Protein AF-A0A943WNX3-F1 (afdb_monomer)

pLDDT: mean 79.45, std 24.23, range [22.0, 98.62]

Nearest PDB structures (foldseek):
  4me3-assembly1_A  TM=4.938E-01  e=4.751E-02  Thermoplasma acidophilum
  7dpd-assembly1_A  TM=6.973E-01  e=4.860E-01  Homo sapiens
  7plo-assembly1_3  TM=4.756E-01  e=1.401E-01  Homo sapiens
  7wi7-assembly1_B  TM=4.321E-01  e=3.915E-01  Homo sapiens
  7pt6-assembly1_5  TM=4.446E-01  e=1.094E+00  Saccharomyces cerevisiae S288C

Sequence (394 aa):
MKCPNCNKEVTDDTKFCPECGHNFSHPQQETPVQQQEQSKPEKKKKKPLWLKIVIGVVCLFILFSMLDSCSDSSDSSKSSKVKTASSSSEIEETTATIKSNISSSSTPINIYNKLSKISSIDFTISDKAKTFISEHPNLFPAKSIADCNNYVNYGIEYKHLSKNIENYGDSMVCVNANISGIRELKPEETGFKDIITKISLMDDNFNYFLVYYIGSIDLYEDDSVTIYGIPLGMGIGENAMGGTVTVATIAASAMTKQVDYSAYKEPLEQLRNDYGSDREYALCDLNGDGVNELLISTGFDNSDWKVYVYTINNGEFEALNEFDTGASLLYEAPDGNGVYSVYSHMGYMRIDRISYDGVNVNMTTVSETDNGDEEYTGSNQLTMYNINDYSPLG

Solvent-accessible surface area (backbone atoms only — not comparable to full-atom values): 23777 Å² total; per-residue (Å²): 79,63,40,92,88,75,67,46,83,43,67,84,85,52,58,46,40,92,87,78,62,54,66,63,81,70,77,88,88,85,86,83,89,80,85,88,83,92,77,85,88,80,89,81,82,83,83,76,80,65,66,67,58,58,57,58,55,54,61,63,55,63,77,66,75,78,71,83,73,80,85,83,85,86,84,89,82,84,87,90,82,91,83,91,84,87,80,90,83,86,91,85,90,85,79,88,74,78,83,77,85,85,81,73,89,72,49,54,45,57,47,53,65,47,46,38,71,71,42,94,44,54,40,59,71,23,70,41,22,51,51,41,39,64,78,41,49,72,39,49,42,35,94,45,65,76,76,45,58,89,45,51,37,84,82,53,49,68,73,51,44,78,72,52,33,64,80,41,11,73,36,22,31,61,46,66,32,33,26,77,35,67,47,77,42,45,31,88,80,71,73,42,94,58,40,32,28,41,35,35,32,36,28,97,85,72,50,38,35,40,35,43,31,62,36,86,74,101,75,55,64,74,40,44,30,39,36,37,21,33,40,30,23,63,24,56,44,70,45,100,84,74,45,82,40,69,26,45,29,30,44,32,22,41,74,45,74,57,78,67,44,59,56,53,49,62,62,40,53,50,47,32,73,76,77,38,77,85,46,48,35,33,71,46,54,45,77,73,81,81,54,57,22,44,38,35,62,52,60,93,47,58,90,65,8,28,38,37,37,30,40,66,58,97,77,39,71,41,82,66,45,74,40,88,54,30,71,41,51,52,22,47,29,83,87,72,67,20,33,29,40,40,20,65,60,98,30,28,28,38,34,32,38,40,32,57,78,87,84,51,66,46,75,45,81,76,47,78,42,81,73,33,76,64,80,89,74,85,49,58,66,56,70,72,38,48,59,82,58,55,76,91,35,109

Structure (mmCIF, N/CA/C/O backbone):
data_AF-A0A943WNX3-F1
#
_entry.id   AF-A0A943WNX3-F1
#
loop_
_atom_site.group_PDB
_atom_site.id
_atom_site.type_symbol
_atom_site.label_atom_id
_atom_site.label_alt_id
_atom_site.label_comp_id
_atom_site.label_asym_id
_atom_site.label_entity_id
_atom_site.label_seq_id
_atom_site.pdbx_PDB_ins_code
_atom_site.Cartn_x
_atom_site.Cartn_y
_atom_site.Cartn_z
_atom_site.occupancy
_atom_site.B_iso_or_equiv
_atom_site.auth_seq_id
_atom_site.auth_comp_id
_atom_site.auth_asym_id
_atom_site.auth_atom_id
_atom_site.pdbx_PDB_model_num
ATOM 1 N N . MET A 1 1 ? -25.545 4.829 -19.085 1.00 83.81 1 MET A N 1
ATOM 2 C CA . MET A 1 1 ? -24.415 3.911 -18.819 1.00 83.81 1 MET A CA 1
ATOM 3 C C . MET A 1 1 ? -24.672 3.086 -17.560 1.00 83.81 1 MET A C 1
ATOM 5 O O . MET A 1 1 ? -25.450 3.509 -16.716 1.00 83.81 1 MET A O 1
ATOM 9 N N . LYS A 1 2 ? -24.050 1.910 -17.399 1.00 87.69 2 LYS A N 1
ATOM 10 C CA . LYS A 1 2 ? -24.051 1.209 -16.100 1.00 87.69 2 LYS A CA 1
ATOM 11 C C . LYS A 1 2 ? -22.858 1.680 -15.281 1.00 87.69 2 LYS A C 1
ATOM 13 O O . LYS A 1 2 ? -21.757 1.776 -15.814 1.00 87.69 2 LYS A O 1
ATOM 18 N N . CYS A 1 3 ? -23.074 1.993 -14.007 1.00 84.06 3 CYS A N 1
ATOM 19 C CA . CYS A 1 3 ? -21.983 2.363 -13.115 1.00 84.06 3 CYS A CA 1
ATOM 20 C C . CYS A 1 3 ? -21.041 1.159 -12.937 1.00 84.06 3 CYS A C 1
ATOM 22 O O . CYS A 1 3 ? -21.519 0.117 -12.491 1.00 84.06 3 CYS A O 1
ATOM 24 N N . PRO A 1 4 ? -19.730 1.275 -13.210 1.00 80.88 4 PRO A N 1
ATOM 25 C CA . PRO A 1 4 ? -18.811 0.142 -13.085 1.00 80.88 4 PRO A CA 1
ATOM 26 C C . PRO A 1 4 ? -18.648 -0.324 -11.631 1.00 80.88 4 PRO A C 1
ATOM 28 O O . PRO A 1 4 ? -18.297 -1.472 -11.401 1.00 80.88 4 PRO A O 1
ATOM 31 N N . ASN A 1 5 ? -18.952 0.538 -10.653 1.00 79.31 5 ASN A N 1
ATOM 32 C CA . ASN A 1 5 ? -18.773 0.231 -9.235 1.00 79.31 5 ASN A CA 1
ATOM 33 C C . ASN A 1 5 ? -19.994 -0.451 -8.581 1.00 79.31 5 ASN A C 1
ATOM 35 O O . ASN A 1 5 ? -19.843 -1.305 -7.721 1.00 79.31 5 ASN A O 1
ATOM 39 N N . CYS A 1 6 ? -21.226 -0.093 -8.967 1.00 87.38 6 CYS A N 1
ATOM 40 C CA . CYS A 1 6 ? -22.445 -0.665 -8.355 1.00 87.38 6 CYS A CA 1
ATOM 41 C C . CYS A 1 6 ? -23.406 -1.325 -9.353 1.00 87.38 6 CYS A C 1
ATOM 43 O O . CYS A 1 6 ? -24.478 -1.791 -8.972 1.00 87.38 6 CYS A O 1
ATOM 45 N N . ASN A 1 7 ? -23.046 -1.337 -10.638 1.00 85.94 7 ASN A N 1
ATOM 46 C CA . ASN A 1 7 ? -23.775 -1.954 -11.746 1.00 85.94 7 ASN A CA 1
ATOM 47 C C . ASN A 1 7 ? -25.212 -1.441 -11.989 1.00 85.94 7 ASN A C 1
ATOM 49 O O . ASN A 1 7 ? -25.934 -1.988 -12.826 1.00 85.94 7 ASN A O 1
ATOM 53 N N . LYS A 1 8 ? -25.633 -0.376 -11.291 1.00 86.94 8 LYS A N 1
ATOM 54 C CA . LYS A 1 8 ? -26.914 0.305 -11.519 1.00 86.94 8 LYS A CA 1
ATOM 55 C C . LYS A 1 8 ? -26.873 1.157 -12.785 1.00 86.94 8 LYS A C 1
ATOM 57 O O . LYS A 1 8 ? -25.823 1.674 -13.171 1.00 86.94 8 LYS A O 1
ATOM 62 N N . GLU A 1 9 ? -28.027 1.296 -13.428 1.00 91.19 9 GLU A N 1
ATOM 63 C CA . GLU A 1 9 ? -28.196 2.171 -14.587 1.00 91.19 9 GLU A CA 1
ATOM 64 C C . GLU A 1 9 ? -28.158 3.638 -14.158 1.00 91.19 9 GLU A C 1
ATOM 66 O O . GLU A 1 9 ? -28.839 4.047 -13.220 1.00 91.19 9 GLU A O 1
ATOM 71 N N . VAL A 1 10 ? -27.340 4.422 -14.854 1.00 88.25 10 VAL A N 1
ATOM 72 C CA . VAL A 1 10 ? -27.148 5.853 -14.630 1.00 88.25 10 VAL A CA 1
ATOM 73 C C . VAL A 1 10 ? -27.250 6.583 -15.970 1.00 88.25 10 VAL A C 1
ATOM 75 O O . VAL A 1 10 ? -26.900 6.030 -17.018 1.00 88.25 10 VAL A O 1
ATOM 78 N N . THR A 1 11 ? -27.755 7.814 -15.965 1.00 81.31 11 THR A N 1
ATOM 79 C CA . THR A 1 11 ? -27.837 8.643 -17.172 1.00 81.31 11 THR A CA 1
ATOM 80 C C . THR A 1 11 ? -26.442 9.115 -17.604 1.00 81.31 11 THR A C 1
ATOM 82 O O . THR A 1 11 ? -25.572 9.365 -16.765 1.00 81.31 11 THR A O 1
ATOM 85 N N . ASP A 1 12 ? -26.217 9.201 -18.920 1.00 70.38 12 ASP A N 1
ATOM 86 C CA . ASP A 1 12 ? -24.896 9.457 -19.529 1.00 70.38 12 ASP A CA 1
ATOM 87 C C . ASP A 1 12 ? -24.333 10.867 -19.250 1.00 70.38 12 ASP A C 1
ATOM 89 O O . ASP A 1 12 ? -23.169 11.138 -19.524 1.00 70.38 12 ASP A O 1
ATOM 93 N N . ASP A 1 13 ? -25.139 11.770 -18.696 1.00 73.50 13 ASP A N 1
ATOM 94 C CA . ASP A 1 13 ? -24.815 13.171 -18.409 1.00 73.50 13 ASP A CA 1
ATOM 95 C C . ASP A 1 13 ? -24.453 13.442 -16.936 1.00 73.50 13 ASP A C 1
ATOM 97 O O . ASP A 1 13 ? -24.168 14.581 -16.550 1.00 73.50 13 ASP A O 1
ATOM 101 N N . THR A 1 14 ? -24.442 12.410 -16.089 1.00 76.50 14 THR A N 1
ATOM 102 C CA . THR A 1 14 ? -24.111 12.562 -14.667 1.00 76.50 14 THR A CA 1
ATOM 103 C C . THR A 1 14 ? -22.607 12.509 -14.428 1.00 76.50 14 THR A C 1
ATOM 105 O O . THR A 1 14 ? -21.897 11.648 -14.932 1.00 76.50 14 THR A O 1
ATOM 108 N N . LYS A 1 15 ? -22.105 13.432 -13.601 1.00 81.44 15 LYS A N 1
ATOM 109 C CA . LYS A 1 15 ? -20.692 13.445 -13.182 1.00 81.44 15 LYS A CA 1
ATOM 110 C C . LYS A 1 15 ? -20.386 12.417 -12.094 1.00 81.44 15 LYS A C 1
ATOM 112 O O . LYS A 1 15 ? -19.247 11.986 -11.978 1.00 81.44 15 LYS A O 1
ATOM 117 N N . PHE A 1 16 ? -21.389 12.026 -11.308 1.00 87.94 16 PHE A N 1
ATOM 118 C CA . PHE A 1 16 ? -21.263 11.067 -10.213 1.00 87.94 16 PHE A CA 1
ATOM 119 C C . PHE A 1 16 ? -22.461 10.117 -10.196 1.00 87.94 16 PHE A C 1
ATOM 121 O O . PHE A 1 16 ? -23.589 10.539 -10.449 1.00 87.94 16 PHE A O 1
ATOM 128 N N . CYS A 1 17 ? -22.228 8.854 -9.844 1.00 85.19 17 CYS A N 1
ATOM 129 C CA . CYS A 1 17 ? -23.276 7.868 -9.640 1.00 85.19 17 CYS A CA 1
ATOM 130 C C . CYS A 1 17 ? -24.120 8.267 -8.418 1.00 85.19 17 CYS A C 1
ATOM 132 O O . CYS A 1 17 ? -23.574 8.329 -7.314 1.00 85.19 17 CYS A O 1
ATOM 134 N N . PRO A 1 18 ? -25.437 8.488 -8.562 1.00 81.19 18 PRO A N 1
ATOM 135 C CA . PRO A 1 18 ? -26.294 8.909 -7.452 1.00 81.19 18 PRO A CA 1
ATOM 136 C C . PRO A 1 18 ? -26.465 7.828 -6.375 1.00 81.19 18 PRO A C 1
ATOM 138 O O . PRO A 1 18 ? -26.878 8.129 -5.262 1.00 81.19 18 PRO A O 1
ATOM 141 N N . GLU A 1 19 ? -26.132 6.579 -6.699 1.00 83.06 19 GLU A N 1
ATOM 142 C CA . GLU A 1 19 ? -26.358 5.420 -5.836 1.00 83.06 19 GLU A CA 1
ATOM 143 C C . GLU A 1 19 ? -25.120 5.017 -5.029 1.00 83.06 19 GLU A C 1
ATOM 145 O O . GLU A 1 19 ? -25.255 4.499 -3.926 1.00 83.06 19 GLU A O 1
ATOM 150 N N . CYS A 1 20 ? -23.911 5.251 -5.553 1.00 84.19 20 CYS A N 1
ATOM 151 C CA . CYS A 1 20 ? -22.665 4.867 -4.874 1.00 84.19 20 CYS A CA 1
ATOM 152 C C . CYS A 1 20 ? -21.566 5.940 -4.885 1.00 84.19 20 CYS A C 1
ATOM 154 O O . CYS A 1 20 ? -20.490 5.713 -4.343 1.00 84.19 20 CYS A O 1
ATOM 156 N N . GLY A 1 21 ? -21.797 7.098 -5.512 1.00 77.75 21 GLY A N 1
ATOM 157 C CA . GLY A 1 21 ? -20.849 8.218 -5.542 1.00 77.75 21 GLY A CA 1
ATOM 158 C C . GLY A 1 21 ? -19.697 8.094 -6.546 1.00 77.75 21 GLY A C 1
ATOM 159 O O . GLY A 1 21 ? -18.850 8.981 -6.598 1.00 77.75 21 GLY A O 1
ATOM 160 N N . HIS A 1 22 ? -19.654 7.038 -7.367 1.00 82.31 22 HIS A N 1
ATOM 161 C CA . HIS A 1 22 ? -18.604 6.840 -8.375 1.00 82.31 22 HIS A CA 1
ATOM 162 C C . HIS A 1 22 ? -18.543 7.999 -9.386 1.00 82.31 22 HIS A C 1
ATOM 164 O O . HIS A 1 22 ? -19.540 8.289 -10.042 1.00 82.31 22 HIS A O 1
ATOM 170 N N . ASN A 1 23 ? -17.387 8.652 -9.519 1.00 85.06 23 ASN A N 1
ATOM 171 C CA . ASN A 1 23 ? -17.177 9.785 -10.421 1.00 85.06 23 ASN A CA 1
ATOM 172 C C . ASN A 1 23 ? -16.880 9.305 -11.850 1.00 85.06 23 ASN A C 1
ATOM 174 O O . ASN A 1 23 ? -15.889 8.620 -12.072 1.00 85.06 23 ASN A O 1
ATOM 178 N N . PHE A 1 24 ? -17.702 9.712 -12.816 1.00 81.56 24 PHE A N 1
ATOM 179 C CA . PHE A 1 24 ? -17.542 9.369 -14.234 1.00 81.56 24 PHE A CA 1
ATOM 180 C C . PHE A 1 24 ? -16.605 10.324 -14.995 1.00 81.56 24 PHE A C 1
ATOM 182 O O . PHE A 1 24 ? -16.317 10.115 -16.169 1.00 81.56 24 PHE A O 1
ATOM 189 N N . SER A 1 25 ? -16.122 11.387 -14.346 1.00 68.44 25 SER A N 1
ATOM 190 C CA . SER A 1 25 ? -15.385 12.493 -14.976 1.00 68.44 25 SER A CA 1
ATOM 191 C C . SER A 1 25 ? -13.879 12.239 -15.131 1.00 68.44 25 SER A C 1
ATOM 193 O O . SER A 1 25 ? -13.096 13.176 -15.008 1.00 68.44 25 SER A O 1
ATOM 195 N N . HIS A 1 26 ? -13.453 11.005 -15.399 1.00 41.94 26 HIS A N 1
ATOM 196 C CA . HIS A 1 26 ? -12.096 10.754 -15.891 1.00 41.94 26 HIS A CA 1
ATOM 197 C C . HIS A 1 26 ? -12.128 9.882 -17.144 1.00 41.94 26 HIS A C 1
ATOM 199 O O . HIS A 1 26 ? -12.348 8.675 -17.065 1.00 41.94 26 HIS A O 1
ATOM 205 N N . PRO A 1 27 ? -11.840 10.498 -18.295 1.00 39.72 27 PRO A N 1
ATOM 206 C CA . PRO A 1 27 ? -11.031 9.881 -19.328 1.00 39.72 27 PRO A CA 1
ATOM 207 C C . PRO A 1 27 ? -9.665 10.577 -19.432 1.00 39.72 27 PRO A C 1
ATOM 209 O O . PRO A 1 27 ? -9.538 11.781 -19.210 1.00 39.72 27 PRO A O 1
ATOM 212 N N . GLN A 1 28 ? -8.657 9.782 -19.787 1.00 30.23 28 GLN A N 1
ATOM 213 C CA . GLN A 1 28 ? -7.317 10.208 -20.183 1.00 30.23 28 GLN A CA 1
ATOM 214 C C . GLN A 1 28 ? -7.324 11.276 -21.301 1.00 30.23 28 GLN A C 1
ATOM 216 O O . GLN A 1 28 ? -8.169 11.243 -22.193 1.00 30.23 28 GLN A O 1
ATOM 221 N N . GLN A 1 29 ? -6.258 12.090 -21.264 1.00 32.38 29 GLN A N 1
ATOM 222 C CA . GLN A 1 29 ? -5.521 12.744 -22.362 1.00 32.38 29 GLN A CA 1
ATOM 223 C C . GLN A 1 29 ? -5.806 14.203 -22.807 1.00 32.38 29 GLN A C 1
ATOM 225 O O . GLN A 1 29 ? -6.917 14.610 -23.127 1.00 32.38 29 GLN A O 1
ATOM 230 N N . GLU A 1 30 ? -4.661 14.902 -22.912 1.00 28.94 30 GLU A N 1
ATOM 231 C CA . GLU A 1 30 ? -4.259 16.007 -23.803 1.00 28.94 30 GLU A CA 1
ATOM 232 C C . GLU A 1 30 ? -4.428 17.481 -23.376 1.00 28.94 30 GLU A C 1
ATOM 234 O O . GLU A 1 30 ? -5.476 18.118 -23.466 1.00 28.94 30 GLU A O 1
ATOM 239 N N . THR A 1 31 ? -3.278 18.056 -23.014 1.00 26.09 31 THR A N 1
ATOM 240 C CA . THR A 1 31 ? -2.972 19.488 -22.936 1.00 26.09 31 THR A CA 1
ATOM 241 C C . THR A 1 31 ? -2.815 20.097 -24.337 1.00 26.09 31 THR A C 1
ATOM 243 O O . THR A 1 31 ? -2.039 19.565 -25.131 1.00 26.09 31 THR A O 1
ATOM 246 N N . PRO A 1 32 ? -3.376 21.287 -24.624 1.00 27.69 32 PRO A N 1
ATOM 247 C CA . PRO A 1 32 ? -2.863 22.157 -25.676 1.00 27.69 32 PRO A CA 1
ATOM 248 C C . PRO A 1 32 ? -1.936 23.229 -25.089 1.00 27.69 32 PRO A C 1
ATOM 250 O O . PRO A 1 32 ? -2.307 24.010 -24.212 1.00 27.69 32 PRO A O 1
ATOM 253 N N . VAL A 1 33 ? -0.722 23.270 -25.630 1.00 27.22 33 VAL A N 1
ATOM 254 C CA . VAL A 1 33 ? 0.328 24.272 -25.412 1.00 27.22 33 VAL A CA 1
ATOM 255 C C . VAL A 1 33 ? -0.132 25.667 -25.858 1.00 27.22 33 VAL A C 1
ATOM 257 O O . VAL A 1 33 ? -0.516 25.835 -27.014 1.00 27.22 33 VAL A O 1
ATOM 260 N N . GLN A 1 34 ? 0.025 26.692 -25.008 1.00 27.66 34 GLN A N 1
ATOM 261 C CA . GLN A 1 34 ? 0.265 28.076 -25.448 1.00 27.66 34 GLN A CA 1
ATOM 262 C C . GLN A 1 34 ? 1.310 28.777 -24.564 1.00 27.66 34 GLN A C 1
ATOM 264 O O . GLN A 1 34 ? 1.474 28.478 -23.385 1.00 27.66 34 GLN A O 1
ATOM 269 N N . GLN A 1 35 ? 2.068 29.651 -25.224 1.00 27.45 35 GLN A N 1
ATOM 270 C CA . GLN A 1 35 ? 3.428 30.096 -24.924 1.00 27.45 35 GLN A CA 1
ATOM 271 C C . GLN A 1 35 ? 3.560 31.089 -23.756 1.00 27.45 35 GLN A C 1
ATOM 273 O O . GLN A 1 35 ? 2.637 31.817 -23.404 1.00 27.45 35 GLN A O 1
ATOM 278 N N . GLN A 1 36 ? 4.771 31.095 -23.194 1.00 27.56 36 GLN A N 1
ATOM 279 C CA . GLN A 1 36 ? 5.252 31.869 -22.050 1.00 27.56 36 GLN A CA 1
ATOM 280 C C . GLN A 1 36 ? 5.379 33.376 -22.327 1.00 27.56 36 GLN A C 1
ATOM 282 O O . GLN A 1 36 ? 5.887 33.774 -23.372 1.00 27.56 36 GLN A O 1
ATOM 287 N N . GLU A 1 37 ? 5.125 34.186 -21.296 1.00 23.98 37 GLU A N 1
ATOM 288 C CA . GLU A 1 37 ? 5.891 35.412 -21.045 1.00 23.98 37 GLU A CA 1
ATOM 289 C C . GLU A 1 37 ? 6.423 35.396 -19.600 1.00 23.98 37 GLU A C 1
ATOM 291 O O . GLU A 1 37 ? 5.693 35.176 -18.632 1.00 23.98 37 GLU A O 1
ATOM 296 N N . GLN A 1 38 ? 7.743 35.552 -19.479 1.00 26.80 38 GLN A N 1
ATOM 297 C CA . GLN A 1 38 ? 8.537 35.486 -18.251 1.00 26.80 38 GLN A CA 1
ATOM 298 C C . GLN A 1 38 ? 8.273 36.671 -17.310 1.00 26.80 38 GLN A C 1
ATOM 300 O O . GLN A 1 38 ? 8.471 37.825 -17.686 1.00 26.80 38 GLN A O 1
ATOM 305 N N . SER A 1 39 ? 8.033 36.386 -16.025 1.00 27.61 39 SER A N 1
ATOM 306 C CA . SER A 1 39 ? 8.302 37.339 -14.941 1.00 27.61 39 SER A CA 1
ATOM 307 C C . SER A 1 39 ? 9.097 36.696 -13.795 1.00 27.61 39 SER A C 1
ATOM 309 O O . SER A 1 39 ? 8.667 35.733 -13.168 1.00 27.61 39 SER A O 1
ATOM 311 N N . LYS A 1 40 ? 10.281 37.278 -13.576 1.00 26.88 40 LYS A N 1
ATOM 312 C CA . LYS A 1 40 ? 11.309 37.145 -12.522 1.00 26.88 40 LYS A CA 1
ATOM 313 C C . LYS A 1 40 ? 10.839 36.630 -11.133 1.00 26.88 40 LYS A C 1
ATOM 315 O O . LYS A 1 40 ? 9.821 37.103 -10.638 1.00 26.88 40 LYS A O 1
ATOM 320 N N . PRO A 1 41 ? 11.614 35.765 -10.436 1.00 27.77 41 PRO A N 1
ATOM 321 C CA . PRO A 1 41 ? 11.191 35.165 -9.168 1.00 27.77 41 PRO A CA 1
ATOM 322 C C . PRO A 1 41 ? 11.405 36.086 -7.952 1.00 27.77 41 PRO A C 1
ATOM 324 O O . PRO A 1 41 ? 12.517 36.549 -7.684 1.00 27.77 41 PRO A O 1
ATOM 327 N N . GLU A 1 42 ? 10.343 36.292 -7.167 1.00 30.12 42 GLU A N 1
ATOM 328 C CA . GLU A 1 42 ? 10.416 36.815 -5.798 1.00 30.12 42 GLU A CA 1
ATOM 329 C C . GLU A 1 42 ? 10.741 35.695 -4.794 1.00 30.12 42 GLU A C 1
ATOM 331 O O . GLU A 1 42 ? 10.163 34.607 -4.806 1.00 30.12 42 GLU A O 1
ATOM 336 N N . LYS A 1 43 ? 11.684 35.979 -3.889 1.00 31.00 43 LYS A N 1
ATOM 337 C CA . LYS A 1 43 ? 12.166 35.068 -2.841 1.00 31.00 43 LYS A CA 1
ATOM 338 C C . LYS A 1 43 ? 11.065 34.773 -1.810 1.00 31.00 43 LYS A C 1
ATOM 340 O O . LYS A 1 43 ? 10.656 35.675 -1.079 1.00 31.00 43 LYS A O 1
ATOM 345 N N . LYS A 1 44 ? 10.667 33.504 -1.659 1.00 32.66 44 LYS A N 1
ATOM 346 C CA . LYS A 1 44 ? 9.815 33.045 -0.544 1.00 32.66 44 LYS A CA 1
ATOM 347 C C . LYS A 1 44 ? 10.652 32.622 0.671 1.00 32.66 44 LYS A C 1
ATOM 349 O O . LYS A 1 44 ? 11.680 31.960 0.554 1.00 32.66 44 LYS A O 1
ATOM 354 N N . LYS A 1 45 ? 10.210 33.077 1.848 1.00 31.25 45 LYS A N 1
ATOM 355 C CA . LYS A 1 45 ? 10.857 32.936 3.163 1.00 31.25 45 LYS A CA 1
ATOM 356 C C . LYS A 1 45 ? 10.802 31.489 3.677 1.00 31.25 45 LYS A C 1
ATOM 358 O O . LYS A 1 45 ? 9.767 30.838 3.573 1.00 31.25 45 LYS A O 1
ATOM 363 N N . LYS A 1 46 ? 11.903 31.027 4.283 1.00 34.38 46 LYS A N 1
ATOM 364 C CA . LYS A 1 46 ? 12.020 29.726 4.968 1.00 34.38 46 LYS A CA 1
ATOM 365 C C . LYS A 1 46 ? 11.112 29.684 6.210 1.00 34.38 46 LYS A C 1
ATOM 367 O O . LYS A 1 46 ? 11.084 30.649 6.974 1.00 34.38 46 LYS A O 1
ATOM 372 N N . LYS A 1 47 ? 10.384 28.577 6.410 1.00 38.50 47 LYS A N 1
ATOM 373 C CA . LYS A 1 47 ? 9.572 28.318 7.617 1.00 38.50 47 LYS A CA 1
ATOM 374 C C . LYS A 1 47 ? 10.493 28.052 8.831 1.00 38.50 47 LYS A C 1
ATOM 376 O O . LYS A 1 47 ? 11.537 27.427 8.644 1.00 38.50 47 LYS A O 1
ATOM 381 N N . PRO A 1 48 ? 10.163 28.530 10.049 1.00 33.88 48 PRO A N 1
ATOM 382 C CA . PRO A 1 48 ? 11.067 28.443 11.194 1.00 33.88 48 PRO A CA 1
ATOM 383 C C . PRO A 1 48 ? 11.076 27.050 11.846 1.00 33.88 48 PRO A C 1
ATOM 385 O O . PRO A 1 48 ? 10.039 26.421 12.040 1.00 33.88 48 PRO A O 1
ATOM 388 N N . LEU A 1 49 ? 12.277 26.624 12.240 1.00 39.38 49 LEU A N 1
ATOM 389 C CA . LEU A 1 49 ? 12.682 25.317 12.781 1.00 39.38 49 LEU A CA 1
ATOM 390 C C . LEU A 1 49 ? 12.063 24.938 14.150 1.00 39.38 49 LEU A C 1
ATOM 392 O O . LEU A 1 49 ? 12.295 23.846 14.653 1.00 39.38 49 LEU A O 1
ATOM 396 N N . TRP A 1 50 ? 11.266 25.810 14.772 1.00 36.75 50 TRP A N 1
ATOM 397 C CA . TRP A 1 50 ? 10.749 25.615 16.136 1.00 36.75 50 TRP A CA 1
ATOM 398 C C . TRP A 1 50 ? 9.598 24.600 16.271 1.00 36.75 50 TRP A C 1
ATOM 400 O O . TRP A 1 50 ? 9.301 24.167 17.380 1.00 36.75 50 TRP A O 1
ATOM 410 N N . LEU A 1 51 ? 8.982 24.170 15.163 1.00 39.97 51 LEU A N 1
ATOM 411 C CA . LEU A 1 51 ? 7.853 23.228 15.192 1.00 39.97 51 LEU A CA 1
ATOM 412 C C . LEU A 1 51 ? 8.287 21.804 15.600 1.00 39.97 51 LEU A C 1
ATOM 414 O O . LEU A 1 51 ? 7.528 21.095 16.250 1.00 39.97 51 LEU A O 1
ATOM 418 N N . LYS A 1 52 ? 9.543 21.423 15.315 1.00 42.56 52 LYS A N 1
ATOM 419 C CA . LYS A 1 52 ? 10.122 20.129 15.724 1.00 42.56 52 LYS A CA 1
ATOM 420 C C . LYS A 1 52 ? 10.421 20.046 17.231 1.00 42.56 52 LYS A C 1
ATOM 422 O O . LYS A 1 52 ? 10.500 18.955 17.779 1.00 42.56 52 LYS A O 1
ATOM 427 N N . ILE A 1 53 ? 10.551 21.188 17.913 1.00 44.25 53 ILE A N 1
ATOM 428 C CA . ILE A 1 53 ? 10.846 21.246 19.356 1.00 44.25 53 ILE A CA 1
ATOM 429 C C . ILE A 1 53 ? 9.574 21.008 20.187 1.00 44.25 53 ILE A C 1
ATOM 431 O O . ILE A 1 53 ? 9.651 20.456 21.278 1.00 44.25 53 ILE A O 1
ATOM 435 N N . VAL A 1 54 ? 8.394 21.366 19.665 1.00 45.28 54 VAL A N 1
ATOM 436 C CA . VAL A 1 54 ? 7.114 21.184 20.375 1.00 45.28 54 VAL A CA 1
ATOM 437 C C . VAL A 1 54 ? 6.692 19.709 20.410 1.00 45.28 54 VAL A C 1
ATOM 439 O O . VAL A 1 54 ? 6.217 19.248 21.441 1.00 45.28 54 VAL A O 1
ATOM 442 N N . ILE A 1 55 ? 6.940 18.953 19.335 1.00 49.78 55 ILE A N 1
ATOM 443 C CA . ILE A 1 55 ? 6.608 17.518 19.240 1.00 49.78 55 ILE A CA 1
ATOM 444 C C . ILE A 1 55 ? 7.471 16.693 20.211 1.00 49.78 55 ILE A C 1
ATOM 446 O O . ILE A 1 55 ? 6.940 15.918 21.000 1.00 49.78 55 ILE A O 1
ATOM 450 N N . GLY A 1 56 ? 8.783 16.955 20.270 1.00 42.66 56 GLY A N 1
ATOM 451 C CA . GLY A 1 56 ? 9.687 16.242 21.184 1.00 42.66 56 GLY A CA 1
ATOM 452 C C . GLY A 1 56 ? 9.426 16.492 22.678 1.00 42.66 56 GLY A C 1
ATOM 453 O O . GLY A 1 56 ? 9.706 15.627 23.505 1.00 42.66 56 GLY A O 1
ATOM 454 N N . VAL A 1 57 ? 8.857 17.646 23.051 1.00 46.53 57 VAL A N 1
ATOM 455 C CA . VAL A 1 57 ? 8.496 17.939 24.452 1.00 46.53 57 VAL A CA 1
ATOM 456 C C . VAL A 1 57 ? 7.206 17.218 24.858 1.00 46.53 57 VAL A C 1
ATOM 458 O O . VAL A 1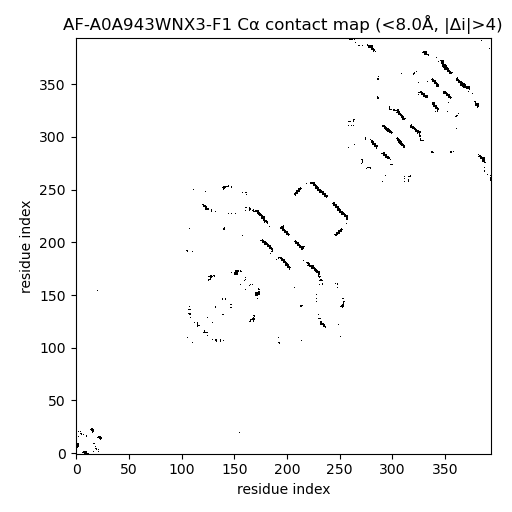 57 ? 7.091 16.809 26.009 1.00 46.53 57 VAL A O 1
ATOM 461 N N . VAL A 1 58 ? 6.269 16.982 23.933 1.00 47.78 58 VAL A N 1
ATOM 462 C CA . VAL A 1 58 ? 5.044 16.208 24.211 1.00 47.78 58 VAL A CA 1
ATOM 463 C C . VAL A 1 58 ? 5.367 14.725 24.444 1.00 47.78 58 VAL A C 1
ATOM 465 O O . VAL A 1 58 ? 4.861 14.153 25.408 1.00 47.78 58 VAL A O 1
ATOM 468 N N . CYS A 1 59 ? 6.287 14.131 23.674 1.00 45.84 59 CYS A N 1
ATOM 469 C CA . CYS A 1 59 ? 6.710 12.732 23.856 1.00 45.84 59 CYS A CA 1
ATOM 470 C C . CYS A 1 59 ? 7.425 12.484 25.203 1.00 45.84 59 CYS A C 1
ATOM 472 O O . CYS A 1 59 ? 7.247 11.436 25.822 1.00 45.84 59 CYS A O 1
ATOM 474 N N . LEU A 1 60 ? 8.181 13.462 25.724 1.00 38.78 60 LEU A N 1
ATOM 475 C CA . LEU A 1 60 ? 8.912 13.321 26.995 1.00 38.78 60 LEU A CA 1
ATOM 476 C C . LEU A 1 60 ? 7.989 13.311 28.235 1.00 38.78 60 LEU A C 1
ATOM 478 O O . LEU A 1 60 ? 8.319 12.687 29.243 1.00 38.78 60 LEU A O 1
ATOM 482 N N . PHE A 1 61 ? 6.828 13.974 28.179 1.00 41.56 61 PHE A N 1
ATOM 483 C CA . PHE A 1 61 ? 5.874 14.026 29.301 1.00 41.56 61 PHE A CA 1
ATOM 484 C C . PHE A 1 61 ? 4.910 12.826 29.355 1.00 41.56 61 PHE A C 1
ATOM 486 O O . PHE A 1 61 ? 4.358 12.528 30.419 1.00 41.56 61 PHE A O 1
ATOM 493 N N . ILE A 1 62 ? 4.751 12.084 28.256 1.00 44.94 62 ILE A N 1
ATOM 494 C CA . ILE A 1 62 ? 3.915 10.872 28.219 1.00 44.94 62 ILE A CA 1
ATOM 495 C C . ILE A 1 62 ? 4.575 9.717 28.998 1.00 44.94 62 ILE A C 1
ATOM 497 O O . ILE A 1 62 ? 3.874 8.925 29.626 1.00 44.94 62 ILE A O 1
ATOM 501 N N . LEU A 1 63 ? 5.910 9.690 29.100 1.00 38.19 63 LEU A N 1
ATOM 502 C CA . LEU A 1 63 ? 6.643 8.692 29.895 1.00 38.19 63 LEU A CA 1
ATOM 503 C C . LEU A 1 63 ? 6.459 8.824 31.422 1.00 38.19 63 LEU A C 1
ATOM 505 O O . LEU A 1 63 ? 6.720 7.862 32.140 1.00 38.19 63 LEU A O 1
ATOM 509 N N . PHE A 1 64 ? 5.993 9.967 31.941 1.00 39.84 64 PHE A N 1
ATOM 510 C CA . PHE A 1 64 ? 5.865 10.200 33.393 1.00 39.84 64 PHE A CA 1
ATOM 511 C C . PHE A 1 64 ? 4.430 10.182 33.937 1.00 39.84 64 PHE A C 1
ATOM 513 O O . PHE A 1 64 ? 4.241 10.272 35.148 1.00 39.84 64 PHE A O 1
ATOM 520 N N . SER A 1 65 ? 3.418 10.021 33.082 1.00 39.78 65 SER A N 1
ATOM 521 C CA . SER A 1 65 ? 2.005 10.119 33.493 1.00 39.78 65 SER A CA 1
ATOM 522 C C . SER A 1 65 ? 1.365 8.777 33.890 1.00 39.78 65 SER A C 1
ATOM 524 O O . SER A 1 65 ? 0.174 8.731 34.171 1.00 39.78 65 SER A O 1
ATOM 526 N N . MET A 1 66 ? 2.139 7.685 33.935 1.00 40.69 66 MET A N 1
ATOM 527 C CA . MET A 1 66 ? 1.678 6.330 34.294 1.00 40.69 66 MET A CA 1
ATOM 528 C C . MET A 1 66 ? 2.513 5.730 35.441 1.00 40.69 66 MET A C 1
ATOM 530 O O . MET A 1 66 ? 2.901 4.565 35.420 1.00 40.69 66 MET A O 1
ATOM 534 N N . LEU A 1 67 ? 2.803 6.541 36.460 1.00 39.00 67 LEU A N 1
ATOM 535 C CA . LEU A 1 67 ? 3.058 6.048 37.815 1.00 39.00 67 LEU A CA 1
ATOM 536 C C . LEU A 1 67 ? 1.774 6.270 38.608 1.00 39.00 67 LEU A C 1
ATOM 538 O O . LEU A 1 67 ? 1.567 7.331 39.196 1.00 39.00 67 LEU A O 1
ATOM 542 N N . ASP A 1 68 ? 0.908 5.259 38.572 1.00 38.12 68 ASP A N 1
ATOM 543 C CA . ASP A 1 68 ? -0.273 5.158 39.422 1.00 38.12 68 ASP A CA 1
ATOM 544 C C . ASP A 1 68 ? 0.188 5.217 40.887 1.00 38.12 68 ASP A C 1
ATOM 546 O O . ASP A 1 68 ? 0.715 4.259 41.461 1.00 38.12 68 ASP A O 1
ATOM 550 N N . SER A 1 69 ? 0.073 6.407 41.476 1.00 31.02 69 SER A N 1
ATOM 551 C CA . SER A 1 69 ? 0.233 6.611 42.908 1.00 31.02 69 SER A CA 1
ATOM 552 C C . SER A 1 69 ? -0.994 6.030 43.591 1.00 31.02 69 SER A C 1
ATOM 554 O O . SER A 1 69 ? -2.023 6.693 43.709 1.00 31.02 69 SER A O 1
ATOM 556 N N . CYS A 1 70 ? -0.865 4.801 44.088 1.00 31.25 70 CYS A N 1
ATOM 557 C CA . CYS A 1 70 ? -1.714 4.313 45.165 1.00 31.25 70 CYS A CA 1
ATOM 558 C C . CYS A 1 70 ? -1.638 5.309 46.330 1.00 31.25 70 CYS A C 1
ATOM 560 O O . CYS A 1 70 ? -0.613 5.429 47.003 1.00 31.25 70 CYS A O 1
ATOM 562 N N . SER A 1 71 ? -2.728 6.035 46.556 1.00 31.89 71 SER A N 1
ATOM 563 C CA . SER A 1 71 ? -2.927 6.827 47.758 1.00 31.89 71 SER A CA 1
ATOM 564 C C . SER A 1 71 ? -3.298 5.894 48.907 1.00 31.89 71 SER A C 1
ATOM 566 O O . SER A 1 71 ? -4.409 5.364 48.927 1.00 31.89 71 SER A O 1
ATOM 568 N N . ASP A 1 72 ? -2.409 5.734 49.881 1.00 28.48 72 ASP A N 1
ATOM 569 C CA . ASP A 1 72 ? -2.854 5.454 51.241 1.00 28.48 72 ASP A CA 1
ATOM 570 C C . ASP A 1 72 ? -1.917 6.122 52.256 1.00 28.48 72 ASP A C 1
ATOM 572 O O . ASP A 1 72 ? -0.694 5.979 52.227 1.00 28.48 72 ASP A O 1
ATOM 576 N N . SER A 1 73 ? -2.523 6.902 53.138 1.00 30.86 73 SER A N 1
ATOM 577 C CA . SER A 1 73 ? -1.925 7.543 54.308 1.00 30.86 73 SER A CA 1
ATOM 578 C C . SER A 1 73 ? -2.879 7.198 55.445 1.00 30.86 73 SER A C 1
ATOM 580 O O . SER A 1 73 ? -4.073 7.428 55.300 1.00 30.86 73 SER A O 1
ATOM 582 N N . SER A 1 74 ? -2.486 6.651 56.588 1.00 30.03 74 SER A N 1
ATOM 583 C CA . SER A 1 74 ? -1.277 6.857 57.383 1.00 30.03 74 SER A CA 1
ATOM 584 C C . SER A 1 74 ? -1.293 5.845 58.538 1.00 30.03 74 SER A C 1
ATOM 586 O O . SER A 1 74 ? -2.356 5.589 59.096 1.00 30.03 74 SER A O 1
ATOM 588 N N . ASP A 1 75 ? -0.147 5.329 58.977 1.00 26.00 75 ASP A N 1
ATOM 589 C CA . ASP A 1 75 ? 0.599 5.844 60.139 1.00 26.00 75 ASP A CA 1
ATOM 590 C C . ASP A 1 75 ? 1.516 4.772 60.768 1.00 26.00 75 ASP A C 1
ATOM 592 O O . ASP A 1 75 ? 1.327 3.562 60.671 1.00 26.00 75 ASP A O 1
ATOM 596 N N . SER A 1 76 ? 2.576 5.279 61.379 1.00 26.14 76 SER A N 1
ATOM 597 C CA . SER A 1 76 ? 3.798 4.621 61.829 1.00 26.14 76 SER A CA 1
ATOM 598 C C . SER A 1 76 ? 3.665 3.629 63.004 1.00 26.14 76 SER A C 1
ATOM 600 O O . SER A 1 76 ? 2.941 3.858 63.968 1.00 26.14 76 SER A O 1
ATOM 602 N N . SER A 1 77 ? 4.498 2.573 63.025 1.00 26.97 77 SER A N 1
ATOM 603 C CA . SER A 1 77 ? 5.663 2.475 63.939 1.00 26.97 77 SER A CA 1
ATOM 604 C C . SER A 1 77 ? 6.269 1.057 64.101 1.00 26.97 77 SER A C 1
ATOM 606 O O . SER A 1 77 ? 5.585 0.061 64.283 1.00 26.97 77 SER A O 1
ATOM 608 N N . LYS A 1 78 ? 7.614 1.044 64.121 1.00 25.98 78 LYS A N 1
ATOM 609 C CA . LYS A 1 78 ? 8.571 0.144 64.814 1.00 25.98 78 LYS A CA 1
ATOM 610 C C . LYS A 1 78 ? 8.643 -1.377 64.521 1.00 25.98 78 LYS A C 1
ATOM 612 O O . LYS A 1 78 ? 7.975 -2.195 65.129 1.00 25.98 78 LYS A O 1
ATOM 617 N N . SER A 1 79 ? 9.758 -1.702 63.852 1.00 24.81 79 SER A N 1
ATOM 618 C CA . SER A 1 79 ? 10.892 -2.515 64.347 1.00 24.81 79 SER A CA 1
ATOM 619 C C . SER A 1 79 ? 10.777 -4.046 64.497 1.00 24.81 79 SER A C 1
ATOM 621 O O . SER A 1 79 ? 10.139 -4.577 65.400 1.00 24.81 79 SER A O 1
ATOM 623 N N . SER A 1 80 ? 11.732 -4.687 63.804 1.00 24.52 80 SER A N 1
ATOM 624 C CA . SER A 1 80 ? 12.520 -5.889 64.151 1.00 24.52 80 SER A CA 1
ATOM 625 C C . SER A 1 80 ? 11.959 -7.306 63.917 1.00 24.52 80 SER A C 1
ATOM 627 O O . SER A 1 80 ? 11.167 -7.815 64.696 1.00 24.52 80 SER A O 1
ATOM 629 N N . LYS A 1 81 ? 12.651 -8.005 62.995 1.00 26.86 81 LYS A N 1
ATOM 630 C CA . LYS A 1 81 ? 13.409 -9.270 63.188 1.00 26.86 81 LYS A CA 1
ATOM 631 C C . LYS A 1 81 ? 12.976 -10.461 62.310 1.00 26.86 81 LYS A C 1
ATOM 633 O O . LYS A 1 81 ? 12.003 -11.147 62.574 1.00 26.86 81 LYS A O 1
ATOM 638 N N . VAL A 1 82 ? 13.833 -10.714 61.316 1.00 24.47 82 VAL A N 1
ATOM 639 C CA . VAL A 1 82 ? 14.264 -11.991 60.708 1.00 24.47 82 VAL A CA 1
ATOM 640 C C . VAL A 1 82 ? 13.760 -13.278 61.385 1.00 24.47 82 VAL A C 1
ATOM 642 O O . VAL A 1 82 ? 14.045 -13.481 62.567 1.00 24.47 82 VAL A O 1
ATOM 645 N N . LYS A 1 83 ? 13.211 -14.211 60.585 1.00 25.70 83 LYS A N 1
ATOM 646 C CA . LYS A 1 83 ? 13.693 -15.608 60.483 1.00 25.70 83 LYS A CA 1
ATOM 647 C C . LYS A 1 83 ? 13.059 -16.402 59.329 1.00 25.70 83 LYS A C 1
ATOM 649 O O . LYS A 1 83 ? 11.848 -16.521 59.211 1.00 25.70 83 LYS A O 1
ATOM 654 N N . THR A 1 84 ? 13.959 -16.972 58.537 1.00 22.00 84 THR A N 1
ATOM 655 C CA . THR A 1 84 ? 13.839 -18.058 57.558 1.00 22.00 84 THR A CA 1
ATOM 656 C C . THR A 1 84 ? 13.436 -19.389 58.211 1.00 22.00 84 THR A C 1
ATOM 658 O O . THR A 1 84 ? 13.970 -19.695 59.276 1.00 22.00 84 THR A O 1
ATOM 661 N N . ALA A 1 85 ? 12.590 -20.193 57.548 1.00 25.23 85 ALA A N 1
ATOM 662 C CA . ALA A 1 85 ? 12.864 -21.587 57.128 1.00 25.23 85 ALA A CA 1
ATOM 663 C C . ALA A 1 85 ? 11.601 -22.465 56.951 1.00 25.23 85 ALA A C 1
ATOM 665 O O . ALA A 1 85 ? 10.684 -22.455 57.764 1.00 25.23 85 ALA A O 1
ATOM 666 N N . SER A 1 86 ? 11.659 -23.238 55.863 1.00 25.20 86 SER A N 1
ATOM 667 C CA . SER A 1 86 ? 10.828 -24.322 55.321 1.00 25.20 86 SER A CA 1
ATOM 668 C C . SER A 1 86 ? 10.230 -25.362 56.283 1.00 25.20 86 SER A C 1
ATOM 670 O O . SER A 1 86 ? 10.894 -25.774 57.228 1.00 25.20 86 SER A O 1
ATOM 672 N N . SER A 1 87 ? 9.082 -25.948 55.903 1.00 27.22 87 SER A N 1
ATOM 673 C CA . SER A 1 87 ? 8.979 -27.293 55.270 1.00 27.22 87 SER A CA 1
ATOM 674 C C . SER A 1 87 ? 7.667 -28.034 55.613 1.00 27.22 87 SER A C 1
ATOM 676 O O . SER A 1 87 ? 7.368 -28.162 56.793 1.00 27.22 87 SER A O 1
ATOM 678 N N . SER A 1 88 ? 7.010 -28.594 54.569 1.00 29.17 88 SER A N 1
ATOM 679 C CA . SER A 1 88 ? 6.238 -29.875 54.480 1.00 29.17 88 SER A CA 1
ATOM 680 C C . SER A 1 88 ? 5.039 -30.110 55.445 1.00 29.17 88 SER A C 1
ATOM 682 O O . SER A 1 88 ? 5.143 -29.790 56.617 1.00 29.17 88 SER A O 1
ATOM 684 N N . SER A 1 89 ? 3.864 -30.669 55.100 1.00 28.92 89 SER A N 1
ATOM 685 C CA . SER A 1 89 ? 3.474 -31.692 54.107 1.00 28.92 89 SER A CA 1
ATOM 686 C C . SER A 1 89 ? 1.928 -31.766 53.948 1.00 28.92 89 SER A C 1
ATOM 688 O O . SER A 1 89 ? 1.211 -31.439 54.886 1.00 28.92 89 SER A O 1
ATOM 690 N N . GLU A 1 90 ? 1.480 -32.294 52.797 1.00 29.22 90 GLU A N 1
ATOM 691 C CA . GLU A 1 90 ? 0.351 -33.242 52.562 1.00 29.22 90 GLU A CA 1
ATOM 692 C C . GLU A 1 90 ? -1.154 -32.857 52.720 1.00 29.22 90 GLU A C 1
ATOM 694 O O . GLU A 1 90 ? -1.725 -32.836 53.802 1.00 29.22 90 GLU A O 1
ATOM 699 N N . ILE A 1 91 ? -1.761 -32.585 51.547 1.00 32.47 91 ILE A N 1
ATOM 700 C CA . ILE A 1 91 ? -2.998 -33.082 50.869 1.00 32.47 91 ILE A CA 1
ATOM 701 C C . ILE A 1 91 ? -4.137 -33.777 51.667 1.00 32.47 91 ILE A C 1
ATOM 703 O O . ILE A 1 91 ? -3.917 -34.830 52.247 1.00 32.47 91 ILE A O 1
ATOM 707 N N . GLU A 1 92 ? -5.374 -33.258 51.517 1.00 31.41 92 GLU A N 1
ATOM 708 C CA . GLU A 1 92 ? -6.632 -33.924 51.044 1.00 31.41 92 GLU A CA 1
ATOM 709 C C . GLU A 1 92 ? -7.783 -32.879 51.061 1.00 31.41 92 GLU A C 1
ATOM 711 O O . GLU A 1 92 ? -8.085 -32.284 52.090 1.00 31.41 92 GLU A O 1
ATOM 716 N N . GLU A 1 93 ? -8.184 -32.317 49.914 1.00 27.66 93 GLU A N 1
ATOM 717 C CA . GLU A 1 93 ? -9.276 -32.719 48.996 1.00 27.66 93 GLU A CA 1
ATOM 718 C C . GLU A 1 93 ? -10.708 -32.405 49.488 1.00 27.66 93 GLU A C 1
ATOM 720 O O . GLU A 1 93 ? -11.275 -33.117 50.307 1.00 27.66 93 GLU A O 1
ATOM 725 N N . THR A 1 94 ? -11.329 -31.347 48.935 1.00 27.36 94 THR A N 1
ATOM 726 C CA . THR A 1 94 ? -12.639 -31.396 48.231 1.00 27.36 94 THR A CA 1
ATOM 727 C C . THR A 1 94 ? -13.039 -30.001 47.731 1.00 27.36 94 THR A C 1
ATOM 729 O O . THR A 1 94 ? -13.792 -29.258 48.358 1.00 27.36 94 THR A O 1
ATOM 732 N N . THR A 1 95 ? -12.538 -29.635 46.552 1.00 27.89 95 THR A N 1
ATOM 733 C CA . THR A 1 95 ? -12.965 -28.438 45.818 1.00 27.89 95 THR A CA 1
ATOM 734 C C . THR A 1 95 ? -14.054 -28.840 44.831 1.00 27.89 95 THR A C 1
ATOM 736 O O . THR A 1 95 ? -13.796 -29.548 43.860 1.00 27.89 95 THR A O 1
ATOM 739 N N . ALA A 1 96 ? -15.281 -28.373 45.061 1.00 33.34 96 ALA A N 1
ATOM 740 C CA . ALA A 1 96 ? -16.359 -28.441 44.084 1.00 33.34 96 ALA A CA 1
ATOM 741 C C . ALA A 1 96 ? -15.963 -27.615 42.849 1.00 33.34 96 ALA A C 1
ATOM 743 O O . ALA A 1 96 ? -16.038 -26.387 42.842 1.00 33.34 96 ALA A O 1
ATOM 744 N N . THR A 1 97 ? -15.479 -28.297 41.811 1.00 26.59 97 THR A N 1
ATOM 745 C CA . THR A 1 97 ? -15.104 -27.675 40.544 1.00 26.59 97 THR A CA 1
ATOM 746 C C . THR A 1 97 ? -16.368 -27.323 39.766 1.00 26.59 97 THR A C 1
ATOM 748 O O . THR A 1 97 ? -17.049 -28.181 39.202 1.00 26.59 97 THR A O 1
ATOM 751 N N . ILE A 1 98 ? -16.667 -26.026 39.745 1.00 35.47 98 ILE A N 1
ATOM 752 C CA . ILE A 1 98 ? -17.506 -25.374 38.744 1.00 35.47 98 ILE A CA 1
ATOM 753 C C . ILE A 1 98 ? -16.964 -25.781 37.373 1.00 35.47 98 ILE A C 1
ATOM 755 O O . ILE A 1 98 ? -15.819 -25.482 37.037 1.00 35.47 98 ILE A O 1
ATOM 759 N N . LYS A 1 99 ? -17.782 -26.497 36.595 1.00 33.84 99 LYS A N 1
ATOM 760 C CA . LYS A 1 99 ? -17.477 -26.810 35.201 1.00 33.84 99 LYS A CA 1
ATOM 761 C C . LYS A 1 99 ? -17.308 -25.506 34.429 1.00 33.84 99 LYS A C 1
ATOM 763 O O . LYS A 1 99 ? -18.252 -24.749 34.216 1.00 33.84 99 LYS A O 1
ATOM 768 N N . SER A 1 100 ? -16.064 -25.297 34.042 1.00 33.94 100 SER A N 1
ATOM 769 C CA . SER A 1 100 ? -15.568 -24.398 33.023 1.00 33.94 100 SER A CA 1
ATOM 770 C C . SER A 1 100 ? -16.359 -24.535 31.720 1.00 33.94 100 SER A C 1
ATOM 772 O O . SER A 1 100 ? -16.343 -25.579 31.076 1.00 33.94 100 SER A O 1
ATOM 774 N N . ASN A 1 101 ? -16.983 -23.440 31.292 1.00 32.91 101 ASN A N 1
ATOM 775 C CA . ASN A 1 101 ? -17.233 -23.181 29.877 1.00 32.91 101 ASN A CA 1
ATOM 776 C C . ASN A 1 101 ? -16.171 -22.186 29.396 1.00 32.91 101 ASN A C 1
ATOM 778 O O . ASN A 1 101 ? -16.415 -20.991 29.269 1.00 32.91 101 ASN A O 1
ATOM 782 N N . ILE A 1 102 ? -14.963 -22.702 29.167 1.00 45.16 102 ILE A N 1
ATOM 783 C CA . ILE A 1 102 ? -13.967 -22.073 28.300 1.00 45.16 102 ILE A CA 1
ATOM 784 C C . ILE A 1 102 ? -14.163 -22.720 26.931 1.00 45.16 102 ILE A C 1
ATOM 786 O O . ILE A 1 102 ? -13.662 -23.814 26.695 1.00 45.16 102 ILE A O 1
ATOM 790 N N . SER A 1 103 ? -14.957 -22.085 26.068 1.00 41.78 103 SER A N 1
ATOM 791 C CA . SER A 1 103 ? -14.928 -22.291 24.614 1.00 41.78 103 SER A CA 1
ATOM 792 C C . SER A 1 103 ? -15.862 -21.284 23.941 1.00 41.78 103 SER A C 1
ATOM 794 O O . SER A 1 103 ? -17.059 -21.518 23.793 1.00 41.78 103 SER A O 1
ATOM 796 N N . SER A 1 104 ? -15.326 -20.141 23.528 1.00 44.16 104 SER A N 1
ATOM 797 C CA . SER A 1 104 ? -15.938 -19.352 22.462 1.00 44.16 104 SER A CA 1
ATOM 798 C C . SER A 1 104 ? -14.815 -18.888 21.556 1.00 44.16 104 SER A C 1
ATOM 800 O O . SER A 1 104 ? -14.046 -18.006 21.933 1.00 44.16 104 SER A O 1
ATOM 802 N N . SER A 1 105 ? -14.688 -19.500 20.381 1.00 47.25 105 SER A N 1
ATOM 803 C CA . SER A 1 105 ? -13.927 -18.907 19.285 1.00 47.25 105 SER A CA 1
ATOM 804 C C . SER A 1 105 ? -14.451 -17.486 19.079 1.00 47.25 105 SER A C 1
ATOM 806 O O . SER A 1 105 ? -15.619 -17.299 18.727 1.00 47.25 105 SER A O 1
ATOM 808 N N . SER A 1 106 ? -13.641 -16.483 19.390 1.00 75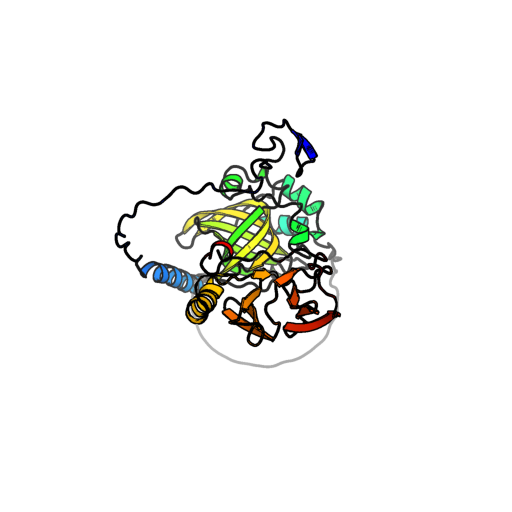.31 106 SER A N 1
ATOM 809 C CA . SER A 1 106 ? -14.038 -15.088 19.291 1.00 75.31 106 SER A CA 1
ATOM 810 C C . SER A 1 106 ? -14.057 -14.694 17.820 1.00 75.31 106 SER A C 1
ATOM 812 O O . SER A 1 106 ? -13.017 -14.431 17.234 1.00 75.31 106 SER A O 1
ATOM 814 N N . THR A 1 107 ? -15.240 -14.691 17.203 1.00 93.69 107 THR A N 1
ATOM 815 C CA . THR A 1 107 ? -15.415 -14.068 15.884 1.00 93.69 107 THR A CA 1
ATOM 816 C C . THR A 1 107 ? -14.949 -12.606 15.945 1.00 93.69 107 THR A C 1
ATOM 818 O O . THR A 1 107 ? -15.084 -11.989 17.010 1.00 93.69 107 THR A O 1
ATOM 821 N N . PRO A 1 108 ? -14.456 -12.010 14.841 1.00 96.81 108 PRO A N 1
ATOM 822 C CA . PRO A 1 108 ? -14.012 -10.614 14.843 1.00 96.81 108 PRO A CA 1
ATOM 823 C C . PRO A 1 108 ? -15.051 -9.653 15.433 1.00 96.81 108 PRO A C 1
ATOM 825 O O . PRO A 1 108 ? -14.738 -8.820 16.281 1.00 96.81 108 PRO A O 1
ATOM 828 N N . ILE A 1 109 ? -16.331 -9.842 15.099 1.00 96.88 109 ILE A N 1
ATOM 829 C CA . ILE A 1 109 ? -17.416 -9.025 15.650 1.00 96.88 109 ILE A CA 1
ATOM 830 C C . ILE A 1 109 ? -17.557 -9.143 17.179 1.00 96.88 109 ILE A C 1
ATOM 832 O O . ILE A 1 109 ? -17.832 -8.153 17.859 1.00 96.88 109 ILE A O 1
ATOM 836 N N . ASN A 1 110 ? -17.337 -10.326 17.760 1.00 95.06 110 ASN A N 1
ATOM 837 C CA . ASN A 1 110 ? -17.378 -10.502 19.214 1.00 95.06 110 ASN A CA 1
ATOM 838 C C . ASN A 1 110 ? -16.201 -9.798 19.896 1.00 95.06 110 ASN A C 1
ATOM 840 O O . ASN A 1 110 ? -16.371 -9.251 20.988 1.00 95.06 110 ASN A O 1
ATOM 844 N N . ILE A 1 111 ? -15.034 -9.780 19.243 1.00 96.06 111 ILE A N 1
ATOM 845 C CA . ILE A 1 111 ? -13.856 -9.045 19.708 1.00 96.06 111 ILE A CA 1
ATOM 846 C C . ILE A 1 111 ? -14.170 -7.549 19.752 1.00 96.06 111 ILE A C 1
ATOM 848 O O . ILE A 1 111 ? -14.108 -6.951 20.827 1.00 96.06 111 ILE A O 1
ATOM 852 N N . TYR A 1 112 ? -14.601 -6.954 18.636 1.00 96.62 112 TYR A N 1
ATOM 853 C CA . TYR A 1 112 ? -14.879 -5.516 18.578 1.00 96.62 112 TYR A CA 1
ATOM 854 C C . TYR A 1 112 ? -16.004 -5.086 19.531 1.00 96.62 112 TYR A C 1
ATOM 856 O O . TYR A 1 112 ? -15.853 -4.090 20.235 1.00 96.62 112 TYR A O 1
ATOM 864 N N . ASN A 1 113 ? -17.083 -5.869 19.656 1.00 95.12 113 ASN A N 1
ATOM 865 C CA . ASN A 1 113 ? -18.160 -5.594 20.621 1.00 95.12 113 ASN A CA 1
ATOM 866 C C . ASN A 1 113 ? -17.704 -5.630 22.087 1.00 95.12 113 ASN A C 1
ATOM 868 O O . ASN A 1 113 ? -18.335 -5.014 22.948 1.00 95.12 113 ASN A O 1
ATOM 872 N N . LYS A 1 114 ? -16.666 -6.408 22.413 1.00 93.94 114 LYS A N 1
ATOM 873 C CA . LYS A 1 114 ? -16.089 -6.420 23.760 1.00 93.94 114 LYS A CA 1
ATOM 874 C C . LYS A 1 114 ? -15.076 -5.288 23.926 1.00 93.94 114 LYS A C 1
ATOM 876 O O . LYS A 1 114 ? -15.110 -4.629 24.960 1.00 93.94 114 LYS A O 1
ATOM 881 N N . LEU A 1 115 ? -14.258 -5.001 22.909 1.00 93.75 115 LEU A N 1
ATOM 882 C CA . LEU A 1 115 ? -13.346 -3.850 22.889 1.00 93.75 115 LEU A CA 1
ATOM 883 C C . LEU A 1 115 ? -14.086 -2.528 23.105 1.00 93.75 115 LEU A C 1
ATOM 885 O O . LEU A 1 115 ? -13.631 -1.720 23.907 1.00 93.75 115 LEU A O 1
ATOM 889 N N . SER A 1 116 ? -15.263 -2.349 22.499 1.00 93.44 116 SER A N 1
ATOM 890 C CA . SER A 1 116 ? -16.083 -1.144 22.687 1.00 93.44 116 SER A CA 1
ATOM 891 C C . SER A 1 116 ? -16.569 -0.927 24.124 1.00 93.44 116 SER A C 1
ATOM 893 O O . SER A 1 116 ? -17.070 0.144 24.435 1.00 93.44 116 SER A O 1
ATOM 895 N N . LYS A 1 117 ? -16.455 -1.940 24.995 1.00 90.75 117 LYS A N 1
ATOM 896 C CA . LYS A 1 117 ? -16.862 -1.885 26.409 1.00 90.75 117 LYS A CA 1
ATOM 897 C C . LYS A 1 117 ? -15.688 -1.779 27.380 1.00 90.75 117 LYS A C 1
ATOM 899 O O . LYS A 1 117 ? -15.902 -1.425 28.532 1.00 90.75 117 LYS A O 1
ATOM 904 N N . ILE A 1 118 ? -14.485 -2.170 26.954 1.00 87.62 118 ILE A N 1
ATOM 905 C CA . ILE A 1 118 ? -13.269 -2.150 27.790 1.00 87.62 118 ILE A CA 1
ATOM 906 C C . ILE A 1 118 ? -12.281 -1.058 27.367 1.00 87.62 118 ILE A C 1
ATOM 908 O O . ILE A 1 118 ? -11.273 -0.833 28.032 1.00 87.62 118 ILE A O 1
ATOM 912 N N . SER A 1 119 ? -12.535 -0.410 26.231 1.00 86.88 119 SER A N 1
ATOM 913 C CA . SER A 1 119 ? -11.778 0.741 25.763 1.00 86.88 119 SER A CA 1
ATOM 914 C C . SER A 1 119 ? -11.941 1.919 26.723 1.00 86.88 119 SER A C 1
ATOM 916 O O . SER A 1 119 ? -13.030 2.179 27.212 1.00 86.88 119 SER A O 1
ATOM 918 N N . SER A 1 120 ? -10.866 2.681 26.934 1.00 85.56 120 SER A N 1
ATOM 919 C CA . SER A 1 120 ? -10.912 3.969 27.647 1.00 85.56 120 SER A CA 1
ATOM 920 C C . SER A 1 120 ? -11.698 5.047 26.890 1.00 85.56 120 SER A C 1
ATOM 922 O O . SER A 1 120 ? -12.046 6.068 27.466 1.00 85.56 120 SER A O 1
ATOM 924 N N . ILE A 1 121 ? -11.918 4.840 25.590 1.00 87.38 121 ILE A N 1
ATOM 925 C CA . ILE A 1 121 ? -12.777 5.670 24.749 1.00 87.38 121 ILE A CA 1
ATOM 926 C C . ILE A 1 121 ? -14.061 4.884 24.525 1.00 87.38 121 ILE A C 1
ATOM 928 O O . ILE A 1 121 ? -14.011 3.821 23.899 1.00 87.38 121 ILE A O 1
ATOM 932 N N . ASP A 1 122 ? -15.179 5.422 25.001 1.00 88.62 122 ASP A N 1
ATOM 933 C CA . ASP A 1 122 ? -16.503 4.870 24.740 1.00 88.62 122 ASP A CA 1
ATOM 934 C C . ASP A 1 122 ? -16.897 5.139 23.286 1.00 88.62 122 ASP A C 1
ATOM 936 O O . ASP A 1 122 ? -16.850 6.274 22.805 1.00 88.62 122 ASP A O 1
ATOM 940 N N . PHE A 1 123 ? -17.306 4.089 22.580 1.00 92.75 123 PHE A N 1
ATOM 941 C CA . PHE A 1 123 ? -17.863 4.185 21.235 1.00 92.75 123 PHE A CA 1
ATOM 942 C C . PHE A 1 123 ? -18.945 3.127 21.033 1.00 92.75 123 PHE A C 1
ATOM 944 O O . PHE A 1 123 ? -18.912 2.043 21.618 1.00 92.75 123 PHE A O 1
ATOM 951 N N . THR A 1 124 ? -19.913 3.436 20.172 1.00 93.31 124 THR A N 1
ATOM 952 C CA . THR A 1 124 ? -20.965 2.492 19.782 1.00 93.31 124 THR A CA 1
ATOM 953 C C . THR A 1 124 ? -20.715 2.010 18.366 1.00 93.31 124 THR A C 1
ATOM 955 O O . THR A 1 124 ? -20.545 2.818 17.459 1.00 93.31 124 THR A O 1
ATOM 958 N N . ILE A 1 125 ? -20.710 0.690 18.179 1.00 96.88 125 ILE A N 1
ATOM 959 C CA . ILE A 1 125 ? -20.567 0.082 16.857 1.00 96.88 125 ILE A CA 1
ATOM 960 C C . ILE A 1 125 ? -21.908 0.160 16.123 1.00 96.88 125 ILE A C 1
ATOM 962 O O . ILE A 1 125 ? -22.913 -0.359 16.626 1.00 96.88 125 ILE A O 1
ATOM 966 N N . SER A 1 126 ? -21.917 0.776 14.939 1.00 96.25 126 SER A N 1
ATOM 967 C CA . SER A 1 126 ? -23.110 0.862 14.086 1.00 96.25 126 SER A CA 1
ATOM 968 C C . SER A 1 126 ? -23.595 -0.519 13.625 1.00 96.25 126 SER A C 1
ATOM 970 O O . SER A 1 126 ? -22.802 -1.444 13.443 1.00 96.25 126 SER A O 1
ATOM 972 N N . ASP A 1 127 ? -24.899 -0.684 13.390 1.00 97.00 127 ASP A N 1
ATOM 973 C CA . ASP A 1 127 ? -25.449 -1.974 12.941 1.00 97.00 127 ASP A CA 1
ATOM 974 C C . ASP A 1 127 ? -24.946 -2.382 11.550 1.00 97.00 127 ASP A C 1
ATOM 976 O O . ASP A 1 127 ? -24.748 -3.573 11.292 1.00 97.00 127 ASP A O 1
ATOM 980 N N . LYS A 1 128 ? -24.641 -1.404 10.687 1.00 97.94 128 LYS A N 1
ATOM 981 C CA . LYS A 1 128 ? -23.953 -1.644 9.413 1.00 97.94 128 LYS A CA 1
ATOM 982 C C . LYS A 1 128 ? -22.578 -2.277 9.627 1.00 97.94 128 LYS A C 1
ATOM 984 O O . LYS A 1 128 ? -22.313 -3.331 9.059 1.00 97.94 128 LYS A O 1
ATOM 989 N N . ALA A 1 129 ? -21.760 -1.702 10.515 1.00 98.25 129 ALA A N 1
ATOM 990 C CA . ALA A 1 129 ? -20.445 -2.250 10.853 1.00 98.25 129 ALA A CA 1
ATOM 991 C C . ALA A 1 129 ? -20.544 -3.653 11.456 1.00 98.25 129 ALA A C 1
ATOM 993 O O . ALA A 1 129 ? -19.787 -4.544 11.073 1.00 98.25 129 ALA A O 1
ATOM 994 N N . LYS A 1 130 ? -21.515 -3.894 12.348 1.00 98.00 130 LYS A N 1
ATOM 995 C CA . LYS A 1 130 ? -21.740 -5.240 12.901 1.00 98.00 130 LYS A CA 1
ATOM 996 C C . LYS A 1 130 ? -22.073 -6.256 11.813 1.00 98.00 130 LYS A C 1
ATOM 998 O O . LYS A 1 130 ? -21.538 -7.364 11.845 1.00 98.00 130 LYS A O 1
ATOM 1003 N N . THR A 1 131 ? -22.950 -5.881 10.883 1.00 98.31 131 THR A N 1
ATOM 1004 C CA . THR A 1 131 ? -23.379 -6.738 9.770 1.00 98.31 131 THR A CA 1
ATOM 1005 C C . THR A 1 131 ? -22.191 -7.061 8.871 1.00 98.31 131 THR A C 1
ATOM 1007 O O . THR A 1 131 ? -21.856 -8.233 8.722 1.00 98.31 131 THR A O 1
ATOM 1010 N N . PHE A 1 132 ? -21.467 -6.038 8.407 1.00 98.38 132 PHE A N 1
ATOM 1011 C CA . PHE A 1 132 ? -20.305 -6.203 7.534 1.00 98.38 132 PHE A CA 1
ATOM 1012 C C . PHE A 1 132 ? -19.240 -7.122 8.149 1.00 98.38 132 PHE A C 1
ATOM 1014 O O . PHE A 1 132 ? -18.812 -8.094 7.532 1.00 98.38 132 PHE A O 1
ATOM 1021 N N . ILE A 1 133 ? -18.831 -6.863 9.396 1.00 98.44 133 ILE A N 1
ATOM 1022 C CA . ILE A 1 133 ? -17.779 -7.649 10.061 1.00 98.44 133 ILE A CA 1
ATOM 1023 C C . ILE A 1 133 ? -18.225 -9.105 10.285 1.00 98.44 133 ILE A C 1
ATOM 1025 O O . ILE A 1 133 ? -17.401 -10.020 10.267 1.00 98.44 133 ILE A O 1
ATOM 1029 N N . SER A 1 134 ? -19.524 -9.337 10.497 1.00 98.00 134 SER A N 1
ATOM 1030 C CA . SER A 1 134 ? -20.074 -10.688 10.672 1.00 98.00 134 SER A CA 1
ATOM 1031 C C . SER A 1 134 ? -20.130 -11.472 9.360 1.00 98.00 134 SER A C 1
ATOM 1033 O O . SER A 1 134 ? -19.908 -12.681 9.372 1.00 98.00 134 SER A O 1
ATOM 1035 N N . GLU A 1 135 ? -20.422 -10.797 8.247 1.00 97.94 135 GLU A N 1
ATOM 1036 C CA . GLU A 1 135 ? -20.494 -11.389 6.905 1.00 97.94 135 GLU A CA 1
ATOM 1037 C C . GLU A 1 135 ? -19.106 -11.595 6.278 1.00 97.94 135 GLU A C 1
ATOM 1039 O O . GLU A 1 135 ? -18.924 -12.516 5.480 1.00 97.94 135 GLU A O 1
ATOM 1044 N N . HIS A 1 136 ? -18.107 -10.808 6.696 1.00 97.56 136 HIS A N 1
ATOM 1045 C CA . HIS A 1 136 ? -16.742 -10.833 6.162 1.00 97.56 136 HIS A CA 1
ATOM 1046 C C . HIS A 1 136 ? -15.657 -11.071 7.236 1.00 97.56 136 HIS A C 1
ATOM 1048 O O . HIS A 1 136 ? -14.716 -10.282 7.358 1.00 97.56 136 HIS A O 1
ATOM 1054 N N . PRO A 1 137 ? -15.720 -12.159 8.028 1.00 96.94 137 PRO A N 1
ATOM 1055 C CA . PRO A 1 137 ? -14.782 -12.380 9.132 1.00 96.94 137 PRO A CA 1
ATOM 1056 C C . PRO A 1 137 ? -13.330 -12.592 8.671 1.00 96.94 137 PRO A C 1
ATOM 1058 O O . PRO A 1 137 ? -12.399 -12.346 9.429 1.00 96.94 137 PRO A O 1
ATOM 1061 N N . ASN A 1 138 ? -13.121 -13.035 7.430 1.00 96.19 138 ASN A N 1
ATOM 1062 C CA . ASN A 1 138 ? -11.804 -13.253 6.827 1.00 96.19 138 ASN A CA 1
ATOM 1063 C C . ASN A 1 138 ? -11.098 -11.961 6.384 1.00 96.19 138 ASN A C 1
ATOM 1065 O O . ASN A 1 138 ? -9.990 -12.048 5.866 1.00 96.19 138 ASN A O 1
ATOM 1069 N N . LEU A 1 139 ? -11.742 -10.799 6.534 1.00 97.50 139 LEU A N 1
ATOM 1070 C CA . LEU A 1 139 ? -11.126 -9.494 6.302 1.00 97.50 139 LEU A CA 1
ATOM 1071 C C . LEU A 1 139 ? -10.537 -8.891 7.585 1.00 97.50 139 LEU A C 1
ATOM 1073 O O . LEU A 1 139 ? -10.003 -7.795 7.530 1.00 97.50 139 LEU A O 1
ATOM 1077 N N . PHE A 1 140 ? -10.607 -9.557 8.740 1.00 97.44 140 PHE A N 1
ATOM 1078 C CA . PHE A 1 140 ? -10.143 -8.994 10.015 1.00 97.44 140 PHE A CA 1
ATOM 1079 C C . PHE A 1 140 ? -9.190 -9.962 10.734 1.00 97.44 140 PHE A C 1
ATOM 1081 O O . PHE A 1 140 ? -9.609 -10.630 11.685 1.00 97.44 140 PHE A O 1
ATOM 1088 N N . PRO A 1 141 ? -7.919 -10.046 10.291 1.00 96.81 141 PRO A N 1
ATOM 1089 C CA . PRO A 1 141 ? -7.299 -9.260 9.213 1.00 96.81 141 PRO A CA 1
ATOM 1090 C C . PRO A 1 141 ? -7.442 -9.892 7.817 1.00 96.81 141 PRO A C 1
ATOM 1092 O O . PRO A 1 141 ? -7.667 -11.096 7.688 1.00 96.81 141 PRO A O 1
ATOM 1095 N N . ALA A 1 142 ? -7.315 -9.072 6.770 1.00 94.75 142 ALA A N 1
ATOM 1096 C CA . ALA A 1 142 ? -7.249 -9.526 5.382 1.00 94.75 142 ALA A CA 1
ATOM 1097 C C . ALA A 1 142 ? -5.878 -10.153 5.075 1.00 94.75 142 ALA A C 1
ATOM 1099 O O . ALA A 1 142 ? -4.892 -9.878 5.757 1.00 94.75 142 ALA A O 1
ATOM 1100 N N . LYS A 1 143 ? -5.800 -10.999 4.038 1.00 88.88 143 LYS A N 1
ATOM 1101 C CA . LYS A 1 143 ? -4.524 -11.624 3.639 1.00 88.88 143 LYS A CA 1
ATOM 1102 C C . LYS A 1 143 ? -3.627 -10.661 2.867 1.00 88.88 143 LYS A C 1
ATOM 1104 O O . LYS A 1 143 ? -2.413 -10.809 2.905 1.00 88.88 143 LYS A O 1
ATOM 1109 N N . SER A 1 144 ? -4.228 -9.716 2.152 1.00 83.12 144 SER A N 1
ATOM 1110 C CA . SER A 1 144 ? -3.543 -8.699 1.361 1.00 83.12 144 SER A CA 1
ATOM 1111 C C . SER A 1 144 ? -4.393 -7.432 1.264 1.00 83.12 144 SER A C 1
ATOM 1113 O O . SER A 1 144 ? -5.609 -7.473 1.458 1.00 83.12 144 SER A O 1
ATOM 1115 N N . ILE A 1 145 ? -3.776 -6.306 0.898 1.00 81.94 145 ILE A N 1
ATOM 1116 C CA . ILE A 1 145 ? -4.503 -5.058 0.603 1.00 81.94 145 ILE A CA 1
ATOM 1117 C C . ILE A 1 145 ? -5.455 -5.250 -0.589 1.00 81.94 145 ILE A C 1
ATOM 1119 O O . ILE A 1 145 ? -6.555 -4.700 -0.597 1.00 81.94 145 ILE A O 1
ATOM 1123 N N . ALA A 1 146 ? -5.082 -6.085 -1.564 1.00 79.31 146 ALA A N 1
ATOM 1124 C CA . ALA A 1 146 ? -5.916 -6.382 -2.726 1.00 79.31 146 ALA A CA 1
ATOM 1125 C C . ALA A 1 146 ? -7.284 -6.978 -2.342 1.00 79.31 146 ALA A C 1
ATOM 1127 O O . ALA A 1 146 ? -8.288 -6.663 -2.984 1.00 79.31 146 ALA A O 1
ATOM 1128 N N . ASP A 1 147 ? -7.353 -7.765 -1.261 1.00 86.81 147 ASP A N 1
ATOM 1129 C CA . ASP A 1 147 ? -8.614 -8.321 -0.749 1.00 86.81 147 ASP A CA 1
ATOM 1130 C C . ASP A 1 147 ? -9.562 -7.233 -0.209 1.00 86.81 147 ASP A C 1
ATOM 1132 O O . ASP A 1 147 ? -10.784 -7.415 -0.210 1.00 86.81 147 ASP A O 1
ATOM 1136 N N . CYS A 1 148 ? -9.017 -6.093 0.227 1.00 87.81 148 CYS A N 1
ATOM 1137 C CA . CYS A 1 148 ? -9.784 -4.960 0.737 1.00 87.81 148 CYS A CA 1
ATOM 1138 C C . CYS A 1 148 ? -10.398 -4.124 -0.391 1.00 87.81 148 CYS A C 1
ATOM 1140 O O . CYS A 1 148 ? -11.504 -3.616 -0.218 1.00 87.81 148 CYS A O 1
ATOM 1142 N N . ASN A 1 149 ? -9.720 -3.992 -1.538 1.00 81.88 149 ASN A N 1
ATOM 1143 C CA . ASN A 1 149 ? -10.034 -3.011 -2.592 1.00 81.88 149 ASN A CA 1
ATOM 1144 C C . ASN A 1 149 ? -11.501 -3.019 -3.058 1.00 81.88 149 ASN A C 1
ATOM 1146 O O . ASN A 1 149 ? -12.055 -1.962 -3.349 1.00 81.88 149 ASN A O 1
ATOM 1150 N N . ASN A 1 150 ? -12.160 -4.182 -3.064 1.00 88.00 150 ASN A N 1
ATOM 1151 C CA . ASN A 1 150 ? -13.572 -4.310 -3.454 1.00 88.00 150 ASN A CA 1
ATOM 1152 C C . ASN A 1 150 ? -14.562 -3.661 -2.468 1.00 88.00 150 ASN A C 1
ATOM 1154 O O . ASN A 1 150 ? -15.734 -3.492 -2.798 1.00 88.00 150 ASN A O 1
ATOM 1158 N N . TYR A 1 151 ? -14.111 -3.317 -1.263 1.00 95.56 151 TYR A N 1
ATOM 1159 C CA . TYR A 1 151 ? -14.932 -2.767 -0.184 1.00 95.56 151 TYR A CA 1
ATOM 1160 C C . TYR A 1 151 ? -14.550 -1.329 0.175 1.00 95.56 151 TYR A C 1
ATOM 1162 O O . TYR A 1 151 ? -15.242 -0.699 0.977 1.00 95.56 151 TYR A O 1
ATOM 1170 N N . VAL A 1 152 ? -13.452 -0.806 -0.380 1.00 92.25 152 VAL A N 1
ATOM 1171 C CA . VAL A 1 152 ? -12.935 0.524 -0.042 1.00 92.25 152 VAL A CA 1
ATOM 1172 C C . VAL A 1 152 ? -13.712 1.605 -0.777 1.00 92.25 152 VAL A C 1
ATOM 1174 O O . VAL A 1 152 ? -13.893 1.567 -1.992 1.00 92.25 152 VAL A O 1
ATOM 1177 N N . ASN A 1 153 ? -14.111 2.633 -0.034 1.00 91.62 153 ASN A N 1
ATOM 1178 C CA . ASN A 1 153 ? -14.616 3.872 -0.596 1.00 91.62 153 ASN A CA 1
ATOM 1179 C C . ASN A 1 153 ? -13.656 5.024 -0.270 1.00 91.62 153 ASN A C 1
ATOM 1181 O O . ASN A 1 153 ? -13.705 5.622 0.807 1.00 91.62 153 ASN A O 1
ATOM 1185 N N . TYR A 1 154 ? -12.816 5.370 -1.248 1.00 86.69 154 TYR A N 1
ATOM 1186 C CA . TYR A 1 154 ? -11.826 6.449 -1.151 1.00 86.69 154 TYR A CA 1
ATOM 1187 C C . TYR A 1 154 ? -12.437 7.854 -0.996 1.00 86.69 154 TYR A C 1
ATOM 1189 O O . TYR A 1 154 ? -11.726 8.800 -0.678 1.00 86.69 154 TYR A O 1
ATOM 1197 N N . GLY A 1 155 ? -13.750 8.015 -1.203 1.00 88.00 155 GLY A N 1
ATOM 1198 C CA . GLY A 1 155 ? -14.449 9.285 -0.987 1.00 88.00 155 GLY A CA 1
ATOM 1199 C C . GLY A 1 155 ? -14.811 9.563 0.477 1.00 88.00 155 GLY A C 1
ATOM 1200 O O . GLY A 1 155 ? -15.220 10.679 0.805 1.00 88.00 155 GLY A O 1
ATOM 1201 N N . ILE A 1 156 ? -14.690 8.577 1.374 1.00 94.00 156 ILE A N 1
ATOM 1202 C CA . ILE A 1 156 ? -15.069 8.731 2.783 1.00 94.00 156 ILE A CA 1
ATOM 1203 C C . ILE A 1 156 ? -13.914 9.343 3.581 1.00 94.00 156 ILE A C 1
ATOM 1205 O O . ILE A 1 156 ? -13.072 8.662 4.152 1.00 94.00 156 ILE A O 1
ATOM 1209 N N . GLU A 1 157 ? -13.911 10.667 3.653 1.00 94.88 157 GLU A N 1
ATOM 1210 C CA . GLU A 1 157 ? -13.029 11.437 4.542 1.00 94.88 157 GLU A CA 1
ATOM 1211 C C . GLU A 1 157 ? -13.544 11.518 5.998 1.00 94.88 157 GLU A C 1
ATOM 1213 O O . GLU A 1 157 ? -14.742 11.361 6.257 1.00 94.88 157 GLU A O 1
ATOM 1218 N N . TYR A 1 158 ? -12.676 11.916 6.941 1.00 96.56 158 TYR A N 1
ATOM 1219 C CA . TYR A 1 158 ? -13.030 12.111 8.358 1.00 96.56 158 TYR A CA 1
ATOM 1220 C C . TYR A 1 158 ? -14.261 13.007 8.567 1.00 96.56 158 TYR A C 1
ATOM 1222 O O . TYR A 1 158 ? -15.103 12.711 9.408 1.00 96.56 158 TYR A O 1
ATOM 1230 N N . LYS A 1 159 ? -14.431 14.071 7.767 1.00 96.12 159 LYS A N 1
ATOM 1231 C CA . LYS A 1 159 ? -15.597 14.975 7.854 1.00 96.12 159 LYS A CA 1
ATOM 1232 C C . LYS A 1 159 ? -16.942 14.274 7.611 1.00 96.12 159 LYS A C 1
ATOM 1234 O O . LYS A 1 159 ? -17.974 14.745 8.083 1.00 96.12 159 LYS A O 1
ATOM 1239 N N . HIS A 1 160 ? -16.951 13.172 6.858 1.00 97.19 160 HIS A N 1
ATOM 1240 C CA . HIS A 1 160 ? -18.146 12.355 6.651 1.00 97.19 160 HIS A CA 1
ATOM 1241 C C . HIS A 1 160 ? -18.429 11.507 7.891 1.00 97.19 160 HIS A C 1
ATOM 1243 O O . HIS A 1 160 ? -19.563 11.486 8.371 1.00 97.19 160 HIS A O 1
ATOM 1249 N N . LEU A 1 161 ? -17.384 10.886 8.448 1.00 97.06 161 LEU A N 1
ATOM 1250 C CA . LEU A 1 161 ? -17.462 10.092 9.673 1.00 97.06 161 LEU A CA 1
ATOM 1251 C C . LEU A 1 161 ? -17.916 10.943 10.865 1.00 97.06 161 LEU A C 1
ATOM 1253 O O . LEU A 1 161 ? -18.874 10.596 11.550 1.00 97.06 161 LEU A O 1
ATOM 1257 N N . SER A 1 162 ? -17.296 12.104 11.071 1.00 95.50 162 SER A N 1
ATOM 1258 C CA . SER A 1 162 ? -17.640 13.004 12.174 1.00 95.50 162 SER A CA 1
ATOM 1259 C C . SER A 1 162 ? -19.060 13.560 12.064 1.00 95.50 162 SER A C 1
ATOM 1261 O O . SER A 1 162 ? -19.698 13.823 13.082 1.00 95.50 162 SER A O 1
ATOM 1263 N N . LYS A 1 163 ? -19.582 13.709 10.839 1.00 95.62 163 LYS A N 1
ATOM 1264 C CA . LYS A 1 163 ? -20.960 14.146 10.604 1.00 95.62 163 LYS A CA 1
ATOM 1265 C C . LYS A 1 163 ? -21.974 13.029 10.846 1.00 95.62 163 LYS A C 1
ATOM 1267 O O . LYS A 1 163 ? -23.019 13.305 11.430 1.00 95.62 163 LYS A O 1
ATOM 1272 N N . ASN A 1 164 ? -21.722 11.819 10.340 1.00 93.81 164 ASN A N 1
ATOM 1273 C CA . ASN A 1 164 ? -22.610 10.668 10.517 1.00 93.81 164 ASN A CA 1
ATOM 1274 C C . ASN A 1 164 ? -21.918 9.334 10.165 1.00 93.81 164 ASN A C 1
ATOM 1276 O O . ASN A 1 164 ? -22.140 8.772 9.092 1.00 93.81 164 ASN A O 1
ATOM 1280 N N . ILE A 1 165 ? -21.098 8.815 11.079 1.00 95.12 165 ILE A N 1
ATOM 1281 C CA . ILE A 1 165 ? -20.367 7.550 10.906 1.00 95.12 165 ILE A CA 1
ATOM 1282 C C . ILE A 1 165 ? -21.275 6.330 10.687 1.00 95.12 165 ILE A C 1
ATOM 1284 O O . ILE A 1 165 ? -20.878 5.389 10.005 1.00 95.12 165 ILE A O 1
ATOM 1288 N N . GLU A 1 166 ? -22.505 6.344 11.211 1.00 93.81 166 GLU A N 1
ATOM 1289 C CA . GLU A 1 166 ? -23.426 5.201 11.147 1.00 93.81 166 GLU A CA 1
ATOM 1290 C C . GLU A 1 166 ? -23.822 4.838 9.713 1.00 93.81 166 GLU A C 1
ATOM 1292 O O . GLU A 1 166 ? -24.160 3.688 9.437 1.00 93.81 166 GLU A O 1
ATOM 1297 N N . ASN A 1 167 ? -23.729 5.791 8.781 1.00 95.38 167 ASN A N 1
ATOM 1298 C CA . ASN A 1 167 ? -24.031 5.567 7.371 1.00 95.38 167 ASN A CA 1
ATOM 1299 C C . ASN A 1 167 ? -22.953 4.784 6.618 1.00 95.38 167 ASN A C 1
ATOM 1301 O O . ASN A 1 167 ? -23.248 4.311 5.522 1.00 95.38 167 ASN A O 1
ATOM 1305 N N . TYR A 1 168 ? -21.751 4.656 7.184 1.00 96.88 168 TYR A N 1
ATOM 1306 C CA . TYR A 1 168 ? -20.555 4.198 6.472 1.00 96.88 168 TYR A CA 1
ATOM 1307 C C . TYR A 1 168 ? -19.995 2.866 6.987 1.00 96.88 168 TYR A C 1
ATOM 1309 O O . TYR A 1 168 ? -18.976 2.405 6.489 1.00 96.88 168 TYR A O 1
ATOM 1317 N N . GLY A 1 169 ? -20.645 2.223 7.963 1.00 95.94 169 GLY A N 1
ATOM 1318 C CA . GLY A 1 169 ? -20.184 0.945 8.527 1.00 95.94 169 GLY A CA 1
ATOM 1319 C C . GLY A 1 169 ? -20.228 -0.253 7.562 1.00 95.94 169 GLY A C 1
ATOM 1320 O O . GLY A 1 169 ? -19.798 -1.336 7.926 1.00 95.94 169 GLY A O 1
ATOM 1321 N N . ASP A 1 170 ? -20.759 -0.092 6.353 1.00 96.50 170 ASP A N 1
ATOM 1322 C CA . ASP A 1 170 ? -20.814 -1.101 5.287 1.00 96.50 170 ASP A CA 1
ATOM 1323 C C . ASP A 1 170 ? -19.748 -0.890 4.196 1.00 96.50 170 ASP A C 1
ATOM 1325 O O . ASP A 1 170 ? -19.729 -1.619 3.208 1.00 96.50 170 ASP A O 1
ATOM 1329 N N . SER A 1 171 ? -18.872 0.108 4.350 1.00 96.12 171 SER A N 1
ATOM 1330 C CA . SER A 1 171 ? -17.781 0.412 3.418 1.00 96.12 171 SER A CA 1
ATOM 1331 C C . SER A 1 171 ? -16.481 0.637 4.179 1.00 96.12 171 SER A C 1
ATOM 1333 O O . SER A 1 171 ? -16.456 1.327 5.199 1.00 96.12 171 SER A O 1
ATOM 1335 N N . MET A 1 172 ? -15.379 0.087 3.674 1.00 98.19 172 MET A N 1
ATOM 1336 C CA . MET A 1 172 ? -14.064 0.359 4.242 1.00 98.19 172 MET A CA 1
ATOM 1337 C C . MET A 1 172 ? -13.627 1.789 3.923 1.00 98.19 172 MET A C 1
ATOM 1339 O O . MET A 1 172 ? -13.814 2.286 2.810 1.00 98.19 172 MET A O 1
ATOM 1343 N N . VAL A 1 173 ? -13.006 2.437 4.901 1.00 97.56 173 VAL A N 1
ATOM 1344 C CA . VAL A 1 173 ? -12.309 3.712 4.730 1.00 97.56 173 VAL A CA 1
ATOM 1345 C C . VAL A 1 173 ? -10.829 3.466 4.446 1.00 97.56 173 VAL A C 1
ATOM 1347 O O . VAL A 1 173 ? -10.270 2.474 4.915 1.00 97.56 173 VAL A O 1
ATOM 1350 N N . CYS A 1 174 ? -10.210 4.382 3.699 1.00 94.50 174 CYS A N 1
ATOM 1351 C CA . CYS A 1 174 ? -8.765 4.450 3.484 1.00 94.50 174 CYS A CA 1
ATOM 1352 C C . CYS A 1 174 ? -8.224 5.675 4.228 1.00 94.50 174 CYS A C 1
ATOM 1354 O O . CYS A 1 174 ? -8.581 6.803 3.887 1.00 94.50 174 CYS A O 1
ATOM 1356 N N . VAL A 1 175 ? -7.403 5.465 5.258 1.00 94.44 175 VAL A N 1
ATOM 1357 C CA . VAL A 1 175 ? -6.894 6.540 6.124 1.00 94.44 175 VAL A CA 1
ATOM 1358 C C . VAL A 1 175 ? -5.376 6.600 6.046 1.00 94.44 175 VAL A C 1
ATOM 1360 O O . VAL A 1 175 ? -4.707 5.621 6.363 1.00 94.44 175 VAL A O 1
ATOM 1363 N N . ASN A 1 176 ? -4.856 7.769 5.678 1.00 93.06 176 ASN A N 1
ATOM 1364 C CA . ASN A 1 176 ? -3.438 8.105 5.743 1.00 93.06 176 ASN A CA 1
ATOM 1365 C C . ASN A 1 176 ? -3.189 8.920 7.014 1.00 93.06 176 ASN A C 1
ATOM 1367 O O . ASN A 1 176 ? -3.795 9.978 7.186 1.00 93.06 176 ASN A O 1
ATOM 1371 N N . ALA A 1 177 ? -2.347 8.420 7.915 1.00 95.75 177 ALA A N 1
ATOM 1372 C CA . ALA A 1 177 ? -2.091 9.061 9.203 1.00 95.75 177 ALA A CA 1
ATOM 1373 C C . ALA A 1 177 ? -0.741 8.634 9.794 1.00 95.75 177 ALA A C 1
ATOM 1375 O O . ALA A 1 177 ? -0.149 7.651 9.358 1.00 95.75 177 ALA A O 1
ATOM 1376 N N . ASN A 1 178 ? -0.285 9.352 10.816 1.00 95.44 178 ASN A N 1
ATOM 1377 C CA . ASN A 1 178 ? 0.905 9.005 11.590 1.00 95.44 178 ASN A CA 1
ATOM 1378 C C . ASN A 1 178 ? 0.514 8.277 12.880 1.00 95.44 178 ASN A C 1
ATOM 1380 O O . ASN A 1 178 ? -0.485 8.635 13.518 1.00 95.44 178 ASN A O 1
ATOM 1384 N N . ILE A 1 179 ? 1.307 7.283 13.280 1.00 97.06 179 ILE A N 1
ATOM 1385 C CA . ILE A 1 179 ? 1.138 6.567 14.544 1.00 97.06 179 ILE A CA 1
ATOM 1386 C C . ILE A 1 179 ? 1.615 7.449 15.694 1.00 97.06 179 ILE A C 1
ATOM 1388 O O . ILE A 1 179 ? 2.804 7.687 15.864 1.00 97.06 179 ILE A O 1
ATOM 1392 N N . SER A 1 180 ? 0.675 7.890 16.530 1.00 95.06 180 SER A N 1
ATOM 1393 C CA . SER A 1 180 ? 0.966 8.647 17.753 1.00 95.06 180 SER A CA 1
ATOM 1394 C C . SER A 1 180 ? 1.055 7.759 18.999 1.00 95.06 180 SER A C 1
ATOM 1396 O O . SER A 1 180 ? 1.145 8.260 20.115 1.00 95.06 180 SER A O 1
ATOM 1398 N N . GLY A 1 181 ? 0.868 6.451 18.839 1.00 95.88 181 GLY A N 1
ATOM 1399 C CA . GLY A 1 181 ? 0.978 5.474 19.910 1.00 95.88 181 GLY A CA 1
ATOM 1400 C C . GLY A 1 181 ? 0.463 4.114 19.465 1.00 95.88 181 GLY A C 1
ATOM 1401 O O . GLY A 1 181 ? -0.595 4.009 18.846 1.00 95.88 181 GLY A O 1
ATOM 1402 N N . ILE A 1 182 ? 1.194 3.063 19.809 1.00 97.38 182 ILE A N 1
ATOM 1403 C CA . ILE A 1 182 ? 0.872 1.687 19.439 1.00 97.38 182 ILE A CA 1
ATOM 1404 C C . ILE A 1 182 ? 1.184 0.760 20.607 1.00 97.38 182 ILE A C 1
ATOM 1406 O O . ILE A 1 182 ? 2.193 0.916 21.291 1.00 97.38 182 ILE A O 1
ATOM 1410 N N . ARG A 1 183 ? 0.288 -0.191 20.877 1.00 96.81 183 ARG A N 1
ATOM 1411 C CA . ARG A 1 183 ? 0.550 -1.261 21.841 1.00 96.81 183 ARG A CA 1
ATOM 1412 C C . ARG A 1 183 ? -0.245 -2.514 21.534 1.00 96.81 183 ARG A C 1
ATOM 1414 O O . ARG A 1 183 ? -1.398 -2.449 21.105 1.00 96.81 183 ARG A O 1
ATOM 1421 N N . GLU A 1 184 ? 0.343 -3.651 21.861 1.00 97.50 184 GLU A N 1
ATOM 1422 C CA . GLU A 1 184 ? -0.356 -4.928 21.871 1.00 97.50 184 GLU A CA 1
ATOM 1423 C C . GLU A 1 184 ? -1.150 -5.091 23.170 1.00 97.50 184 GLU A C 1
ATOM 1425 O O . GLU A 1 184 ? -0.655 -4.816 24.263 1.00 97.50 184 GLU A O 1
ATOM 1430 N N . LEU A 1 185 ? -2.395 -5.540 23.044 1.00 95.31 185 LEU A N 1
ATOM 1431 C CA . LEU A 1 185 ? -3.241 -5.982 24.142 1.00 95.31 185 LEU A CA 1
ATOM 1432 C C . LEU A 1 185 ? -3.196 -7.505 24.175 1.00 95.31 185 LEU A C 1
ATOM 1434 O O . LEU A 1 185 ? -3.660 -8.168 23.239 1.00 95.31 185 LEU A O 1
ATOM 1438 N N . LYS A 1 186 ? -2.641 -8.066 25.247 1.00 94.38 186 LYS A N 1
ATOM 1439 C CA . LYS A 1 186 ? -2.433 -9.512 25.334 1.00 94.38 186 LYS A CA 1
ATOM 1440 C C . LYS A 1 186 ? -3.714 -10.270 25.722 1.00 94.38 186 LYS A C 1
ATOM 1442 O O . LYS A 1 186 ? -4.640 -9.677 26.296 1.00 94.38 186 LYS A O 1
ATOM 1447 N N . PRO A 1 187 ? -3.795 -11.586 25.443 1.00 93.19 187 PRO A N 1
ATOM 1448 C CA . PRO A 1 187 ? -4.893 -12.450 25.883 1.00 93.19 187 PRO A CA 1
ATOM 1449 C C . PRO A 1 187 ? -5.253 -12.312 27.368 1.00 93.19 187 PRO A C 1
ATOM 1451 O O . PRO A 1 187 ? -6.429 -12.293 27.719 1.00 93.19 187 PRO A O 1
ATOM 1454 N N . GLU A 1 188 ? -4.265 -12.160 28.247 1.00 91.38 188 GLU A N 1
ATOM 1455 C CA . GLU A 1 188 ? -4.457 -11.987 29.690 1.00 91.38 188 GLU A CA 1
ATOM 1456 C C . GLU A 1 188 ? -5.101 -10.645 30.081 1.00 91.38 188 GLU A C 1
ATOM 1458 O O . GLU A 1 188 ? -5.828 -10.593 31.072 1.00 91.38 188 GLU A O 1
ATOM 1463 N N . GLU A 1 189 ? -4.891 -9.578 29.303 1.00 88.06 189 GLU A N 1
ATOM 1464 C CA . GLU A 1 189 ? -5.506 -8.261 29.533 1.00 88.06 189 GLU A CA 1
ATOM 1465 C C . GLU A 1 189 ? -6.943 -8.216 29.009 1.00 88.06 189 GLU A C 1
ATOM 1467 O O . GLU A 1 189 ? -7.835 -7.610 29.602 1.00 88.06 189 GLU A O 1
ATOM 1472 N N . THR A 1 190 ? -7.170 -8.848 27.860 1.00 88.62 190 THR A N 1
ATOM 1473 C CA . THR A 1 190 ? -8.420 -8.714 27.109 1.00 88.62 190 THR A CA 1
ATOM 1474 C C . THR A 1 190 ? -9.388 -9.871 27.329 1.00 88.62 190 THR A C 1
ATOM 1476 O O . THR A 1 190 ? -10.593 -9.745 27.087 1.00 88.62 190 THR A O 1
ATOM 1479 N N . GLY A 1 191 ? -8.886 -11.024 27.765 1.00 88.56 191 GLY A N 1
ATOM 1480 C CA . GLY A 1 191 ? -9.602 -12.294 27.790 1.00 88.56 191 GLY A CA 1
ATOM 1481 C C . GLY A 1 191 ? -9.970 -12.825 26.399 1.00 88.56 191 GLY A C 1
ATOM 1482 O O . GLY A 1 191 ? -10.923 -13.600 26.302 1.00 88.56 191 GLY A O 1
ATOM 1483 N N . PHE A 1 192 ? -9.313 -12.362 25.330 1.00 89.44 192 PHE A N 1
ATOM 1484 C CA . PHE A 1 192 ? -9.411 -12.951 23.990 1.00 89.44 192 PHE A CA 1
ATOM 1485 C C . PHE A 1 192 ? -8.365 -14.050 23.803 1.00 89.44 192 PHE A C 1
ATOM 1487 O O . PHE A 1 192 ? -7.421 -14.153 24.578 1.00 89.44 192 PHE A O 1
ATOM 1494 N N . LYS A 1 193 ? -8.530 -14.881 22.769 1.00 91.06 193 LYS A N 1
ATOM 1495 C CA . LYS A 1 193 ? -7.477 -15.818 22.353 1.00 91.06 193 LYS A CA 1
ATOM 1496 C C . LYS A 1 193 ? -6.372 -15.099 21.573 1.00 91.06 193 LYS A C 1
ATOM 1498 O O . LYS A 1 193 ? -5.207 -15.469 21.683 1.00 91.06 193 LYS A O 1
ATOM 1503 N N . ASP A 1 194 ? -6.764 -14.109 20.783 1.00 92.31 194 ASP A N 1
ATOM 1504 C CA . ASP A 1 194 ? -5.894 -13.377 19.874 1.00 92.31 194 ASP A CA 1
ATOM 1505 C C . ASP A 1 194 ? -5.272 -12.159 20.570 1.00 92.31 194 ASP A C 1
ATOM 1507 O O . ASP A 1 194 ? -5.893 -11.536 21.436 1.00 92.31 194 ASP A O 1
ATOM 1511 N N . ILE A 1 195 ? -4.048 -11.813 20.172 1.00 95.62 195 ILE A N 1
ATOM 1512 C CA . ILE A 1 195 ? -3.450 -10.508 20.477 1.00 95.62 195 ILE A CA 1
ATOM 1513 C C . ILE A 1 195 ? -4.201 -9.450 19.669 1.00 95.62 195 ILE A C 1
ATOM 1515 O O . ILE A 1 195 ? -4.545 -9.688 18.513 1.00 95.62 195 ILE A O 1
ATOM 1519 N N . ILE A 1 196 ? -4.443 -8.282 20.261 1.00 97.38 196 ILE A N 1
ATOM 1520 C CA . ILE A 1 196 ? -5.038 -7.140 19.560 1.00 97.38 196 ILE A CA 1
ATOM 1521 C C . ILE A 1 196 ? -4.035 -5.997 19.549 1.00 97.38 196 ILE A C 1
ATOM 1523 O O . ILE A 1 196 ? -3.672 -5.497 20.610 1.00 97.38 196 ILE A O 1
ATOM 1527 N N . THR A 1 197 ? -3.639 -5.522 18.376 1.00 97.81 197 THR A N 1
ATOM 1528 C CA . THR A 1 197 ? -2.859 -4.287 18.272 1.00 97.81 197 THR A CA 1
ATOM 1529 C C . THR A 1 197 ? -3.807 -3.087 18.332 1.00 97.81 197 THR A C 1
ATOM 1531 O O . THR A 1 197 ? -4.691 -2.930 17.486 1.00 97.81 197 THR A O 1
ATOM 1534 N N . LYS A 1 198 ? -3.649 -2.246 19.361 1.00 97.56 198 LYS A N 1
ATOM 1535 C CA . LYS A 1 198 ? -4.365 -0.975 19.540 1.00 97.56 198 LYS A CA 1
ATOM 1536 C C . LYS A 1 198 ? -3.464 0.169 19.084 1.00 97.56 198 LYS A C 1
ATOM 1538 O O . LYS A 1 198 ? -2.356 0.309 19.600 1.00 97.56 198 LYS A O 1
ATOM 1543 N N . ILE A 1 199 ? -3.965 1.010 18.183 1.00 97.75 199 ILE A N 1
ATOM 1544 C CA . ILE A 1 199 ? -3.191 2.083 17.550 1.00 97.75 199 ILE A CA 1
ATOM 1545 C C . ILE A 1 199 ? -3.950 3.405 17.665 1.00 97.75 199 ILE A C 1
ATOM 1547 O O . ILE A 1 199 ? -5.135 3.483 17.344 1.00 97.75 199 ILE A O 1
ATOM 1551 N N . SER A 1 200 ? -3.264 4.442 18.125 1.00 96.25 200 SER A N 1
ATOM 1552 C CA . SER A 1 200 ? -3.718 5.829 18.089 1.00 96.25 200 SER A CA 1
ATOM 1553 C C . SER A 1 200 ? -3.063 6.521 16.901 1.00 96.25 200 SER A C 1
ATOM 1555 O O . SER A 1 200 ? -1.845 6.450 16.742 1.00 96.25 200 SER A O 1
ATOM 1557 N N . LEU A 1 201 ? -3.864 7.191 16.076 1.00 96.19 201 LEU A N 1
ATOM 1558 C CA . LEU A 1 201 ? -3.381 7.862 14.872 1.00 96.19 201 LEU A CA 1
ATOM 1559 C C . LEU A 1 201 ? -3.818 9.313 14.823 1.00 96.19 201 LEU A C 1
ATOM 1561 O O . LEU A 1 201 ? -4.878 9.678 15.347 1.00 96.19 201 LEU A O 1
ATOM 1565 N N . MET A 1 202 ? -3.038 10.099 14.092 1.00 95.38 202 MET A N 1
ATOM 1566 C CA . MET A 1 202 ? -3.353 11.478 13.759 1.00 95.38 202 MET A CA 1
ATOM 1567 C C . MET A 1 202 ? -3.051 11.742 12.287 1.00 95.38 202 MET A C 1
ATOM 1569 O O . MET A 1 202 ? -1.930 11.504 11.837 1.00 95.38 202 MET A O 1
ATOM 1573 N N . ASP A 1 203 ? -4.049 12.208 11.538 1.00 94.75 203 ASP A N 1
ATOM 1574 C CA . ASP A 1 203 ? -3.817 12.681 10.170 1.00 94.75 203 ASP A CA 1
ATOM 1575 C C . ASP A 1 203 ? -3.227 14.105 10.158 1.00 94.75 203 ASP A C 1
ATOM 1577 O O . ASP A 1 203 ? -3.158 14.789 11.184 1.00 94.75 203 ASP A O 1
ATOM 1581 N N . ASP A 1 204 ? -2.828 14.578 8.977 1.00 91.00 204 ASP A N 1
ATOM 1582 C CA . ASP A 1 204 ? -2.227 15.909 8.796 1.00 91.00 204 ASP A CA 1
ATOM 1583 C C . ASP A 1 204 ? -3.180 17.071 9.127 1.00 91.00 204 ASP A C 1
ATOM 1585 O O . ASP A 1 204 ? -2.749 18.207 9.342 1.00 91.00 204 ASP A O 1
ATOM 1589 N N . ASN A 1 205 ? -4.483 16.791 9.192 1.00 93.62 205 ASN A N 1
ATOM 1590 C CA . ASN A 1 205 ? -5.522 17.747 9.556 1.00 93.62 205 ASN A CA 1
ATOM 1591 C C . ASN A 1 205 ? -5.830 17.721 11.063 1.00 93.62 205 ASN A C 1
ATOM 1593 O O . ASN A 1 205 ? -6.787 18.369 11.493 1.00 93.62 205 ASN A O 1
ATOM 1597 N N . PHE A 1 206 ? -5.019 17.018 11.861 1.00 92.44 206 PHE A N 1
ATOM 1598 C CA . PHE A 1 206 ? -5.201 16.818 13.300 1.00 92.44 206 PHE A CA 1
ATOM 1599 C C . PHE A 1 206 ? -6.504 16.089 13.660 1.00 92.44 206 PHE A C 1
ATOM 1601 O O . PHE A 1 206 ? -7.050 16.280 14.749 1.00 92.44 206 PHE A O 1
ATOM 1608 N N . ASN A 1 207 ? -7.020 15.248 12.762 1.00 95.56 207 ASN A N 1
ATOM 1609 C CA . ASN A 1 207 ? -8.110 14.342 13.090 1.00 95.56 207 ASN A CA 1
ATOM 1610 C C . ASN A 1 207 ? -7.556 13.090 13.770 1.00 95.56 207 ASN A C 1
ATOM 1612 O O . ASN A 1 207 ? -6.545 12.527 13.349 1.00 95.56 207 ASN A O 1
ATOM 1616 N N . TYR A 1 208 ? -8.251 12.642 14.812 1.00 95.31 208 TYR A N 1
ATOM 1617 C CA . TYR A 1 208 ? -7.813 11.533 15.650 1.00 95.31 208 TYR A CA 1
ATOM 1618 C C . TYR A 1 208 ? -8.549 10.247 15.297 1.00 95.31 208 TYR A C 1
ATOM 1620 O O . TYR A 1 208 ? -9.781 10.235 15.165 1.00 95.31 208 TYR A O 1
ATOM 1628 N N . PHE A 1 209 ? -7.801 9.149 15.237 1.00 97.12 209 PHE A N 1
ATOM 1629 C CA . PHE A 1 209 ? -8.350 7.816 15.029 1.00 97.12 209 PHE A CA 1
ATOM 1630 C C . PHE A 1 209 ? -7.869 6.854 16.110 1.00 97.12 209 PHE A C 1
ATOM 1632 O O . PHE A 1 209 ? -6.736 6.935 16.583 1.00 97.12 209 PHE A O 1
ATOM 1639 N N . LEU A 1 210 ? -8.745 5.923 16.474 1.00 97.25 210 LEU A N 1
ATOM 1640 C CA . LEU A 1 210 ? -8.424 4.779 17.312 1.00 97.25 210 LEU A CA 1
ATOM 1641 C C . LEU A 1 210 ? -8.680 3.512 16.504 1.00 97.25 210 LEU A C 1
ATOM 1643 O O . LEU A 1 210 ? -9.815 3.214 16.132 1.00 97.25 210 LEU A O 1
ATOM 1647 N N . VAL A 1 211 ? -7.623 2.761 16.248 1.00 98.12 211 VAL A N 1
ATOM 1648 C CA . VAL A 1 211 ? -7.650 1.602 15.366 1.00 98.12 211 VAL A CA 1
ATOM 1649 C C . VAL A 1 211 ? -7.373 0.333 16.157 1.00 98.12 211 VAL A C 1
ATOM 1651 O O . VAL A 1 211 ? -6.495 0.295 17.021 1.00 98.12 211 VAL A O 1
ATOM 1654 N N . TYR A 1 212 ? -8.143 -0.710 15.856 1.00 98.00 212 TYR A N 1
ATOM 1655 C CA . TYR A 1 212 ? -7.972 -2.044 16.415 1.00 98.00 212 TYR A CA 1
ATOM 1656 C C . TYR A 1 212 ? -7.714 -3.055 15.303 1.00 98.00 212 TYR A C 1
ATOM 1658 O O . TYR A 1 212 ? -8.576 -3.278 14.447 1.00 98.00 212 TYR A O 1
ATOM 1666 N N . TYR A 1 213 ? -6.555 -3.700 15.362 1.00 98.06 213 TYR A N 1
ATOM 1667 C CA . TYR A 1 213 ? -6.145 -4.770 14.460 1.00 98.06 213 TYR A CA 1
ATOM 1668 C C . TYR A 1 213 ? -6.063 -6.095 15.223 1.00 98.06 213 TYR A C 1
ATOM 1670 O O . TYR A 1 213 ? -5.516 -6.147 16.325 1.00 98.06 213 TYR A O 1
ATOM 1678 N N . ILE A 1 214 ? -6.646 -7.158 14.666 1.00 97.50 214 ILE A N 1
ATOM 1679 C CA . ILE A 1 214 ? -6.613 -8.495 15.271 1.00 97.50 214 ILE A CA 1
ATOM 1680 C C . ILE A 1 214 ? -5.315 -9.172 14.826 1.00 97.50 214 ILE A C 1
ATOM 1682 O O . ILE A 1 214 ? -5.169 -9.533 13.662 1.00 97.50 214 ILE A O 1
ATOM 1686 N N . GLY A 1 215 ? -4.386 -9.348 15.760 1.00 95.94 215 GLY A N 1
ATOM 1687 C CA . GLY A 1 215 ? -3.038 -9.857 15.529 1.00 95.94 215 GLY A CA 1
ATOM 1688 C C . GLY A 1 215 ? -1.948 -8.835 15.850 1.00 95.94 215 GLY A C 1
ATOM 1689 O O . GLY A 1 215 ? -2.221 -7.693 16.231 1.00 95.94 215 GLY A O 1
ATOM 1690 N N . SER A 1 216 ? -0.705 -9.281 15.695 1.00 94.94 216 SER A N 1
ATOM 1691 C CA . SER A 1 216 ? 0.504 -8.454 15.758 1.00 94.94 216 SER A CA 1
ATOM 1692 C C . SER A 1 216 ? 0.856 -7.922 14.368 1.00 94.94 216 SER A C 1
ATOM 1694 O O . SER A 1 216 ? 0.572 -8.580 13.364 1.00 94.94 216 SER A O 1
ATOM 1696 N N . ILE A 1 217 ? 1.474 -6.746 14.308 1.00 93.12 217 ILE A N 1
ATOM 1697 C CA . ILE A 1 217 ? 1.955 -6.127 13.069 1.00 93.12 217 ILE A CA 1
ATOM 1698 C C . ILE A 1 217 ? 3.271 -5.389 13.339 1.00 93.12 217 ILE A C 1
ATOM 1700 O O . ILE A 1 217 ? 3.447 -4.835 14.423 1.00 93.12 217 ILE A O 1
ATOM 1704 N N . ASP A 1 218 ? 4.185 -5.404 12.369 1.00 92.31 218 ASP A N 1
ATOM 1705 C CA . ASP A 1 218 ? 5.488 -4.733 12.445 1.00 92.31 218 ASP A CA 1
ATOM 1706 C C . ASP A 1 218 ? 5.341 -3.243 12.093 1.00 92.31 218 ASP A C 1
ATOM 1708 O O . ASP A 1 218 ? 5.629 -2.806 10.983 1.00 92.31 218 ASP A O 1
ATOM 1712 N N . LEU A 1 219 ? 4.772 -2.484 13.030 1.00 92.81 219 LEU A N 1
ATOM 1713 C CA . LEU A 1 219 ? 4.614 -1.032 12.965 1.00 92.81 219 LEU A CA 1
ATOM 1714 C C . LEU A 1 219 ? 4.990 -0.433 14.319 1.00 92.81 219 LEU A C 1
ATOM 1716 O O . LEU A 1 219 ? 4.747 -1.037 15.368 1.00 92.81 219 LEU A O 1
ATOM 1720 N N . TYR A 1 220 ? 5.531 0.778 14.297 1.00 94.06 220 TYR A N 1
ATOM 1721 C CA . TYR A 1 220 ? 6.048 1.456 15.477 1.00 94.06 220 TYR A CA 1
ATOM 1722 C C . TYR A 1 220 ? 5.472 2.864 15.617 1.00 94.06 220 TYR A C 1
ATOM 1724 O O . TYR A 1 220 ? 4.820 3.404 14.724 1.00 94.06 220 TYR A O 1
ATOM 1732 N N . GLU A 1 221 ? 5.669 3.453 16.794 1.00 94.50 221 GLU A N 1
ATOM 1733 C CA . GLU A 1 221 ? 5.389 4.872 17.001 1.00 94.50 221 GLU A CA 1
ATOM 1734 C C . GLU A 1 221 ? 6.196 5.717 16.002 1.00 94.50 221 GLU A C 1
ATOM 1736 O O . GLU A 1 221 ? 7.292 5.325 15.608 1.00 94.50 221 GLU A O 1
ATOM 1741 N N . ASP A 1 222 ? 5.629 6.848 15.579 1.00 90.69 222 ASP A N 1
ATOM 1742 C CA . ASP A 1 222 ? 6.153 7.754 14.548 1.00 90.69 222 ASP A CA 1
ATOM 1743 C C . ASP A 1 222 ? 6.114 7.238 13.094 1.00 90.69 222 ASP A C 1
ATOM 1745 O O . ASP A 1 222 ? 6.394 8.014 12.178 1.00 90.69 222 ASP A O 1
ATOM 1749 N N . ASP A 1 223 ? 5.691 5.994 12.830 1.00 92.19 223 ASP A N 1
ATOM 1750 C CA . ASP A 1 223 ? 5.477 5.532 11.453 1.00 92.19 223 ASP A CA 1
ATOM 1751 C C . ASP A 1 223 ? 4.292 6.260 10.784 1.00 92.19 223 ASP A C 1
ATOM 1753 O O . ASP A 1 223 ? 3.204 6.399 11.356 1.00 92.19 223 ASP A O 1
ATOM 1757 N N . SER A 1 224 ? 4.472 6.665 9.524 1.00 91.56 224 SER A N 1
ATOM 1758 C CA . SER A 1 224 ? 3.378 7.066 8.632 1.00 91.56 224 SER A CA 1
ATOM 1759 C C . SER A 1 224 ? 2.752 5.822 8.006 1.00 91.56 224 SER A C 1
ATOM 1761 O O . SER A 1 224 ? 3.465 4.964 7.492 1.00 91.56 224 SER A O 1
ATOM 1763 N N . VAL A 1 225 ? 1.424 5.702 8.030 1.00 93.88 225 VAL A N 1
ATOM 1764 C CA . VAL A 1 225 ? 0.714 4.484 7.611 1.00 93.88 225 VAL A CA 1
ATOM 1765 C C . VAL A 1 225 ? -0.521 4.774 6.766 1.00 93.88 225 VAL A C 1
ATOM 1767 O O . VAL A 1 225 ? -1.154 5.825 6.886 1.00 93.88 225 VAL A O 1
ATOM 1770 N N . THR A 1 226 ? -0.875 3.814 5.916 1.00 92.81 226 THR A N 1
ATOM 1771 C CA . THR A 1 226 ? -2.159 3.743 5.215 1.00 92.81 226 THR A CA 1
ATOM 1772 C C . THR A 1 226 ? -2.957 2.573 5.770 1.00 92.81 226 THR A C 1
ATOM 1774 O O . THR A 1 226 ? -2.459 1.451 5.866 1.00 92.81 226 THR A O 1
ATOM 1777 N N . ILE A 1 227 ? -4.208 2.833 6.138 1.00 95.50 227 ILE A N 1
ATOM 1778 C CA . ILE A 1 227 ? -5.086 1.871 6.805 1.00 95.50 227 ILE A CA 1
ATOM 1779 C C . ILE A 1 227 ? -6.352 1.665 6.001 1.00 95.50 227 ILE A C 1
ATOM 1781 O O . ILE A 1 227 ? -7.008 2.627 5.607 1.00 95.50 227 ILE A O 1
ATOM 1785 N N . TYR A 1 228 ? -6.730 0.399 5.866 1.00 96.94 228 TYR A N 1
ATOM 1786 C CA . TYR A 1 228 ? -7.988 -0.047 5.290 1.00 96.94 228 TYR A CA 1
ATOM 1787 C C . TYR A 1 228 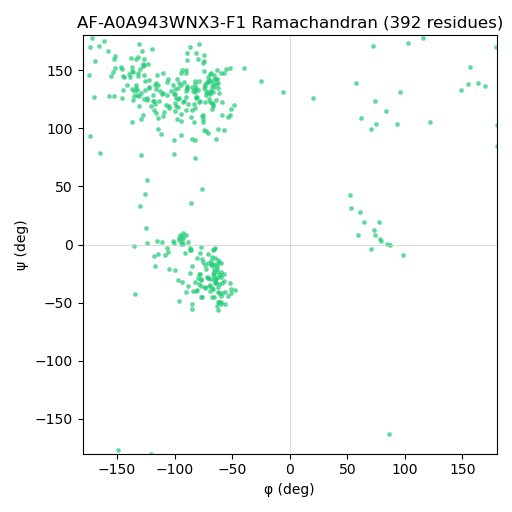? -8.813 -0.713 6.385 1.00 96.94 228 TYR A C 1
ATOM 1789 O O . TYR A 1 228 ? -8.350 -1.652 7.037 1.00 96.94 228 TYR A O 1
ATOM 1797 N N . GLY A 1 229 ? -10.031 -0.237 6.629 1.00 97.94 229 GLY A N 1
ATOM 1798 C CA . GLY A 1 229 ? -10.842 -0.791 7.709 1.00 97.94 229 GLY A CA 1
ATOM 1799 C C . GLY A 1 229 ? -12.259 -0.255 7.774 1.00 97.94 229 GLY A C 1
ATOM 1800 O O . GLY A 1 229 ? -12.606 0.707 7.096 1.00 97.94 229 GLY A O 1
ATOM 1801 N N . ILE A 1 230 ? -13.086 -0.883 8.607 1.00 98.62 230 ILE A N 1
ATOM 1802 C CA . ILE A 1 230 ? -14.487 -0.494 8.782 1.00 98.62 230 ILE A CA 1
ATOM 1803 C C . ILE A 1 230 ? -14.607 0.540 9.901 1.00 98.62 230 ILE A C 1
ATOM 1805 O O . ILE A 1 230 ? -14.152 0.273 11.020 1.00 98.62 230 ILE A O 1
ATOM 1809 N N . PRO A 1 231 ? -15.242 1.698 9.646 1.00 98.31 231 PRO A N 1
ATOM 1810 C CA . PRO A 1 231 ? -15.530 2.658 10.695 1.00 98.31 231 PRO A CA 1
ATOM 1811 C C . PRO A 1 231 ? -16.573 2.065 11.653 1.00 98.31 231 PRO A C 1
ATOM 1813 O O . PRO A 1 231 ? -17.678 1.692 11.260 1.00 98.31 231 PRO A O 1
ATOM 1816 N N . LEU A 1 232 ? -16.210 1.961 12.928 1.00 98.00 232 LEU A N 1
ATOM 1817 C CA . LEU A 1 232 ? -17.048 1.362 13.964 1.00 98.00 232 LEU A CA 1
ATOM 1818 C C . LEU A 1 232 ? -18.023 2.391 14.538 1.00 98.00 232 LEU A C 1
ATOM 1820 O O . LEU A 1 232 ? -19.229 2.146 14.577 1.00 98.00 232 LEU A O 1
ATOM 1824 N N . GLY A 1 233 ? -17.499 3.544 14.952 1.00 96.50 233 GLY A N 1
ATOM 1825 C CA . GLY A 1 233 ? -18.253 4.619 15.589 1.00 96.50 233 GLY A CA 1
ATOM 1826 C C . GLY A 1 233 ? -17.372 5.807 15.972 1.00 96.50 233 GLY A C 1
ATOM 1827 O O . GLY A 1 233 ? -16.142 5.725 15.916 1.00 96.50 233 GLY A O 1
ATOM 1828 N N . MET A 1 234 ? -17.992 6.921 16.363 1.00 95.88 234 MET A N 1
ATOM 1829 C CA . MET A 1 234 ? -17.273 8.051 16.952 1.00 95.88 234 MET A CA 1
ATOM 1830 C C . MET A 1 234 ? -17.198 7.850 18.464 1.00 95.88 234 MET A C 1
ATOM 1832 O O . MET A 1 234 ? -18.189 7.477 19.093 1.00 95.88 234 MET A O 1
ATOM 1836 N N . GLY A 1 235 ? -16.029 8.109 19.031 1.00 92.75 235 GLY A N 1
ATOM 1837 C CA . GLY A 1 235 ? -15.806 8.173 20.465 1.00 92.75 235 GLY A CA 1
ATOM 1838 C C . GLY A 1 235 ? -15.300 9.545 20.890 1.00 92.75 235 GLY A C 1
ATOM 1839 O O . GLY A 1 235 ? -14.921 10.381 20.064 1.00 92.75 235 GLY A O 1
ATOM 1840 N N . ILE A 1 236 ? -15.295 9.771 22.198 1.00 90.12 236 ILE A N 1
ATOM 1841 C CA . ILE A 1 236 ? -14.772 10.989 22.813 1.00 90.12 236 ILE A CA 1
ATOM 1842 C C . ILE A 1 236 ? -13.603 10.592 23.713 1.00 90.12 236 ILE A C 1
ATOM 1844 O O . ILE A 1 236 ? -13.754 9.740 24.584 1.00 90.12 236 ILE A O 1
ATOM 1848 N N . GLY A 1 237 ? -12.440 11.189 23.471 1.00 85.81 237 GLY A N 1
ATOM 1849 C CA . GLY A 1 237 ? -11.239 11.012 24.281 1.00 85.81 237 GLY A CA 1
ATOM 1850 C C . GLY A 1 237 ? -10.752 12.332 24.870 1.00 85.81 237 GLY A C 1
ATOM 1851 O O . GLY A 1 237 ? -11.318 13.399 24.619 1.00 85.81 237 GLY A O 1
ATOM 1852 N N . GLU A 1 238 ? -9.659 12.260 25.620 1.00 83.81 238 GLU A N 1
ATOM 1853 C CA . GLU A 1 238 ? -8.949 13.420 26.154 1.00 83.81 238 GLU A CA 1
ATOM 1854 C C . GLU A 1 238 ? -7.541 13.479 25.561 1.00 83.81 238 GLU A C 1
ATOM 1856 O O . GLU A 1 238 ? -6.872 12.455 25.409 1.00 83.81 238 GLU A O 1
ATOM 1861 N N . ASN A 1 239 ? -7.086 14.679 25.203 1.00 79.00 239 ASN A N 1
ATOM 1862 C CA . ASN A 1 239 ? -5.699 14.907 24.814 1.00 79.00 239 ASN A CA 1
ATOM 1863 C C . ASN A 1 239 ? -4.820 15.194 26.045 1.00 79.00 239 ASN A C 1
ATOM 1865 O O . ASN A 1 239 ? -5.314 15.458 27.139 1.00 79.00 239 ASN A O 1
ATOM 1869 N N . ALA A 1 240 ? -3.499 15.213 25.855 1.00 75.31 240 ALA A N 1
ATOM 1870 C CA . ALA A 1 240 ? -2.530 15.450 26.931 1.00 75.31 240 ALA A CA 1
ATOM 1871 C C . ALA A 1 240 ? -2.690 16.806 27.656 1.00 75.31 240 ALA A C 1
ATOM 1873 O O . ALA A 1 240 ? -2.150 16.991 28.742 1.00 75.31 240 ALA A O 1
ATOM 1874 N N . MET A 1 241 ? -3.426 17.760 27.074 1.00 79.75 241 MET A N 1
ATOM 1875 C CA . MET A 1 241 ? -3.729 19.061 27.682 1.00 79.75 241 MET A CA 1
ATOM 1876 C C . MET A 1 241 ? -5.086 19.077 28.413 1.00 79.75 241 MET A C 1
ATOM 1878 O O . MET A 1 241 ? -5.548 20.148 28.804 1.00 79.75 241 MET A O 1
ATOM 1882 N N . GLY A 1 242 ? -5.746 17.923 28.570 1.00 79.44 242 GLY A N 1
ATOM 1883 C CA . GLY A 1 242 ? -7.071 17.795 29.189 1.00 79.44 242 GLY A CA 1
ATOM 1884 C C . GLY A 1 242 ? -8.222 18.303 28.313 1.00 79.44 242 GLY A C 1
ATOM 1885 O O . GLY A 1 242 ? -9.335 18.498 28.795 1.00 79.44 242 GLY A O 1
ATOM 1886 N N . GLY A 1 243 ? -7.965 18.564 27.029 1.00 84.88 243 GLY A N 1
ATOM 1887 C CA . GLY A 1 243 ? -8.988 18.954 26.068 1.00 84.88 243 GLY A CA 1
ATOM 1888 C C . GLY A 1 243 ? -9.723 17.738 25.514 1.00 84.88 243 GLY A C 1
ATOM 1889 O O . GLY A 1 243 ? -9.110 16.719 25.200 1.00 84.88 243 GLY A O 1
ATOM 1890 N N . THR A 1 244 ? -11.035 17.866 25.343 1.00 88.00 244 THR A N 1
ATOM 1891 C CA . THR A 1 244 ? -11.861 16.843 24.702 1.00 88.00 244 THR A CA 1
ATOM 1892 C C . THR A 1 244 ? -11.550 16.756 23.209 1.00 88.00 244 THR A C 1
ATOM 1894 O O . THR A 1 244 ? -11.572 17.768 22.506 1.00 88.00 244 THR A O 1
ATOM 1897 N N . VAL A 1 245 ? -11.304 15.545 22.712 1.00 89.69 245 VAL A N 1
ATOM 1898 C CA . VAL A 1 245 ? -11.088 15.262 21.288 1.00 89.69 245 VAL A CA 1
ATOM 1899 C C . VAL A 1 245 ? -12.095 14.233 20.794 1.00 89.69 245 VAL A C 1
ATOM 1901 O O . VAL A 1 245 ? -12.448 13.292 21.501 1.00 89.69 245 VAL A O 1
ATOM 1904 N N . THR A 1 246 ? -12.581 14.420 19.569 1.00 93.75 246 THR A N 1
ATOM 1905 C CA . THR A 1 246 ? -13.451 13.437 18.914 1.00 93.75 246 THR A CA 1
ATOM 1906 C C . THR A 1 246 ? -12.582 12.465 18.125 1.00 93.75 246 THR A C 1
ATOM 1908 O O . THR A 1 246 ? -11.702 12.886 17.376 1.00 93.75 246 THR A O 1
ATOM 1911 N N . VAL A 1 247 ? -12.825 11.169 18.288 1.00 95.81 247 VAL A N 1
ATOM 1912 C CA . VAL A 1 247 ? -11.980 10.107 17.738 1.00 95.81 247 VAL A CA 1
ATOM 1913 C C . VAL A 1 247 ? -12.828 9.181 16.875 1.00 95.81 247 VAL A C 1
ATOM 1915 O O . VAL A 1 247 ? -13.842 8.661 17.338 1.00 95.81 247 VAL A O 1
ATOM 1918 N N . ALA A 1 248 ? -12.432 8.965 15.623 1.00 97.56 248 ALA A N 1
ATOM 1919 C CA . ALA A 1 248 ? -13.058 7.949 14.782 1.00 97.56 248 ALA A CA 1
ATOM 1920 C C . ALA A 1 248 ? -12.465 6.576 15.120 1.00 97.56 248 ALA A C 1
ATOM 1922 O O . ALA A 1 248 ? -11.249 6.398 15.103 1.00 97.56 248 ALA A O 1
ATOM 1923 N N . THR A 1 249 ? -13.311 5.602 15.445 1.00 97.88 249 THR A N 1
ATOM 1924 C CA . THR A 1 249 ? -12.864 4.244 15.782 1.00 97.88 249 THR A CA 1
ATOM 1925 C C . THR A 1 249 ? -12.972 3.328 14.567 1.00 97.88 249 THR A C 1
ATOM 1927 O O . THR A 1 249 ? -13.976 3.373 13.855 1.00 97.88 249 THR A O 1
ATOM 1930 N N . ILE A 1 250 ? -11.944 2.520 14.297 1.00 98.44 250 ILE A N 1
ATOM 1931 C CA . ILE A 1 250 ? -11.851 1.691 13.085 1.00 98.44 250 ILE A CA 1
ATOM 1932 C C . ILE A 1 250 ? -11.438 0.259 13.451 1.00 98.44 250 ILE A C 1
ATOM 1934 O O . ILE A 1 250 ? -10.482 0.040 14.196 1.00 98.44 250 ILE A O 1
ATOM 1938 N N . ALA A 1 251 ? -12.144 -0.721 12.888 1.00 98.44 251 ALA A N 1
ATOM 1939 C CA . ALA A 1 251 ? -11.688 -2.104 12.807 1.00 98.44 251 ALA A CA 1
ATOM 1940 C C . ALA A 1 251 ? -10.762 -2.232 11.594 1.00 98.44 251 ALA A C 1
ATOM 1942 O O . ALA A 1 251 ? -11.235 -2.188 10.457 1.00 98.44 251 ALA A O 1
ATOM 1943 N N . ALA A 1 252 ? -9.452 -2.336 11.824 1.00 98.19 252 ALA A N 1
ATOM 1944 C CA . ALA A 1 252 ? -8.485 -2.459 10.740 1.00 98.19 252 ALA A CA 1
ATOM 1945 C C . ALA A 1 252 ? -8.547 -3.846 10.103 1.00 98.19 252 ALA A C 1
ATOM 1947 O O . ALA A 1 252 ? -8.525 -4.867 10.791 1.00 98.19 252 ALA A O 1
ATOM 1948 N N . SER A 1 253 ? -8.595 -3.841 8.776 1.00 97.81 253 SER A N 1
ATOM 1949 C CA . SER A 1 253 ? -8.548 -5.019 7.922 1.00 97.81 253 SER A CA 1
ATOM 1950 C C . SER A 1 253 ? -7.126 -5.276 7.426 1.00 97.81 253 SER A C 1
ATOM 1952 O O . SER A 1 253 ? -6.610 -6.381 7.580 1.00 97.81 253 SER A O 1
ATOM 1954 N N . ALA A 1 254 ? -6.473 -4.233 6.910 1.00 94.38 254 ALA A N 1
ATOM 1955 C CA . ALA A 1 254 ? -5.081 -4.243 6.475 1.00 94.38 254 ALA A CA 1
ATOM 1956 C C . ALA A 1 254 ? -4.443 -2.875 6.741 1.00 94.38 254 ALA A C 1
ATOM 1958 O O . ALA A 1 254 ? -5.133 -1.851 6.766 1.00 94.38 254 ALA A O 1
ATOM 1959 N N . MET A 1 255 ? -3.129 -2.860 6.944 1.00 91.56 255 MET A N 1
ATOM 1960 C CA . MET A 1 255 ? -2.348 -1.646 7.171 1.00 91.56 255 MET A CA 1
ATOM 1961 C C . MET A 1 255 ? -0.984 -1.808 6.515 1.00 91.56 255 MET A C 1
ATOM 1963 O O . MET A 1 255 ? -0.436 -2.907 6.514 1.00 91.56 255 MET A O 1
ATOM 1967 N N . THR A 1 256 ? -0.448 -0.718 5.982 1.00 86.38 256 THR A N 1
ATOM 1968 C CA . THR A 1 256 ? 0.909 -0.674 5.435 1.00 86.38 256 THR A CA 1
ATOM 1969 C C . THR A 1 256 ? 1.602 0.600 5.869 1.00 86.38 256 THR A C 1
ATOM 1971 O O . THR A 1 256 ? 0.956 1.638 6.046 1.00 86.38 256 THR A O 1
ATOM 1974 N N . LYS A 1 257 ? 2.920 0.526 6.021 1.00 87.56 257 LYS A N 1
ATOM 1975 C CA . LYS A 1 257 ? 3.755 1.713 6.150 1.00 87.56 257 LYS A CA 1
ATOM 1976 C C . LYS A 1 257 ? 3.677 2.509 4.847 1.00 87.56 257 LYS A C 1
ATOM 1978 O O . LYS A 1 257 ? 3.648 1.931 3.761 1.00 87.56 257 LYS A O 1
ATOM 1983 N N . GLN A 1 258 ? 3.574 3.828 4.957 1.00 85.06 258 GLN A N 1
ATOM 1984 C CA . GLN A 1 258 ? 3.734 4.712 3.811 1.00 85.06 258 GLN A CA 1
ATOM 1985 C C . GLN A 1 258 ? 5.215 4.779 3.459 1.00 85.06 258 GLN A C 1
ATOM 1987 O O . GLN A 1 258 ? 6.066 4.947 4.333 1.00 85.06 258 GLN A O 1
ATOM 1992 N N . VAL A 1 259 ? 5.504 4.663 2.170 1.00 83.06 259 VAL A N 1
ATOM 1993 C CA . VAL A 1 259 ? 6.853 4.831 1.640 1.00 83.06 259 VAL A CA 1
ATOM 1994 C C . VAL A 1 259 ? 7.020 6.286 1.226 1.00 83.06 259 VAL A C 1
ATOM 1996 O O . VAL A 1 259 ? 6.256 6.793 0.404 1.00 83.06 259 VAL A O 1
ATOM 1999 N N . ASP A 1 260 ? 8.021 6.959 1.788 1.00 83.19 260 ASP A N 1
ATOM 2000 C CA . ASP A 1 260 ? 8.427 8.283 1.329 1.00 83.19 260 ASP A CA 1
ATOM 2001 C C . ASP A 1 260 ? 9.354 8.149 0.114 1.00 83.19 260 ASP A C 1
ATOM 2003 O O . ASP A 1 260 ? 10.578 8.079 0.231 1.00 83.19 260 ASP A O 1
ATOM 2007 N N . TYR A 1 261 ? 8.757 8.142 -1.077 1.00 89.69 261 TYR A N 1
ATOM 2008 C CA . TYR A 1 261 ? 9.494 8.079 -2.339 1.00 89.69 261 TYR A CA 1
ATOM 2009 C C . TYR A 1 261 ? 10.360 9.318 -2.610 1.00 89.69 261 TYR A C 1
ATOM 2011 O O . TYR A 1 261 ? 11.140 9.329 -3.566 1.00 89.69 261 TYR A O 1
ATOM 2019 N N . SER A 1 262 ? 10.313 10.354 -1.761 1.00 87.00 262 SER A N 1
ATOM 2020 C CA . SER A 1 262 ? 11.233 11.484 -1.866 1.00 87.00 262 SER A CA 1
ATOM 2021 C C . SER A 1 262 ? 12.699 11.093 -1.650 1.00 87.00 262 SER A C 1
ATOM 2023 O O . SER A 1 262 ? 13.575 11.807 -2.144 1.00 87.00 262 SER A O 1
ATOM 2025 N N . ALA A 1 263 ? 12.971 9.936 -1.032 1.00 89.69 263 ALA A N 1
ATOM 2026 C CA . ALA A 1 263 ? 14.305 9.339 -0.956 1.00 89.69 263 ALA A CA 1
ATOM 2027 C C . ALA A 1 263 ? 14.938 9.098 -2.346 1.00 89.69 263 ALA A C 1
ATOM 2029 O O . ALA A 1 263 ? 16.157 9.152 -2.488 1.00 89.69 263 ALA A O 1
ATOM 2030 N N . TYR A 1 264 ? 14.131 8.933 -3.401 1.00 94.19 264 TYR A N 1
ATOM 2031 C CA . TYR A 1 264 ? 14.616 8.815 -4.781 1.00 94.19 264 TYR A CA 1
ATOM 2032 C C . TYR A 1 264 ? 15.008 10.150 -5.434 1.00 94.19 264 TYR A C 1
ATOM 2034 O O . TYR A 1 264 ? 15.570 10.155 -6.527 1.00 94.19 264 TYR A O 1
ATOM 2042 N N . LYS A 1 265 ? 14.766 11.306 -4.803 1.00 91.75 265 LYS A N 1
ATOM 2043 C CA . LYS A 1 265 ? 15.081 12.608 -5.423 1.00 91.75 265 LYS A CA 1
ATOM 2044 C C . LYS A 1 265 ? 16.583 12.814 -5.607 1.00 91.75 265 LYS A C 1
ATOM 2046 O O . LYS A 1 265 ? 17.003 13.236 -6.677 1.00 91.75 265 LYS A O 1
ATOM 2051 N N . GLU A 1 266 ? 17.391 12.497 -4.599 1.00 88.94 266 GLU A N 1
ATOM 2052 C CA . GLU A 1 266 ? 18.850 12.653 -4.672 1.00 88.94 266 GLU A CA 1
ATOM 2053 C C . GLU A 1 266 ? 19.501 11.834 -5.808 1.00 88.94 266 GLU A C 1
ATOM 2055 O O . GLU A 1 266 ? 20.208 12.435 -6.623 1.00 88.94 266 GLU A O 1
ATOM 2060 N N . PRO A 1 267 ? 19.243 10.517 -5.961 1.00 88.69 267 PRO A N 1
ATOM 2061 C CA . PRO A 1 267 ? 19.819 9.744 -7.065 1.00 88.69 267 PRO A CA 1
ATOM 2062 C C . PRO A 1 267 ? 19.329 10.218 -8.442 1.00 88.69 267 PRO A C 1
ATOM 2064 O O . PRO A 1 267 ? 20.108 10.226 -9.395 1.00 88.69 267 PRO A O 1
ATOM 2067 N N . LEU A 1 268 ? 18.083 10.692 -8.564 1.00 93.69 268 LEU A N 1
ATOM 2068 C CA . LEU A 1 268 ? 17.586 11.290 -9.811 1.00 93.69 268 LEU A CA 1
ATOM 2069 C C . LEU A 1 268 ? 18.275 12.626 -10.136 1.00 93.69 268 LEU A C 1
ATOM 2071 O O . 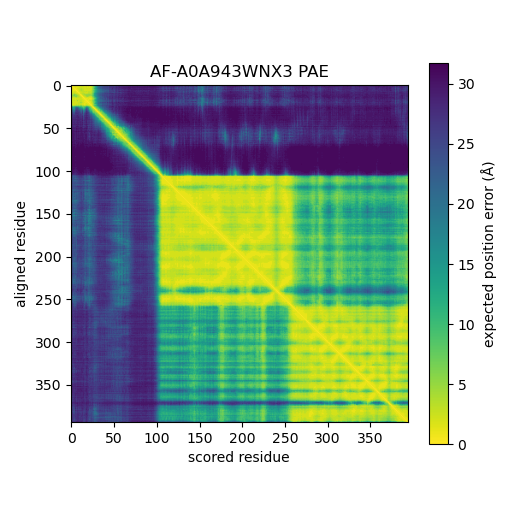LEU A 1 268 ? 18.576 12.908 -11.298 1.00 93.69 268 LEU A O 1
ATOM 2075 N N . GLU A 1 269 ? 18.578 13.446 -9.126 1.00 92.38 269 GLU A N 1
ATOM 2076 C CA . GLU A 1 269 ? 19.359 14.671 -9.318 1.00 92.38 269 GLU A CA 1
ATOM 2077 C C . GLU A 1 269 ? 20.798 14.377 -9.739 1.00 92.38 269 GLU A C 1
ATOM 2079 O O . GLU A 1 269 ? 21.336 15.091 -10.591 1.00 92.38 269 GLU A O 1
ATOM 2084 N N . GLN A 1 270 ? 21.410 13.332 -9.177 1.00 90.06 270 GLN A N 1
ATOM 2085 C CA . GLN A 1 270 ? 22.726 12.870 -9.603 1.00 90.06 270 GLN A CA 1
ATOM 2086 C C . GLN A 1 270 ? 22.693 12.407 -11.062 1.00 90.06 270 GLN A C 1
ATOM 2088 O O . GLN A 1 270 ? 23.474 12.905 -11.872 1.00 90.06 270 GLN A O 1
ATOM 2093 N N . LEU A 1 271 ? 21.732 11.552 -11.424 1.00 90.38 271 LEU A N 1
ATOM 2094 C CA . LEU A 1 271 ? 21.546 11.091 -12.798 1.00 90.38 271 LEU A CA 1
ATOM 2095 C C . LEU A 1 271 ? 21.417 12.263 -13.778 1.00 90.38 271 LEU A C 1
ATOM 2097 O O . LEU A 1 271 ? 22.055 12.272 -14.831 1.00 90.38 271 LEU A O 1
ATOM 2101 N N . ARG A 1 272 ? 20.626 13.280 -13.419 1.00 92.25 272 ARG A N 1
ATOM 2102 C CA . ARG A 1 272 ? 20.469 14.494 -14.226 1.00 92.25 272 ARG A CA 1
ATOM 2103 C C . ARG A 1 272 ? 21.795 15.214 -14.457 1.00 92.25 272 ARG A C 1
ATOM 2105 O O . ARG A 1 272 ? 22.022 15.735 -15.547 1.00 92.25 272 ARG A O 1
ATOM 2112 N N . ASN A 1 273 ? 22.633 15.306 -13.428 1.00 92.69 273 ASN A N 1
ATOM 2113 C CA . ASN A 1 273 ? 23.922 15.986 -13.523 1.00 92.69 273 ASN A CA 1
ATOM 2114 C C . ASN A 1 273 ? 24.913 15.201 -14.391 1.00 92.69 273 ASN A C 1
ATOM 2116 O O . ASN A 1 273 ? 25.686 15.819 -15.122 1.00 92.69 273 ASN A O 1
ATOM 2120 N N . ASP A 1 274 ? 24.855 13.870 -14.331 1.00 90.88 274 ASP A N 1
ATOM 2121 C CA . ASP A 1 274 ? 25.789 12.984 -15.025 1.00 90.88 274 ASP A CA 1
ATOM 2122 C C . ASP A 1 274 ? 25.411 12.780 -16.503 1.00 90.88 274 ASP A C 1
ATOM 2124 O O . ASP A 1 274 ? 26.284 12.805 -17.372 1.00 90.88 274 ASP A O 1
ATOM 2128 N N . TYR A 1 275 ? 24.116 12.637 -16.810 1.00 89.19 275 TYR A N 1
ATOM 2129 C CA . TYR A 1 275 ? 23.636 12.243 -18.143 1.00 89.19 275 TYR A CA 1
ATOM 2130 C C . TYR A 1 275 ? 22.759 13.284 -18.851 1.00 89.19 275 TYR A C 1
ATOM 2132 O O . TYR A 1 275 ? 22.490 13.146 -20.045 1.00 89.19 275 TYR A O 1
ATOM 2140 N N . GLY A 1 276 ? 22.342 14.346 -18.159 1.00 90.25 276 GLY A N 1
ATOM 2141 C CA . GLY A 1 276 ? 21.476 15.390 -18.707 1.00 90.25 276 GLY A CA 1
ATOM 2142 C C . GLY A 1 276 ? 20.015 15.276 -18.267 1.00 90.25 276 GLY A C 1
ATOM 2143 O O . GLY A 1 276 ? 19.605 14.342 -17.588 1.00 90.25 276 GLY A O 1
ATOM 2144 N N . SER A 1 277 ? 19.215 16.284 -18.625 1.00 89.00 277 SER A N 1
ATOM 2145 C CA . SER A 1 277 ? 17.845 16.478 -18.120 1.00 89.00 277 SER A CA 1
ATOM 2146 C C . SER A 1 277 ? 16.745 15.743 -18.888 1.00 89.00 277 SER A C 1
ATOM 2148 O O . SER A 1 277 ? 15.582 15.833 -18.511 1.00 89.00 277 SER A O 1
ATOM 2150 N N . ASP A 1 278 ? 17.081 15.084 -19.987 1.00 89.62 278 ASP A N 1
ATOM 2151 C CA . ASP A 1 278 ? 16.172 14.349 -20.871 1.00 89.62 278 ASP A CA 1
ATOM 2152 C C . ASP A 1 278 ? 16.071 12.857 -20.522 1.00 89.62 278 ASP A C 1
ATOM 2154 O O . ASP A 1 278 ? 15.440 12.104 -21.255 1.00 89.62 278 ASP A O 1
ATOM 2158 N N . ARG A 1 279 ? 16.673 12.425 -19.407 1.00 91.94 279 ARG A N 1
ATOM 2159 C CA . ARG A 1 279 ? 16.550 11.048 -18.918 1.00 91.94 279 ARG A CA 1
ATOM 2160 C C . ARG A 1 279 ? 15.183 10.781 -18.296 1.00 91.94 279 ARG A C 1
ATOM 2162 O O . ARG A 1 279 ? 14.441 11.701 -17.933 1.00 91.94 279 ARG A O 1
ATOM 2169 N N . GLU A 1 280 ? 14.879 9.498 -18.162 1.00 95.00 280 GLU A N 1
ATOM 2170 C CA . GLU A 1 280 ? 13.622 8.995 -17.623 1.00 95.00 280 GLU A CA 1
ATOM 2171 C C . GLU A 1 280 ? 13.870 7.909 -16.573 1.00 95.00 280 GLU A C 1
ATOM 2173 O O . GLU A 1 280 ? 14.951 7.319 -16.507 1.00 95.00 280 GLU A O 1
ATOM 2178 N N . TYR A 1 281 ? 12.860 7.651 -15.753 1.00 96.50 281 TYR A N 1
ATOM 2179 C CA . TYR A 1 281 ? 12.843 6.580 -14.765 1.00 96.50 281 TYR A CA 1
ATOM 2180 C C . TYR A 1 281 ? 11.483 5.880 -14.756 1.00 96.50 281 TYR A C 1
ATOM 2182 O O . TYR A 1 281 ? 10.487 6.442 -15.208 1.00 96.50 281 TYR A O 1
ATOM 2190 N N . ALA A 1 282 ? 11.437 4.666 -14.219 1.00 96.94 282 ALA A N 1
ATOM 2191 C CA . ALA A 1 282 ? 10.205 3.931 -13.957 1.00 96.94 282 ALA A CA 1
ATOM 2192 C C . ALA A 1 282 ? 10.110 3.560 -12.475 1.00 96.94 282 ALA A C 1
ATOM 2194 O O . ALA A 1 282 ? 11.123 3.450 -11.783 1.00 96.94 282 ALA A O 1
ATOM 2195 N N . LEU A 1 283 ? 8.879 3.357 -12.011 1.00 95.31 283 LEU A N 1
ATOM 2196 C CA . LEU A 1 283 ? 8.573 2.822 -10.689 1.00 95.31 283 LEU A CA 1
ATOM 2197 C C . LEU A 1 283 ? 7.811 1.511 -10.864 1.00 95.31 283 LEU A C 1
ATOM 2199 O O . LEU A 1 283 ? 6.831 1.475 -11.611 1.00 95.31 283 LEU A O 1
ATOM 2203 N N . CYS A 1 284 ? 8.265 0.450 -10.206 1.00 92.38 284 CYS A N 1
ATOM 2204 C CA . CYS A 1 284 ? 7.635 -0.864 -10.278 1.00 92.38 284 CYS A CA 1
ATOM 2205 C C . CYS A 1 284 ? 7.915 -1.647 -8.996 1.00 92.38 284 CYS A C 1
ATOM 2207 O O . CYS A 1 284 ? 9.072 -1.769 -8.619 1.00 92.38 284 CYS A O 1
ATOM 2209 N N . ASP A 1 285 ? 6.870 -2.174 -8.359 1.00 90.69 285 ASP A N 1
ATOM 2210 C CA . ASP A 1 285 ? 6.976 -3.135 -7.255 1.00 90.69 285 ASP A CA 1
ATOM 2211 C C . ASP A 1 285 ? 7.468 -4.488 -7.799 1.00 90.69 285 ASP A C 1
ATOM 2213 O O . ASP A 1 285 ? 6.711 -5.278 -8.370 1.00 90.69 285 ASP A O 1
ATOM 2217 N N . LEU A 1 286 ? 8.780 -4.702 -7.709 1.00 90.44 286 LEU A N 1
ATOM 2218 C CA . LEU A 1 286 ? 9.505 -5.802 -8.335 1.00 90.44 286 LEU A CA 1
ATOM 2219 C C . LEU A 1 286 ? 9.414 -7.091 -7.513 1.00 90.44 286 LEU A C 1
ATOM 2221 O O . LEU A 1 286 ? 9.469 -8.186 -8.082 1.00 90.44 286 LEU A O 1
ATOM 2225 N N . ASN A 1 287 ? 9.333 -6.974 -6.186 1.00 85.12 287 ASN A N 1
ATOM 2226 C CA . ASN A 1 287 ? 9.327 -8.103 -5.252 1.00 85.12 287 ASN A CA 1
ATOM 2227 C C . ASN A 1 287 ? 7.929 -8.389 -4.653 1.00 85.12 287 ASN A C 1
ATOM 2229 O O . ASN A 1 287 ? 7.754 -9.423 -4.000 1.00 85.12 287 ASN A O 1
ATOM 2233 N N . GLY A 1 288 ? 6.938 -7.534 -4.918 1.00 77.94 288 GLY A N 1
ATOM 2234 C CA . GLY A 1 288 ? 5.562 -7.660 -4.446 1.00 77.94 288 GLY A CA 1
ATOM 2235 C C . GLY A 1 288 ? 5.365 -7.253 -2.984 1.00 77.94 288 GLY A C 1
ATOM 2236 O O . GLY A 1 288 ? 4.396 -7.707 -2.366 1.00 77.94 288 GLY A O 1
ATOM 2237 N N . ASP A 1 289 ? 6.282 -6.477 -2.402 1.00 75.88 289 ASP A N 1
ATOM 2238 C CA . ASP A 1 289 ? 6.213 -6.033 -1.006 1.00 75.88 289 ASP A CA 1
ATOM 2239 C C . ASP A 1 289 ? 5.402 -4.735 -0.814 1.00 75.88 289 ASP A C 1
ATOM 2241 O O . ASP A 1 289 ? 5.138 -4.327 0.321 1.00 75.88 289 ASP A O 1
ATOM 2245 N N . GLY A 1 290 ? 4.924 -4.134 -1.909 1.00 77.38 290 GLY A N 1
ATOM 2246 C CA . GLY A 1 290 ? 4.160 -2.888 -1.913 1.00 77.38 290 GLY A CA 1
ATOM 2247 C C . GLY A 1 290 ? 5.018 -1.620 -1.968 1.00 77.38 290 GLY A C 1
ATOM 2248 O O . GLY A 1 290 ? 4.458 -0.517 -1.989 1.00 77.38 290 GLY A O 1
ATOM 2249 N N . VAL A 1 291 ? 6.346 -1.750 -2.006 1.00 86.44 291 VAL A N 1
ATOM 2250 C CA . VAL A 1 291 ? 7.305 -0.680 -2.282 1.00 86.44 291 VAL A CA 1
ATOM 2251 C C . VAL A 1 291 ? 7.673 -0.732 -3.762 1.00 86.44 291 VAL A C 1
ATOM 2253 O O . VAL A 1 291 ? 8.099 -1.749 -4.281 1.00 86.44 291 VAL A O 1
ATOM 2256 N N . ASN A 1 292 ? 7.525 0.381 -4.476 1.00 91.69 292 ASN A N 1
ATOM 2257 C CA . ASN A 1 292 ? 7.998 0.461 -5.851 1.00 91.69 292 ASN A CA 1
ATOM 2258 C C . ASN A 1 292 ? 9.516 0.679 -5.875 1.00 91.69 292 ASN A C 1
ATOM 2260 O O . ASN A 1 292 ? 10.020 1.703 -5.394 1.00 91.69 292 ASN A O 1
ATOM 2264 N N . GLU A 1 293 ? 10.240 -0.220 -6.527 1.00 94.50 293 GLU A N 1
ATOM 2265 C CA . GLU A 1 293 ? 11.624 0.005 -6.921 1.00 94.50 293 GLU A CA 1
ATOM 2266 C C . GLU A 1 293 ? 11.718 1.120 -7.968 1.00 94.50 293 GLU A C 1
ATOM 2268 O O . GLU A 1 293 ? 10.860 1.270 -8.843 1.00 94.50 293 GLU A O 1
ATOM 2273 N N . LEU A 1 294 ? 12.809 1.880 -7.902 1.00 96.56 294 LEU A N 1
ATOM 2274 C CA . LEU A 1 294 ? 13.214 2.827 -8.931 1.00 96.56 294 LEU A CA 1
ATOM 2275 C C . LEU A 1 294 ? 14.080 2.113 -9.970 1.00 96.56 294 LEU A C 1
ATOM 2277 O O . LEU A 1 294 ? 15.162 1.619 -9.646 1.00 96.56 294 LEU A O 1
ATOM 2281 N N . LEU A 1 295 ? 13.634 2.123 -11.226 1.00 97.00 295 LEU A N 1
ATOM 2282 C CA . LEU A 1 295 ? 14.389 1.608 -12.364 1.00 97.00 295 LEU A CA 1
ATOM 2283 C C . LEU A 1 295 ? 14.847 2.756 -13.261 1.00 97.00 295 LEU A C 1
ATOM 2285 O O . LEU A 1 295 ? 14.049 3.601 -13.670 1.00 97.00 295 LEU A O 1
ATOM 2289 N N . ILE A 1 296 ? 16.132 2.762 -13.609 1.00 95.31 296 ILE A N 1
ATOM 2290 C CA . ILE A 1 296 ? 16.733 3.776 -14.479 1.00 95.31 296 ILE A CA 1
ATOM 2291 C C . ILE A 1 296 ? 17.473 3.075 -15.613 1.00 95.31 296 ILE A C 1
ATOM 2293 O O . ILE A 1 296 ? 18.501 2.448 -15.378 1.00 95.31 296 ILE A O 1
ATOM 2297 N N . SER A 1 297 ? 16.965 3.210 -16.838 1.00 94.75 297 SER A N 1
ATOM 2298 C CA . SER A 1 297 ? 17.614 2.729 -18.064 1.00 94.75 297 SER A CA 1
ATOM 2299 C C . SER A 1 297 ? 18.356 3.899 -18.716 1.00 94.75 297 SER A C 1
ATOM 2301 O O . SER A 1 297 ? 17.721 4.830 -19.212 1.00 94.75 297 SER A O 1
ATOM 2303 N N . THR A 1 298 ? 19.690 3.912 -18.666 1.00 93.69 298 THR A N 1
ATOM 2304 C CA . THR A 1 298 ? 20.496 5.048 -19.149 1.00 93.69 298 THR A CA 1
ATOM 2305 C C . THR A 1 298 ? 21.881 4.620 -19.636 1.00 93.69 298 THR A C 1
ATOM 2307 O O . THR A 1 298 ? 22.473 3.670 -19.131 1.00 93.69 298 THR A O 1
ATOM 2310 N N . GLY A 1 299 ? 22.422 5.384 -20.581 1.00 91.38 299 GLY A N 1
ATOM 2311 C CA . GLY A 1 299 ? 23.781 5.281 -21.109 1.00 91.38 299 GLY A CA 1
ATOM 2312 C C . GLY A 1 299 ? 24.082 6.460 -22.034 1.00 91.38 299 GLY A C 1
ATOM 2313 O O . GLY A 1 299 ? 23.217 7.317 -22.269 1.00 91.38 299 GLY A O 1
ATOM 2314 N N . PHE A 1 300 ? 25.305 6.527 -22.555 1.00 88.56 300 PHE A N 1
ATOM 2315 C CA . PHE A 1 300 ? 25.643 7.421 -23.665 1.00 88.56 300 PHE A CA 1
ATOM 2316 C C . PHE A 1 300 ? 25.518 6.705 -25.012 1.00 88.56 300 PHE A C 1
ATOM 2318 O O . PHE A 1 300 ? 25.137 7.333 -26.002 1.00 88.56 300 PHE A O 1
ATOM 2325 N N . ASP A 1 301 ? 25.792 5.400 -25.047 1.00 90.06 301 ASP A N 1
ATOM 2326 C CA . ASP A 1 301 ? 25.609 4.534 -26.204 1.00 90.06 301 ASP A CA 1
ATOM 2327 C C . ASP A 1 301 ? 25.280 3.087 -25.790 1.00 90.06 301 ASP A C 1
ATOM 2329 O O . ASP A 1 301 ? 25.098 2.770 -24.622 1.00 90.06 301 ASP A O 1
ATOM 2333 N N . ASN A 1 302 ? 25.153 2.177 -26.759 1.00 88.06 302 ASN A N 1
ATOM 2334 C CA . ASN A 1 302 ? 24.790 0.784 -26.479 1.00 88.06 302 ASN A CA 1
ATOM 2335 C C . ASN A 1 302 ? 25.816 0.016 -25.632 1.00 88.06 302 ASN A C 1
ATOM 2337 O O . ASN A 1 302 ? 25.472 -1.029 -25.088 1.00 88.06 302 ASN A O 1
ATOM 2341 N N . SER A 1 303 ? 27.070 0.462 -25.577 1.00 88.94 303 SER A N 1
ATOM 2342 C CA . SER A 1 303 ? 28.149 -0.264 -24.906 1.00 88.94 303 SER A CA 1
ATOM 2343 C C . SER A 1 303 ? 28.246 0.040 -23.416 1.00 88.94 303 SER A C 1
ATOM 2345 O O . SER A 1 303 ? 28.740 -0.801 -22.670 1.00 88.94 303 SER A O 1
ATOM 2347 N N . ASP A 1 304 ? 27.767 1.210 -22.990 1.00 91.75 304 ASP A N 1
ATOM 2348 C CA . ASP A 1 304 ? 27.764 1.638 -21.591 1.00 91.75 304 ASP A CA 1
ATOM 2349 C C . ASP A 1 304 ? 26.361 1.706 -20.974 1.00 91.75 304 ASP A C 1
ATOM 2351 O O . ASP A 1 304 ? 26.217 2.069 -19.805 1.00 91.75 304 ASP A O 1
ATOM 2355 N N . TRP A 1 305 ? 25.331 1.340 -21.741 1.00 94.25 305 TRP A N 1
ATOM 2356 C CA . TRP A 1 305 ? 23.951 1.395 -21.289 1.00 94.25 305 TRP A CA 1
ATOM 2357 C C . TRP A 1 305 ? 23.634 0.347 -20.227 1.00 94.25 305 TRP A C 1
ATOM 2359 O O . TRP A 1 305 ? 23.765 -0.867 -20.443 1.00 94.25 305 TRP A O 1
ATOM 2369 N N . LYS A 1 306 ? 23.117 0.836 -19.102 1.00 95.75 306 LYS A N 1
ATOM 2370 C CA . LYS A 1 306 ? 22.768 0.037 -17.936 1.00 95.75 306 LYS A CA 1
ATOM 2371 C C . LYS A 1 306 ? 21.334 0.267 -17.496 1.00 95.75 306 LYS A C 1
ATOM 2373 O O . LYS A 1 306 ? 20.763 1.338 -17.702 1.00 95.75 306 LYS A O 1
ATOM 2378 N N . VAL A 1 307 ? 20.784 -0.745 -16.835 1.00 97.12 307 VAL A N 1
ATOM 2379 C CA . VAL A 1 307 ? 19.601 -0.601 -15.987 1.00 97.12 307 VAL A CA 1
ATOM 2380 C C . VAL A 1 307 ? 20.046 -0.647 -14.535 1.00 97.12 307 VAL A C 1
ATOM 2382 O O . VAL A 1 307 ? 20.612 -1.645 -14.090 1.00 97.12 307 VAL A O 1
ATOM 2385 N N . TYR A 1 308 ? 19.785 0.431 -13.807 1.00 95.38 308 TYR A N 1
ATOM 2386 C CA . TYR A 1 308 ? 19.991 0.522 -12.367 1.00 95.38 308 TYR A CA 1
ATOM 2387 C C . TYR A 1 308 ? 18.685 0.240 -11.637 1.00 95.38 308 TYR A C 1
ATOM 2389 O O . TYR A 1 308 ? 17.631 0.716 -12.064 1.00 95.38 308 TYR A O 1
ATOM 2397 N N . VAL A 1 309 ? 18.767 -0.508 -10.538 1.00 96.62 309 VAL A N 1
ATOM 2398 C CA . VAL A 1 309 ? 17.622 -0.856 -9.693 1.00 96.62 309 VAL A CA 1
ATOM 2399 C C . VAL A 1 309 ? 17.903 -0.420 -8.262 1.00 96.62 309 VAL A C 1
ATOM 2401 O O . VAL A 1 309 ? 18.901 -0.828 -7.659 1.00 96.62 309 VAL A O 1
ATOM 2404 N N . TYR A 1 310 ? 17.004 0.389 -7.714 1.00 95.12 310 TYR A N 1
ATOM 2405 C CA . TYR A 1 310 ? 17.057 0.884 -6.342 1.00 95.12 310 TYR A CA 1
ATOM 2406 C C . TYR A 1 310 ? 15.740 0.596 -5.628 1.00 95.12 310 TYR A C 1
ATOM 2408 O O . TYR A 1 310 ? 14.699 0.527 -6.274 1.00 95.12 310 TYR A O 1
ATOM 2416 N N . THR A 1 311 ? 15.779 0.481 -4.305 1.00 93.69 311 THR A N 1
ATOM 2417 C CA . THR A 1 311 ? 14.586 0.350 -3.461 1.00 93.69 311 THR A CA 1
ATOM 2418 C C . THR A 1 311 ? 14.631 1.339 -2.296 1.00 93.69 311 THR A C 1
ATOM 2420 O O . THR A 1 311 ? 15.636 2.027 -2.078 1.00 93.69 311 THR A O 1
ATOM 2423 N N . ILE A 1 312 ? 13.534 1.417 -1.547 1.00 90.50 312 ILE A N 1
ATOM 2424 C CA . ILE A 1 312 ? 13.473 2.101 -0.258 1.00 90.50 312 ILE A CA 1
ATOM 2425 C C . ILE A 1 312 ? 13.220 1.051 0.807 1.00 90.50 312 ILE A C 1
ATOM 2427 O O . ILE A 1 312 ? 12.116 0.533 0.948 1.00 90.50 312 ILE A O 1
ATOM 2431 N N . ASN A 1 313 ? 14.243 0.783 1.605 1.00 84.50 313 ASN A N 1
ATOM 2432 C CA . ASN A 1 313 ? 14.179 -0.190 2.676 1.00 84.50 313 ASN A CA 1
ATOM 2433 C C . ASN A 1 313 ? 14.149 0.541 4.018 1.00 84.50 313 ASN A C 1
ATOM 2435 O O . ASN A 1 313 ? 15.048 1.314 4.344 1.00 84.50 313 ASN A O 1
ATOM 2439 N N . ASN A 1 314 ? 13.089 0.333 4.801 1.00 74.75 314 ASN A N 1
ATOM 2440 C CA . ASN A 1 314 ? 12.884 1.002 6.092 1.00 74.75 314 ASN A CA 1
ATOM 2441 C C . ASN A 1 314 ? 12.974 2.541 6.040 1.00 74.75 314 ASN A C 1
ATOM 2443 O O . ASN A 1 314 ? 13.347 3.178 7.024 1.00 74.75 314 ASN A O 1
ATOM 2447 N N . GLY A 1 315 ? 12.587 3.141 4.911 1.00 75.06 315 GLY A N 1
ATOM 2448 C CA . GLY A 1 315 ? 12.637 4.591 4.694 1.00 75.06 315 GLY A CA 1
ATOM 2449 C C . GLY A 1 315 ? 13.993 5.117 4.215 1.00 75.06 315 GLY A C 1
ATOM 2450 O O . GLY A 1 315 ? 14.117 6.314 3.977 1.00 75.06 315 GLY A O 1
ATOM 2451 N N . GLU A 1 316 ? 14.985 4.246 4.038 1.00 82.56 316 GLU A N 1
ATOM 2452 C CA . GLU A 1 316 ? 16.307 4.596 3.525 1.00 82.56 316 GLU A CA 1
ATOM 2453 C C . GLU A 1 316 ? 16.464 4.123 2.078 1.00 82.56 316 GLU A C 1
ATOM 2455 O O . GLU A 1 316 ? 15.992 3.052 1.695 1.00 82.56 316 GLU A O 1
ATOM 2460 N N . PHE A 1 317 ? 17.147 4.928 1.269 1.00 90.06 317 PHE A N 1
ATOM 2461 C CA . PHE A 1 317 ? 17.498 4.565 -0.099 1.00 90.06 317 PHE A CA 1
ATOM 2462 C C . PHE A 1 317 ? 18.529 3.430 -0.117 1.00 90.06 317 PHE A C 1
ATOM 2464 O O . PHE A 1 317 ? 19.565 3.509 0.547 1.00 90.06 317 PHE A O 1
ATOM 2471 N N . GLU A 1 318 ? 18.285 2.412 -0.938 1.00 92.19 318 GLU A N 1
ATOM 2472 C CA . GLU A 1 318 ? 19.177 1.269 -1.107 1.00 92.19 318 GLU A CA 1
ATOM 2473 C C . GLU A 1 318 ? 19.401 0.969 -2.597 1.00 92.19 318 GLU A C 1
ATOM 2475 O O . GLU A 1 318 ? 18.458 0.826 -3.375 1.00 92.19 318 GLU A O 1
ATOM 2480 N N . ALA A 1 319 ? 20.667 0.855 -3.008 1.00 93.25 319 ALA A N 1
ATOM 2481 C CA . ALA A 1 319 ? 21.025 0.394 -4.345 1.00 93.25 319 ALA A CA 1
ATOM 2482 C C . ALA A 1 319 ? 21.070 -1.131 -4.378 1.00 93.25 319 ALA A C 1
ATOM 2484 O O . ALA A 1 319 ? 21.908 -1.736 -3.712 1.00 93.25 319 ALA A O 1
ATOM 2485 N N . LEU A 1 320 ? 20.181 -1.735 -5.169 1.00 94.12 320 LEU A N 1
ATOM 2486 C CA . LEU A 1 320 ? 20.059 -3.185 -5.250 1.00 94.12 320 LEU A CA 1
ATOM 2487 C C . LEU A 1 320 ? 21.060 -3.770 -6.244 1.00 94.12 320 LEU A C 1
ATOM 2489 O O . LEU A 1 320 ? 21.831 -4.657 -5.882 1.00 94.12 320 LEU A O 1
ATOM 2493 N N . ASN A 1 321 ? 21.046 -3.305 -7.499 1.00 95.81 321 ASN A N 1
ATOM 2494 C CA . ASN A 1 321 ? 21.969 -3.797 -8.524 1.00 95.81 321 ASN A CA 1
ATOM 2495 C C . ASN A 1 321 ? 22.027 -2.895 -9.772 1.00 95.81 321 ASN A C 1
ATOM 2497 O O . ASN A 1 321 ? 21.196 -2.003 -9.956 1.00 95.81 321 ASN A O 1
ATOM 2501 N N . GLU A 1 322 ? 22.984 -3.178 -10.657 1.00 95.56 322 GLU A N 1
ATOM 2502 C CA . GLU A 1 322 ? 23.089 -2.609 -12.003 1.00 95.56 322 GLU A CA 1
ATOM 2503 C C . GLU A 1 322 ? 23.328 -3.713 -13.044 1.00 95.56 322 GLU A C 1
ATOM 2505 O O . GLU A 1 322 ? 24.0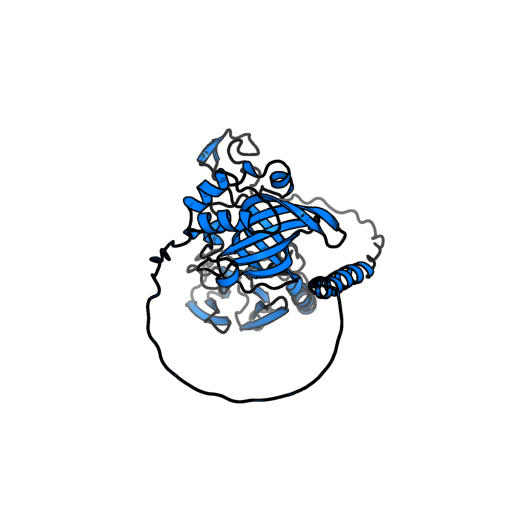15 -4.698 -12.774 1.00 95.56 322 GLU A O 1
ATOM 2510 N N . PHE A 1 323 ? 22.772 -3.549 -14.246 1.00 97.06 323 PHE A N 1
ATOM 2511 C CA . PHE A 1 323 ? 22.849 -4.559 -15.303 1.00 97.06 323 PHE A CA 1
ATOM 2512 C C . PHE A 1 323 ? 23.187 -3.955 -16.663 1.00 97.06 323 PHE A C 1
ATOM 2514 O O . PHE A 1 323 ? 22.534 -3.008 -17.097 1.00 97.06 323 PHE A O 1
ATOM 2521 N N . ASP A 1 324 ? 24.154 -4.544 -17.369 1.00 96.12 324 ASP A N 1
ATOM 2522 C CA . ASP A 1 324 ? 24.506 -4.172 -18.743 1.00 96.12 324 ASP A CA 1
ATOM 2523 C C . ASP A 1 324 ? 23.460 -4.710 -19.733 1.00 96.12 324 ASP A C 1
ATOM 2525 O O . ASP A 1 324 ? 23.391 -5.913 -20.005 1.00 96.12 324 ASP A O 1
ATOM 2529 N N . THR A 1 325 ? 22.638 -3.821 -20.291 1.00 93.19 325 THR A N 1
ATOM 2530 C CA . THR A 1 325 ? 21.470 -4.217 -21.102 1.00 93.19 325 THR A CA 1
ATOM 2531 C C . THR A 1 325 ? 21.547 -3.768 -22.558 1.00 93.19 325 THR A C 1
ATOM 2533 O O . THR A 1 325 ? 20.867 -4.357 -23.398 1.00 93.19 325 THR A O 1
ATOM 2536 N N . GLY A 1 326 ? 22.396 -2.786 -22.886 1.00 90.88 326 GLY A N 1
ATOM 2537 C CA . GLY A 1 326 ? 22.252 -2.024 -24.132 1.00 90.88 326 GLY A CA 1
ATOM 2538 C C . GLY A 1 326 ? 21.057 -1.065 -24.051 1.00 90.88 326 GLY A C 1
ATOM 2539 O O . GLY A 1 326 ? 20.295 -1.126 -23.087 1.00 90.88 326 GLY A O 1
ATOM 2540 N N . ALA A 1 327 ? 20.888 -0.164 -25.029 1.00 90.56 327 ALA A N 1
ATOM 2541 C CA . ALA A 1 327 ? 19.790 0.808 -25.013 1.00 90.56 327 ALA A CA 1
ATOM 2542 C C . ALA A 1 327 ? 18.430 0.105 -25.106 1.00 90.56 327 ALA A C 1
ATOM 2544 O O . ALA A 1 327 ? 17.935 -0.198 -26.192 1.00 90.56 327 ALA A O 1
ATOM 2545 N N . SER A 1 328 ? 17.874 -0.209 -23.940 1.00 91.69 328 SER A N 1
ATOM 2546 C CA . SER A 1 328 ? 16.738 -1.101 -23.776 1.00 91.69 328 SER A CA 1
ATOM 2547 C C . SER A 1 328 ? 15.525 -0.359 -23.232 1.00 91.69 328 SER A C 1
ATOM 2549 O O . SER A 1 328 ? 15.632 0.570 -22.423 1.00 91.69 328 SER A O 1
ATOM 2551 N N . LEU A 1 329 ? 14.356 -0.804 -23.680 1.00 95.00 329 LEU A N 1
ATOM 2552 C CA . LEU A 1 329 ? 13.065 -0.378 -23.153 1.00 95.00 329 LEU A CA 1
ATOM 2553 C C . LEU A 1 329 ? 12.597 -1.374 -22.086 1.00 95.00 329 LEU A C 1
ATOM 2555 O O . LEU A 1 329 ? 12.893 -2.567 -22.169 1.00 95.00 329 LEU A O 1
ATOM 2559 N N . LEU A 1 330 ? 11.877 -0.879 -21.078 1.00 97.69 330 LEU A N 1
ATOM 2560 C CA . LEU A 1 330 ? 11.422 -1.678 -19.940 1.00 97.69 330 LEU A CA 1
ATOM 2561 C C . LEU A 1 330 ? 9.937 -2.024 -20.067 1.00 97.69 330 LEU A C 1
ATOM 2563 O O . LEU A 1 330 ? 9.117 -1.140 -20.301 1.00 97.69 330 LEU A O 1
ATOM 2567 N N . TYR A 1 331 ? 9.590 -3.292 -19.869 1.00 97.00 331 TYR A N 1
ATOM 2568 C CA . TYR A 1 331 ? 8.233 -3.826 -19.990 1.00 97.00 331 TYR A CA 1
ATOM 2569 C C . TYR A 1 331 ? 7.850 -4.643 -18.759 1.00 97.00 331 TYR A C 1
ATOM 2571 O O . TYR A 1 331 ? 8.699 -5.273 -18.133 1.00 97.00 331 TYR A O 1
ATOM 2579 N N . GLU A 1 332 ? 6.561 -4.694 -18.438 1.00 94.31 332 GLU A N 1
ATOM 2580 C CA . GLU A 1 332 ? 6.048 -5.616 -17.421 1.00 94.31 332 GLU A CA 1
ATOM 2581 C C . GLU A 1 332 ? 6.303 -7.065 -17.861 1.00 94.31 332 GLU A C 1
ATOM 2583 O O . GLU A 1 332 ? 6.049 -7.419 -19.019 1.00 94.31 332 GLU A O 1
ATOM 2588 N N . ALA A 1 333 ? 6.789 -7.929 -16.966 1.00 92.62 333 ALA A N 1
ATOM 2589 C CA . ALA A 1 333 ? 6.853 -9.353 -17.274 1.00 92.62 333 ALA A CA 1
ATOM 2590 C C . ALA A 1 333 ? 5.418 -9.920 -17.386 1.00 92.62 333 ALA A C 1
ATOM 2592 O O . ALA A 1 333 ? 4.611 -9.704 -16.479 1.00 92.62 333 ALA A O 1
ATOM 2593 N N . PRO A 1 334 ? 5.069 -10.686 -18.441 1.00 90.81 334 PRO A N 1
ATOM 2594 C CA . PRO A 1 334 ? 3.707 -11.201 -18.633 1.00 90.81 334 PRO A CA 1
ATOM 2595 C C . PRO A 1 334 ? 3.186 -12.101 -17.503 1.00 90.81 334 PRO A C 1
ATOM 2597 O O . PRO A 1 334 ? 1.978 -12.263 -17.346 1.00 90.81 334 PRO A O 1
ATOM 2600 N N . ASP A 1 335 ? 4.088 -12.723 -16.740 1.00 88.50 335 ASP A N 1
ATOM 2601 C CA . ASP A 1 335 ? 3.759 -13.570 -15.589 1.00 88.50 335 ASP A CA 1
ATOM 2602 C C . ASP A 1 335 ? 3.650 -12.785 -14.268 1.00 88.50 335 ASP A C 1
ATOM 2604 O O . ASP A 1 335 ? 3.400 -13.385 -13.222 1.00 88.50 335 ASP A O 1
ATOM 2608 N N . GLY A 1 336 ? 3.821 -11.460 -14.315 1.00 84.19 336 GLY A N 1
ATOM 2609 C CA . GLY A 1 336 ? 3.756 -10.564 -13.165 1.00 84.19 336 GLY A CA 1
ATOM 2610 C C . GLY A 1 336 ? 4.966 -10.634 -12.236 1.00 84.19 336 GLY A C 1
ATOM 2611 O O . GLY A 1 336 ? 4.918 -10.050 -11.160 1.00 84.19 336 GLY A O 1
ATOM 2612 N N . ASN A 1 337 ? 6.036 -11.347 -12.603 1.00 87.25 337 ASN A N 1
ATOM 2613 C CA . ASN A 1 337 ? 7.228 -11.452 -11.764 1.00 87.25 337 ASN A CA 1
ATOM 2614 C C . ASN A 1 337 ? 8.422 -10.730 -12.418 1.00 87.25 337 ASN A C 1
ATOM 2616 O O . ASN A 1 337 ? 9.159 -11.281 -13.241 1.00 87.25 337 ASN A O 1
ATOM 2620 N N . GLY A 1 338 ? 8.623 -9.478 -12.022 1.00 91.38 338 GLY A N 1
ATOM 2621 C CA . GLY A 1 338 ? 9.727 -8.646 -12.481 1.00 91.38 338 GLY A CA 1
ATOM 2622 C C . GLY A 1 338 ? 9.455 -7.890 -13.782 1.00 91.38 338 GLY A C 1
ATOM 2623 O O . GLY A 1 338 ? 8.318 -7.719 -14.222 1.00 91.38 338 GLY A O 1
ATOM 2624 N N . VAL A 1 339 ? 10.537 -7.424 -14.397 1.00 96.88 339 VAL A N 1
ATOM 2625 C CA . VAL A 1 339 ? 10.536 -6.509 -15.545 1.00 96.88 339 VAL A CA 1
ATOM 2626 C C . VAL A 1 339 ? 11.362 -7.109 -16.675 1.00 96.88 339 VAL A C 1
ATOM 2628 O O . VAL A 1 339 ? 12.417 -7.699 -16.443 1.00 96.88 339 VAL A O 1
ATOM 2631 N N . TYR A 1 340 ? 10.899 -6.956 -17.910 1.00 97.44 340 TYR A N 1
ATOM 2632 C CA . TYR A 1 340 ? 11.669 -7.276 -19.106 1.00 97.44 340 TYR A CA 1
ATOM 2633 C C . TYR A 1 340 ? 12.418 -6.041 -19.600 1.00 97.44 340 TYR A C 1
ATOM 2635 O O . TYR A 1 340 ? 11.813 -5.015 -19.894 1.00 97.44 340 TYR A O 1
ATOM 2643 N N . SER A 1 341 ? 13.736 -6.155 -19.721 1.00 97.12 341 SER A N 1
ATOM 2644 C CA . SER A 1 341 ? 14.582 -5.247 -20.488 1.00 97.12 341 SER A CA 1
ATOM 2645 C C . SER A 1 341 ? 14.679 -5.786 -21.914 1.00 97.12 341 SER A C 1
ATOM 2647 O O . SER A 1 341 ? 15.165 -6.895 -22.143 1.00 97.12 341 SER A O 1
ATOM 2649 N N . VAL A 1 342 ? 14.158 -5.025 -22.874 1.00 96.19 342 VAL A N 1
ATOM 2650 C CA . VAL A 1 342 ? 14.122 -5.404 -24.288 1.00 96.19 342 VAL A CA 1
ATOM 2651 C C . VAL A 1 342 ? 15.095 -4.524 -25.055 1.00 96.19 342 VAL A C 1
ATOM 2653 O O . VAL A 1 342 ? 14.870 -3.326 -25.232 1.00 96.19 342 VAL A O 1
ATOM 2656 N N . TYR A 1 343 ? 16.178 -5.133 -25.519 1.00 94.25 343 TYR A N 1
ATOM 2657 C CA . TYR A 1 343 ? 17.173 -4.509 -26.379 1.00 94.25 343 TYR A CA 1
ATOM 2658 C C . TYR A 1 343 ? 16.942 -4.937 -27.828 1.00 94.25 343 TYR A C 1
ATOM 2660 O O . TYR A 1 343 ? 16.853 -6.133 -28.105 1.00 94.25 343 TYR A O 1
ATOM 2668 N N . SER A 1 344 ? 16.877 -3.975 -28.754 1.00 90.88 344 SER A N 1
ATOM 2669 C CA . SER A 1 344 ? 16.824 -4.249 -30.194 1.00 90.88 344 SER A CA 1
ATOM 2670 C C . SER A 1 344 ? 17.771 -3.336 -30.968 1.00 90.88 344 SER A C 1
ATOM 2672 O O . SER A 1 344 ? 17.745 -2.114 -30.816 1.00 90.88 344 SER A O 1
ATOM 2674 N N . HIS A 1 345 ? 18.632 -3.926 -31.799 1.00 88.56 345 HIS A N 1
ATOM 2675 C CA . HIS A 1 345 ? 19.580 -3.190 -32.628 1.00 88.56 345 HIS A CA 1
ATOM 2676 C C . HIS A 1 345 ? 20.014 -4.007 -33.851 1.00 88.56 345 HIS A C 1
ATOM 2678 O O . HIS A 1 345 ? 20.495 -5.127 -33.721 1.00 88.56 345 HIS A O 1
ATOM 2684 N N . MET A 1 346 ? 19.907 -3.423 -35.051 1.00 88.12 346 MET A N 1
ATOM 2685 C CA . MET A 1 346 ? 20.369 -4.021 -36.319 1.00 88.12 346 MET A CA 1
ATOM 2686 C C . MET A 1 346 ? 19.850 -5.451 -36.584 1.00 88.12 346 MET A C 1
ATOM 2688 O O . MET A 1 346 ? 20.609 -6.309 -37.032 1.00 88.12 346 MET A O 1
ATOM 2692 N N . GLY A 1 347 ? 18.566 -5.705 -36.312 1.00 87.56 347 GLY A N 1
ATOM 2693 C CA . GLY A 1 347 ? 17.937 -7.016 -36.515 1.00 87.56 347 GLY A CA 1
ATOM 2694 C C . GLY A 1 347 ? 18.246 -8.036 -35.417 1.00 87.56 347 GLY A C 1
ATOM 2695 O O . GLY A 1 347 ? 17.815 -9.177 -35.509 1.00 87.56 347 GLY A O 1
ATOM 2696 N N . TYR A 1 348 ? 18.954 -7.645 -34.358 1.00 90.69 348 TYR A N 1
ATOM 2697 C CA . TYR A 1 348 ? 19.122 -8.450 -33.154 1.00 90.69 348 TYR A CA 1
A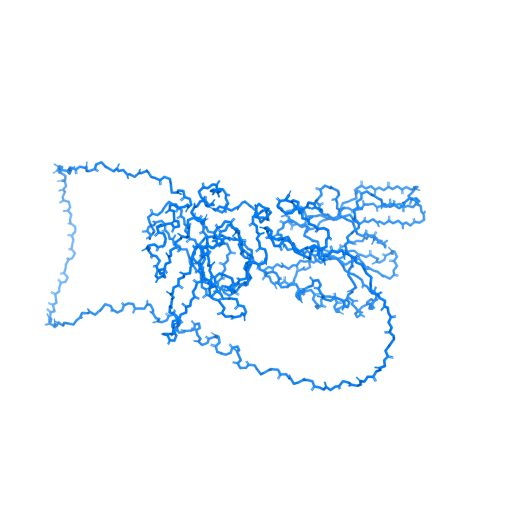TOM 2698 C C . TYR A 1 348 ? 18.162 -7.975 -32.064 1.00 90.69 348 TYR A C 1
ATOM 2700 O O . TYR A 1 348 ? 18.095 -6.775 -31.803 1.00 90.69 348 TYR A O 1
ATOM 2708 N N . MET A 1 349 ? 17.474 -8.905 -31.400 1.00 94.00 349 MET A N 1
ATOM 2709 C CA . MET A 1 349 ? 16.682 -8.637 -30.199 1.00 94.00 349 MET A CA 1
ATOM 2710 C C . MET A 1 349 ? 17.102 -9.562 -29.057 1.00 94.00 349 MET A C 1
ATOM 2712 O O . MET A 1 349 ? 17.162 -10.781 -29.238 1.00 94.00 349 MET A O 1
ATOM 2716 N N . ARG A 1 350 ? 17.299 -8.981 -27.870 1.00 94.94 350 ARG A N 1
ATOM 2717 C CA . ARG A 1 350 ? 17.475 -9.687 -26.597 1.00 94.94 350 ARG A CA 1
ATOM 2718 C C . ARG A 1 350 ? 16.423 -9.231 -25.598 1.00 94.94 350 ARG A C 1
ATOM 2720 O O . ARG A 1 350 ? 16.179 -8.036 -25.452 1.00 94.94 350 ARG A O 1
ATOM 2727 N N . ILE A 1 351 ? 15.828 -10.196 -24.911 1.00 96.44 351 ILE A N 1
ATOM 2728 C CA . ILE A 1 351 ? 14.901 -9.970 -23.808 1.00 96.44 351 ILE A CA 1
ATOM 2729 C C . ILE A 1 351 ? 15.543 -10.544 -22.554 1.00 96.44 351 ILE A C 1
ATOM 2731 O O . ILE A 1 351 ? 15.693 -11.762 -22.431 1.00 96.44 351 ILE A O 1
ATOM 2735 N N . ASP A 1 352 ? 15.888 -9.665 -21.624 1.00 97.75 352 ASP A N 1
ATOM 2736 C CA . ASP A 1 352 ? 16.387 -10.021 -20.305 1.00 97.75 352 ASP A CA 1
ATOM 2737 C C . ASP A 1 352 ? 15.306 -9.765 -19.256 1.00 97.75 352 ASP A C 1
ATOM 2739 O O . ASP A 1 352 ? 14.601 -8.762 -19.299 1.00 97.75 352 ASP A O 1
ATOM 2743 N N . ARG A 1 353 ? 15.172 -10.663 -18.286 1.00 97.06 353 ARG A N 1
ATOM 2744 C CA . ARG A 1 353 ? 14.289 -10.507 -17.132 1.00 97.06 353 ARG A CA 1
ATOM 2745 C C . ARG A 1 353 ? 15.095 -10.056 -15.933 1.00 97.06 353 ARG A C 1
ATOM 2747 O O . ARG A 1 353 ? 15.981 -10.788 -15.496 1.00 97.06 353 ARG A O 1
ATOM 2754 N N . ILE A 1 354 ? 14.720 -8.913 -15.379 1.00 97.62 354 ILE A N 1
ATOM 2755 C CA . ILE A 1 354 ? 15.172 -8.405 -14.088 1.00 97.62 354 ILE A CA 1
ATOM 2756 C C . ILE A 1 354 ? 14.111 -8.788 -13.053 1.00 97.62 354 ILE A C 1
ATOM 2758 O O . ILE A 1 354 ? 12.951 -8.400 -13.181 1.00 97.62 354 ILE A O 1
ATOM 2762 N N . SER A 1 355 ? 14.478 -9.583 -12.052 1.00 94.12 355 SER A N 1
ATOM 2763 C CA . SER A 1 355 ? 13.532 -10.083 -11.044 1.00 94.12 355 SER A CA 1
ATOM 2764 C C . SER A 1 355 ? 14.210 -10.380 -9.711 1.00 94.12 355 SER A C 1
ATOM 2766 O O . SER A 1 355 ? 15.420 -10.618 -9.657 1.00 94.12 355 SER A O 1
ATOM 2768 N N . TYR A 1 356 ? 13.410 -10.420 -8.648 1.00 90.06 356 TYR A N 1
ATOM 2769 C CA . TYR A 1 356 ? 13.853 -10.768 -7.302 1.00 90.06 356 TYR A CA 1
ATOM 2770 C C . TYR A 1 356 ? 13.882 -12.297 -7.109 1.00 90.06 356 TYR A C 1
ATOM 2772 O O . TYR A 1 356 ? 12.916 -12.981 -7.441 1.00 90.06 356 TYR A O 1
ATOM 2780 N N . ASP A 1 357 ? 14.971 -12.854 -6.567 1.00 84.06 357 ASP A N 1
ATOM 2781 C CA . ASP A 1 357 ? 15.083 -14.299 -6.264 1.00 84.06 357 ASP A CA 1
ATOM 2782 C C . ASP A 1 357 ? 14.742 -14.660 -4.803 1.00 84.06 357 ASP A C 1
ATOM 2784 O O . ASP A 1 357 ? 14.886 -15.810 -4.381 1.00 84.06 357 ASP A O 1
ATOM 2788 N N . GLY A 1 358 ? 14.284 -13.672 -4.032 1.00 73.12 358 GLY A N 1
ATOM 2789 C CA . GLY A 1 358 ? 14.021 -13.768 -2.595 1.00 73.12 358 GLY A CA 1
ATOM 2790 C C . GLY A 1 358 ? 15.154 -13.224 -1.721 1.00 73.12 358 GLY A C 1
ATOM 2791 O O . GLY A 1 3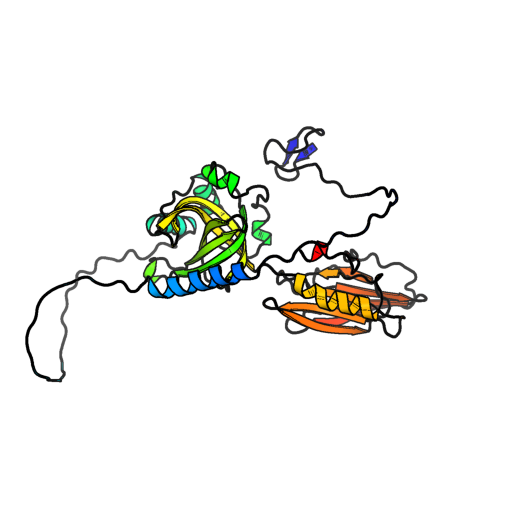58 ? 14.951 -13.076 -0.518 1.00 73.12 358 GLY A O 1
ATOM 2792 N N . VAL A 1 359 ? 16.318 -12.903 -2.300 1.00 75.44 359 VAL A N 1
ATOM 2793 C CA . VAL A 1 359 ? 17.447 -12.275 -1.591 1.00 75.44 359 VAL A CA 1
ATOM 2794 C C . VAL A 1 359 ? 18.043 -11.108 -2.380 1.00 75.44 359 VAL A C 1
ATOM 2796 O O . VAL A 1 359 ? 18.366 -10.085 -1.788 1.00 75.44 359 VAL A O 1
ATOM 2799 N N . ASN A 1 360 ? 18.209 -11.246 -3.697 1.00 88.12 360 ASN A N 1
ATOM 2800 C CA . ASN A 1 360 ? 18.814 -10.232 -4.558 1.00 88.12 360 ASN A CA 1
ATOM 2801 C C . ASN A 1 360 ? 17.990 -10.005 -5.829 1.00 88.12 360 ASN A C 1
ATOM 2803 O O . ASN A 1 360 ? 17.251 -10.877 -6.298 1.00 88.12 360 ASN A O 1
ATOM 2807 N N . VAL A 1 361 ? 18.203 -8.841 -6.443 1.00 95.00 361 VAL A N 1
ATOM 2808 C CA . VAL A 1 361 ? 17.780 -8.588 -7.822 1.00 95.00 361 VAL A CA 1
ATOM 2809 C C . VAL A 1 361 ? 18.806 -9.207 -8.763 1.00 95.00 361 VAL A C 1
ATOM 2811 O O . VAL A 1 361 ? 20.002 -8.915 -8.672 1.00 95.00 361 VAL A O 1
ATOM 2814 N N . ASN A 1 362 ? 18.331 -10.035 -9.690 1.00 95.44 362 ASN A N 1
ATOM 2815 C CA . ASN A 1 362 ? 19.150 -10.683 -10.708 1.00 95.44 362 ASN A CA 1
ATOM 2816 C C . ASN A 1 362 ? 18.591 -10.421 -12.106 1.00 95.44 362 ASN A C 1
ATOM 2818 O O . ASN A 1 362 ? 17.401 -10.148 -12.266 1.00 95.44 362 ASN A O 1
ATOM 2822 N N . MET A 1 363 ? 19.449 -10.589 -13.113 1.00 96.69 363 MET A N 1
ATOM 2823 C CA . MET A 1 363 ? 19.068 -10.551 -14.519 1.00 96.69 363 MET A CA 1
ATOM 2824 C C . MET A 1 363 ? 19.301 -11.911 -15.178 1.00 96.69 363 MET A C 1
ATOM 2826 O O . MET A 1 363 ? 20.351 -12.528 -14.999 1.00 96.69 363 MET A O 1
ATOM 2830 N N . THR A 1 364 ? 18.322 -12.380 -15.947 1.00 96.38 364 THR A N 1
ATOM 2831 C CA . THR A 1 364 ? 18.406 -13.633 -16.708 1.00 96.38 364 THR A CA 1
ATOM 2832 C C . THR A 1 364 ? 17.909 -13.429 -18.128 1.00 96.38 364 THR A C 1
ATOM 2834 O O . THR A 1 364 ? 16.853 -12.842 -18.336 1.00 96.38 364 THR A O 1
ATOM 2837 N N . THR A 1 365 ? 18.637 -13.935 -19.116 1.00 97.19 365 THR A N 1
ATOM 2838 C CA . THR A 1 365 ? 18.206 -13.847 -20.512 1.00 97.19 365 THR A CA 1
ATOM 2839 C C . THR A 1 365 ? 17.062 -14.820 -20.777 1.00 97.19 365 THR A C 1
ATOM 2841 O O . THR A 1 365 ? 17.185 -16.026 -20.557 1.00 97.19 365 THR A O 1
ATOM 2844 N N . VAL A 1 366 ? 15.936 -14.283 -21.244 1.00 96.19 366 VAL A N 1
ATOM 2845 C CA . VAL A 1 366 ? 14.718 -15.035 -21.579 1.00 96.19 366 VAL A CA 1
ATOM 2846 C C . VAL A 1 366 ? 14.743 -15.474 -23.039 1.00 96.19 366 VAL A C 1
ATOM 2848 O O . VAL A 1 366 ? 14.347 -16.596 -23.353 1.00 96.19 366 VAL A O 1
ATOM 2851 N N . SER A 1 367 ? 15.196 -14.595 -23.936 1.00 93.88 367 SER A N 1
ATOM 2852 C CA . SER A 1 367 ? 15.217 -14.846 -25.377 1.00 93.88 367 SER A CA 1
ATOM 2853 C C . SER A 1 367 ? 16.283 -14.007 -26.076 1.00 93.88 367 SER A C 1
ATOM 2855 O O . SER A 1 367 ? 16.483 -12.847 -25.725 1.00 93.88 367 SER A O 1
ATOM 2857 N N . GLU A 1 368 ? 16.898 -14.572 -27.115 1.00 93.81 368 GLU A N 1
ATOM 2858 C CA . GLU A 1 368 ? 17.805 -13.890 -28.046 1.00 93.81 368 GLU A CA 1
ATOM 2859 C C . GLU A 1 368 ? 17.486 -14.328 -29.478 1.00 93.81 368 GLU A C 1
ATOM 2861 O O . GLU A 1 368 ? 17.298 -15.519 -29.743 1.00 93.81 368 GLU A O 1
ATOM 2866 N N . THR A 1 369 ? 17.391 -13.373 -30.405 1.00 89.50 369 THR A N 1
ATOM 2867 C CA . THR A 1 369 ? 17.023 -13.635 -31.804 1.00 89.50 369 THR A CA 1
ATOM 2868 C C . THR A 1 369 ? 17.765 -12.720 -32.777 1.00 89.50 369 THR A C 1
ATOM 2870 O O . THR A 1 369 ? 17.776 -11.507 -32.597 1.00 89.50 369 THR A O 1
ATOM 2873 N N . ASP A 1 370 ? 18.313 -13.302 -33.849 1.00 83.56 370 ASP A N 1
ATOM 2874 C CA . ASP A 1 370 ? 19.099 -12.609 -34.890 1.00 83.56 370 ASP A CA 1
ATOM 2875 C C . ASP A 1 370 ? 18.256 -12.072 -36.075 1.00 83.56 370 ASP A C 1
ATOM 2877 O O . ASP A 1 370 ? 18.815 -11.639 -37.079 1.00 83.56 370 ASP A O 1
ATOM 2881 N N . ASN A 1 371 ? 16.917 -12.126 -35.989 1.00 71.44 371 ASN A N 1
ATOM 2882 C CA . ASN A 1 371 ? 15.973 -11.570 -36.982 1.00 71.44 371 ASN A CA 1
ATOM 2883 C C . ASN A 1 371 ? 14.885 -10.693 -36.316 1.00 71.44 371 ASN A C 1
ATOM 2885 O O . ASN A 1 371 ? 13.726 -10.692 -36.730 1.00 71.44 371 ASN A O 1
ATOM 2889 N N . GLY A 1 372 ? 15.238 -10.005 -35.232 1.00 62.91 372 GLY A N 1
ATOM 2890 C CA . GLY A 1 372 ? 14.369 -9.158 -34.414 1.00 62.91 372 GLY A CA 1
ATOM 2891 C C . GLY A 1 372 ? 14.050 -7.793 -35.031 1.00 62.91 372 GLY A C 1
ATOM 2892 O O . GLY A 1 372 ? 14.157 -6.782 -34.344 1.00 62.91 372 GLY A O 1
ATOM 2893 N N . ASP A 1 373 ? 13.664 -7.753 -36.310 1.00 63.38 373 ASP A N 1
ATOM 2894 C CA . ASP A 1 373 ? 13.186 -6.525 -36.974 1.00 63.38 373 ASP A CA 1
ATOM 2895 C C . ASP A 1 373 ? 11.789 -6.091 -36.477 1.00 63.38 373 ASP A C 1
ATOM 2897 O O . ASP A 1 373 ? 11.297 -5.018 -36.831 1.00 63.38 373 ASP A O 1
ATOM 2901 N N . GLU A 1 374 ? 11.132 -6.931 -35.673 1.00 71.25 374 GLU A N 1
ATOM 2902 C CA . GLU A 1 374 ? 9.810 -6.679 -35.107 1.00 71.25 374 GLU A CA 1
ATOM 2903 C C . GLU A 1 374 ? 9.911 -6.001 -33.736 1.00 71.25 374 GLU A C 1
ATOM 2905 O O . GLU A 1 374 ? 10.755 -6.339 -32.910 1.00 71.25 374 GLU A O 1
ATOM 2910 N N . GLU A 1 375 ? 9.027 -5.037 -33.483 1.00 83.00 375 GLU A N 1
ATOM 2911 C CA . GLU A 1 375 ? 8.870 -4.414 -32.170 1.00 83.00 375 GLU A CA 1
ATOM 2912 C C . GLU A 1 375 ? 8.317 -5.434 -31.163 1.00 83.00 375 GLU A C 1
ATOM 2914 O O . GLU A 1 375 ? 7.418 -6.222 -31.478 1.00 83.00 375 GLU A O 1
ATOM 2919 N N . TYR A 1 376 ? 8.833 -5.424 -29.933 1.00 88.69 376 TYR A N 1
ATOM 2920 C CA . TYR A 1 376 ? 8.299 -6.287 -28.887 1.00 88.69 376 TYR A CA 1
ATOM 2921 C C . TYR A 1 376 ? 6.892 -5.832 -28.481 1.00 88.69 376 TYR A C 1
ATOM 2923 O O . TYR A 1 376 ? 6.684 -4.705 -28.043 1.00 88.69 376 TYR A O 1
ATOM 2931 N N . THR A 1 377 ? 5.927 -6.745 -28.594 1.00 89.56 377 THR A N 1
ATOM 2932 C CA . THR A 1 377 ? 4.503 -6.510 -28.286 1.00 89.56 377 THR A CA 1
ATOM 2933 C C . THR A 1 377 ? 3.949 -7.511 -27.266 1.00 89.56 377 THR A C 1
ATOM 2935 O O . THR A 1 377 ? 2.737 -7.638 -27.099 1.00 89.56 377 THR A O 1
ATOM 2938 N N . GLY A 1 378 ? 4.831 -8.252 -26.583 1.00 89.00 378 GLY A N 1
ATOM 2939 C CA . GLY A 1 378 ? 4.445 -9.334 -25.669 1.00 89.00 378 GLY A CA 1
ATOM 2940 C C . GLY A 1 378 ? 3.843 -8.867 -24.340 1.00 89.00 378 GLY A C 1
ATOM 2941 O O . GLY A 1 378 ? 3.182 -9.655 -23.666 1.00 89.00 378 GLY A O 1
ATOM 2942 N N . SER A 1 379 ? 4.049 -7.603 -23.966 1.00 94.44 379 SER A N 1
ATOM 2943 C CA . SER A 1 379 ? 3.491 -6.988 -22.758 1.00 94.44 379 SER A CA 1
ATOM 2944 C C . SER A 1 379 ? 3.511 -5.462 -22.843 1.00 94.44 379 SER A C 1
ATOM 2946 O O . SER A 1 379 ? 4.016 -4.885 -23.807 1.00 94.44 379 SER A O 1
ATOM 2948 N N . ASN A 1 380 ? 2.930 -4.804 -21.837 1.00 94.06 380 ASN A N 1
ATOM 2949 C CA . ASN A 1 380 ? 2.914 -3.350 -21.746 1.00 94.06 380 ASN A CA 1
ATOM 2950 C C . ASN A 1 380 ? 4.297 -2.820 -21.366 1.00 94.06 380 ASN A C 1
ATOM 2952 O O . ASN A 1 380 ? 4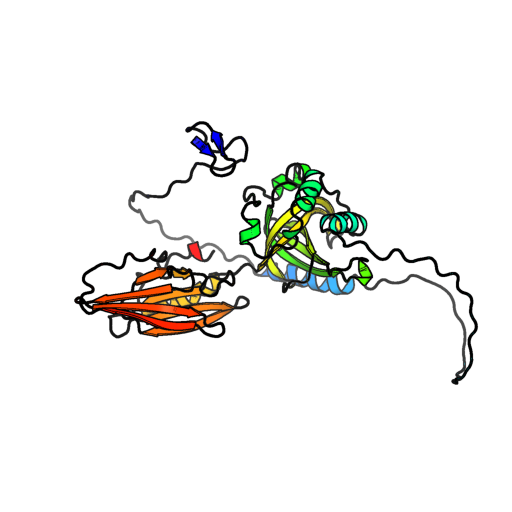.966 -3.369 -20.488 1.00 94.06 380 ASN A O 1
ATOM 2956 N N . GLN A 1 381 ? 4.706 -1.731 -22.012 1.00 95.69 381 GLN A N 1
ATOM 2957 C CA . GLN A 1 381 ? 5.867 -0.968 -21.575 1.00 95.69 381 GLN A CA 1
ATOM 2958 C C . GLN A 1 381 ? 5.576 -0.345 -20.204 1.00 95.69 381 GLN A C 1
ATOM 2960 O O . GLN A 1 381 ? 4.451 0.098 -19.953 1.00 95.69 381 GLN A O 1
ATOM 2965 N N . LEU A 1 382 ? 6.581 -0.291 -19.329 1.00 96.19 382 LEU A N 1
ATOM 2966 C CA . LEU A 1 382 ? 6.470 0.446 -18.075 1.00 96.19 382 LEU A CA 1
ATOM 2967 C C . LEU A 1 382 ? 6.197 1.926 -18.351 1.00 96.19 382 LEU A C 1
ATOM 2969 O O . LEU A 1 382 ? 6.688 2.504 -19.325 1.00 96.19 382 LEU A O 1
ATOM 2973 N N . THR A 1 383 ? 5.439 2.554 -17.452 1.00 95.81 383 THR A N 1
ATOM 2974 C CA . THR A 1 383 ? 5.270 4.008 -17.491 1.00 95.81 383 THR A CA 1
ATOM 2975 C C . THR A 1 383 ? 6.602 4.664 -17.145 1.00 95.81 383 THR A C 1
ATOM 2977 O O . THR A 1 383 ? 7.104 4.503 -16.032 1.00 95.81 383 THR A O 1
ATOM 2980 N N . MET A 1 384 ? 7.155 5.403 -18.105 1.00 95.75 384 MET A N 1
ATOM 2981 C CA . MET A 1 384 ? 8.378 6.181 -17.938 1.00 95.75 384 MET A CA 1
ATOM 2982 C C . MET A 1 384 ? 8.029 7.621 -17.555 1.00 95.75 384 MET A C 1
ATOM 2984 O O . MET A 1 384 ? 7.128 8.232 -18.134 1.00 95.75 384 MET A O 1
ATOM 2988 N N . TYR A 1 385 ? 8.760 8.170 -16.594 1.00 96.25 385 TYR A N 1
ATOM 2989 C CA . TYR A 1 385 ? 8.624 9.542 -16.125 1.00 96.25 385 TYR A CA 1
ATOM 2990 C C . TYR A 1 385 ? 9.907 10.305 -16.405 1.00 96.25 385 TYR A C 1
ATOM 2992 O O . TYR A 1 385 ? 11.005 9.806 -16.161 1.00 96.25 385 TYR A O 1
ATOM 3000 N N . ASN A 1 386 ? 9.785 11.543 -16.877 1.00 94.88 386 ASN A N 1
ATOM 3001 C CA . ASN A 1 386 ? 10.946 12.410 -17.027 1.00 94.88 386 ASN A CA 1
ATOM 3002 C C . ASN A 1 386 ? 11.590 12.662 -15.655 1.00 94.88 386 ASN A C 1
ATOM 3004 O O . ASN A 1 386 ? 10.888 12.936 -14.688 1.00 94.88 386 ASN A O 1
ATOM 3008 N N . ILE A 1 387 ? 12.920 12.656 -15.564 1.00 94.31 387 ILE A N 1
ATOM 3009 C CA . ILE A 1 387 ? 13.648 12.832 -14.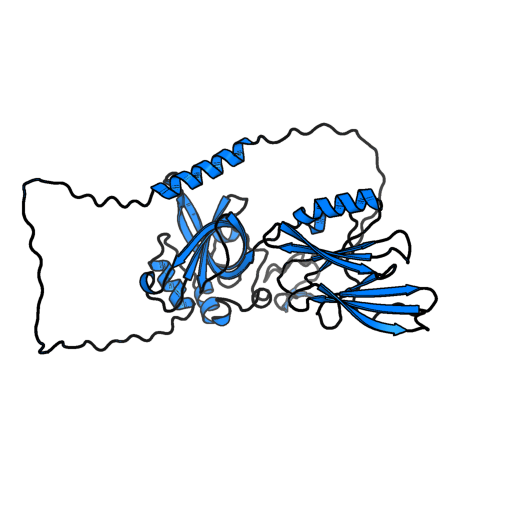288 1.00 94.31 387 ILE A CA 1
ATOM 3010 C C . ILE A 1 387 ? 13.397 14.178 -13.589 1.00 94.31 387 ILE A C 1
ATOM 3012 O O . ILE A 1 387 ? 13.749 14.339 -12.425 1.00 94.31 387 ILE A O 1
ATOM 3016 N N . ASN A 1 388 ? 12.822 15.166 -14.284 1.00 90.75 388 ASN A N 1
ATOM 3017 C CA . ASN A 1 388 ? 12.418 16.439 -13.680 1.00 90.75 388 ASN A CA 1
ATOM 3018 C C . ASN A 1 388 ? 10.970 16.424 -13.161 1.00 90.75 388 ASN A C 1
ATOM 3020 O O . ASN A 1 388 ? 10.538 17.398 -12.541 1.00 90.75 388 ASN A O 1
ATOM 3024 N N . ASP A 1 389 ? 10.216 15.359 -13.431 1.00 92.50 389 ASP A N 1
ATOM 3025 C CA . ASP A 1 389 ? 8.880 15.131 -12.903 1.00 92.50 389 ASP A CA 1
ATOM 3026 C C . ASP A 1 389 ? 8.962 14.271 -11.640 1.00 92.50 389 ASP A C 1
ATOM 3028 O O . ASP A 1 389 ? 9.199 13.067 -11.693 1.00 92.50 389 ASP A O 1
ATOM 3032 N N . TYR A 1 390 ? 8.758 14.907 -10.489 1.00 90.50 390 TYR A N 1
ATOM 3033 C CA . TYR A 1 390 ? 8.705 14.234 -9.192 1.00 90.50 390 TYR A CA 1
ATOM 3034 C C . TYR A 1 390 ? 7.279 13.915 -8.737 1.00 90.50 390 TYR A C 1
ATOM 3036 O O . TYR A 1 390 ? 7.114 13.435 -7.620 1.00 90.50 390 TYR A O 1
ATOM 3044 N N . SER A 1 391 ? 6.251 14.182 -9.551 1.00 87.31 391 SER A N 1
ATOM 3045 C CA . SER A 1 391 ? 4.863 13.886 -9.176 1.00 87.31 391 SER A CA 1
ATOM 3046 C C . SER A 1 391 ? 4.592 12.413 -8.814 1.00 87.31 391 SER A C 1
ATOM 3048 O O . SER A 1 391 ? 3.792 12.193 -7.905 1.00 87.31 391 SER A O 1
ATOM 3050 N N . PRO A 1 392 ? 5.278 11.406 -9.396 1.00 87.31 392 PRO A N 1
ATOM 3051 C CA . PRO A 1 392 ? 5.132 10.007 -8.980 1.00 87.31 392 PRO A CA 1
ATOM 3052 C C . PRO A 1 392 ? 5.742 9.690 -7.607 1.00 87.31 392 PRO A C 1
ATOM 3054 O O . PRO A 1 392 ? 5.439 8.647 -7.037 1.00 87.31 392 PRO A O 1
ATOM 3057 N N . LEU A 1 393 ? 6.603 10.566 -7.074 1.00 87.12 393 LEU A N 1
ATOM 3058 C CA . LEU A 1 393 ? 7.322 10.364 -5.810 1.00 87.12 393 LEU A CA 1
ATOM 3059 C C . LEU A 1 393 ? 6.610 10.971 -4.588 1.00 87.12 393 LEU A C 1
ATOM 3061 O O . LEU A 1 393 ? 7.172 10.944 -3.492 1.00 87.12 393 LEU A O 1
ATOM 3065 N N . GLY A 1 394 ? 5.416 11.545 -4.769 1.00 70.25 394 GLY A N 1
ATOM 3066 C CA . GLY A 1 394 ? 4.700 12.290 -3.724 1.00 70.25 394 GLY A CA 1
ATOM 3067 C C . GLY A 1 394 ? 4.942 13.796 -3.749 1.00 70.25 394 GLY A C 1
ATOM 3068 O O . GLY A 1 394 ? 6.116 14.250 -3.664 1.00 70.25 394 GLY A O 1
#

Secondary structure (DSSP, 8-state):
-B-TTT--B--TT-SB-TTT--B-------PPP-------PPPPPPPPTTHHHHHHHHHHHHTTS------------------------------------------HHHHHHHHHHHSSS-B---HHHHHHHHH-GGGTT-SSHHHHGGGB-TT--HHHHHHHGGGSTTSBEEEEEEEEEEEEE-HHHH--SS-EEEEEEE-TT--EEEEEEEB--S--TT-EEEEEEEEEEEEEEE-TTS-EEEEEEEEEEEEEEPP-GGGGHHHHHHHHHHH-TT-EEEEE-SSSSSPPEEEEEE-SSTTT-EEEEEEEETTEEEEEEEEE--SEEEEE-TTSSSEEEEEEETTEEEEEEEEE-SSSEEEEEEEEETT--SPP-SSPBPPEEETT--GGG-

Foldseek 3Di:
DQDPLPRDDDDPPDQADPPQGHGPPDDDDDDDDDDDDDDDDDDDDDDDPCVVVVVVVQVVVVVPPPPPPPDDDDDDDDDDDDDDDDDDDDDDDDDPDDDDPPDDQQQPLNLVVLCCVVPPWHWAFAPLLSVQCVVCSCLLAPPDVVVQVSQADAPDDPVNQVVPLNVFSRGKYKDWWAFQDWDWDDCVRRVHPFIKIWTWTAHPVRAIEIEIGTHDDPDDHGFTKIFIFGFGGWTWDADPVRDIHIYTYTSTHDMDTDAQLCLCLVVLVVCCVVANQQFKWFWDPQAPPPWTWIWGFDDPFQQGTKIWTWTQDPNHIGTFDIDNQGNWFWFQDPVNHAIWTWDDDDQKIWTWGFGDPPPGTDIDTPDIGNRPPDDDPPGGTTDIDGSVDCVVSD

Radius of gyration: 29.24 Å; Cα contacts (8 Å, |Δi|>4): 664; chains: 1; bounding box: 56×71×102 Å

Mean predicted aligned error: 16.11 Å